Protein AF-0000000072409073 (afdb_homodimer)

Radius of gyration: 25.62 Å; Cα contacts (8 Å, |Δi|>4): 1329; chains: 2; bounding box: 69×76×60 Å

Nearest PDB structures (foldseek):
  3c6c-assembly1_A  TM=8.923E-01  e=7.284E-27  Cupriavidus pinatubonensis JMP134
  3fa5-assembly1_B  TM=9.209E-01  e=1.450E-24  Paracoccus denitrificans PD1222
  8rio-assembly1_A  TM=9.195E-01  e=1.032E-23  Paracoccus denitrificans PD1222
  3e49-assembly1_D  TM=8.882E-01  e=3.195E-23  Paraburkholderia xenovorans LB400
  5zmy-assembly4_H  TM=8.248E-01  e=6.412E-24  Bordetella sp. BK-52

Sequence (568 aa):
MAKTIITAALTGAVTPAGYHIPETPEQIVQAAYECWQLGAAVVHIHTRAADGKGAMNTQAFREIVEGIRAHKDCDVIINCTSSGASPEHPATDEERFLHHMTVPGIEMGSYDAGSFNWMPGGVFVNSPQFLQKLGDA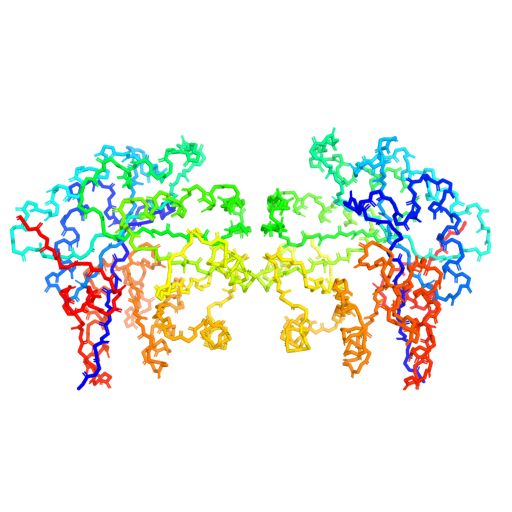YLEKGIKPEIEIFDAGMLGIADYFVKKGHLSTPCHYQFCLGVLGGMPATVENLIYLKDRIPAGSTWSAFGIGAAHLPILYAALALGGHIRVGMEDNVIFGKDENGKKIMATNQMLVQRAVEAVKLFGNQPATPAEAREILGIPPLVRMAKTIITAALTGAVTPAGYHIPETPEQIVQAAYECWQLGAAVVHIHTRAADGKGAMNTQAFREIVEGIRAHKDCDVIINCTSSGASPEHPATDEERFLHHMTVPGIEMGSYDAGSFNWMPGGVFVNSPQFLQKLGDAYLEKGIKPEIEIFDAGMLGIADYFVKKGHLSTPCHYQFCLGVLGGMPATVENLIYLKDRIPAGSTWSAFGIGAAHLPILYAALALGGHIRVGMEDNVIFGKDENGKKIMATNQMLVQRAVEAVKLFGNQPATPAEAREILGIPPLVR

Foldseek 3Di:
DAAFAEEAEQAAQADDPDLPGQAALVSLLVQLQLLQVLFHQAYEDFHADPVRHGELDLVSVQSNQVSNVVPVVGQHAYEYELDRADPVHDDDLCSSCVNVQPRPRHAAYEQAQAWWAQPPPGIPGDDLVSSLVNLQSCVVSNHAYAYEAQAQCSLVSVVVCCVVPSHDPPHEYEYEAPRVGGHHLDLVVVVVRVVPHDPLYAYEYAYAEPSGVVNLLSCVVVPHHYYDYVNRYQWPAADPVRHTDGDHSSSGSNVSQVSCVVSPHHHDHNQRVCVSSVTDRDDD/DAAFAEEAEQAAQADDPDLPGQAALVSLLVLLQLLQVLFHQAYEDFHADPVRHGELDLVSVQSNQVSNVVPVVGQHAYEYELDRADPVHDDDLCSSCVNVQPRPRHAAYEQAQAWWAQPPPGIPGDDLVSSLVNLQSCVVSNHAYAYEAQAQCSLVSVVVCVVVPSHDPPHEYEYEAPRVGGHHLDLVVVVVRVVPHDPLYAYEYAYAEPSGVVNLLSCVVVPHHYYDYVNRYQWPAADPVRHTDGDHSNSGSNVSQVSCVVSPHHHDHNQRVCVSSVTDRDDD

InterPro domains:
  IPR008567 Beta-keto acid cleavage enzyme [PF05853] (3-279)
  IPR008567 Beta-keto acid cleavage enzyme [PTHR37418] (3-279)
  IPR013785 Aldolase-type TIM barrel [G3DSA:3.20.20.70] (1-282)

Solvent-accessible surface area (backbone atoms only — not comparable to full-atom values): 28829 Å² total; per-residue (Å²): 121,57,69,32,45,32,30,34,27,47,30,47,38,72,62,65,88,84,64,75,61,47,58,47,47,69,45,41,24,52,52,47,53,53,30,35,74,58,44,28,15,28,34,34,43,54,41,40,42,96,86,60,42,10,17,59,47,46,68,50,51,39,51,25,50,53,50,41,57,65,40,80,86,53,66,56,39,36,26,35,50,45,66,34,50,26,92,91,34,69,62,54,76,66,48,31,45,40,40,70,74,69,35,81,79,58,45,28,28,47,35,61,39,41,28,29,24,43,59,79,78,29,65,46,83,34,37,46,68,49,49,47,52,49,29,45,51,27,61,74,67,65,30,45,56,36,36,31,33,43,36,67,8,21,57,52,39,48,49,51,35,39,75,71,66,34,42,75,78,68,44,36,36,32,40,45,22,39,50,53,28,25,29,62,53,43,68,67,51,49,52,57,52,65,74,69,55,65,86,81,43,48,45,30,29,32,16,38,50,90,28,30,58,65,36,38,53,46,25,52,76,69,71,36,20,37,51,41,20,43,40,48,31,58,63,65,50,60,48,98,84,64,48,76,36,75,36,46,47,56,58,41,44,44,51,50,45,50,51,36,43,73,74,57,34,39,64,19,47,30,69,53,39,24,60,75,66,71,43,78,78,89,80,129,121,57,69,31,44,31,30,36,27,48,30,46,37,73,63,66,88,83,63,76,61,47,59,46,47,67,46,42,25,51,51,47,53,52,31,35,75,57,44,28,14,29,36,33,44,53,42,41,42,94,86,61,42,10,17,60,47,46,66,50,51,41,50,24,49,53,49,41,58,64,39,79,87,54,66,56,39,38,26,36,48,48,63,32,50,26,93,91,33,67,63,54,75,66,48,32,46,40,38,72,74,69,36,81,78,58,44,28,29,46,35,61,38,42,27,28,23,44,58,79,79,30,63,46,81,35,36,46,67,50,50,46,53,50,29,44,50,26,61,74,66,65,30,44,57,37,36,30,33,42,36,67,8,22,56,53,38,48,49,49,35,38,74,71,67,34,41,74,79,70,45,36,36,32,40,46,22,39,49,54,29,25,28,62,51,45,67,68,51,50,54,58,53,66,73,68,56,65,88,81,42,48,46,28,28,33,15,38,49,90,27,29,59,66,35,37,53,46,24,52,76,71,71,37,21,35,50,42,19,42,40,48,32,59,63,66,50,59,48,98,84,64,49,76,35,73,35,47,47,56,58,42,44,44,52,50,45,50,52,36,44,73,74,57,34,38,65,18,48,29,69,54,39,23,59,76,67,71,43,78,77,89,82,132

pLDDT: mean 96.65, std 4.49, range [65.5, 98.94]

Organism: NCBI:txid2714355

Secondary structure (DSSP, 8-state):
--EE-EEEE---SSPPTTS----SHHHHHHHHHHHHHHT-SEEEE--B-TTS-B---HHHHHHHHHHHHHSTT---EEEE-S----SSS---HHHHTHHHHHSTT--EEEEE-S-EEETTTEEE---HHHHHHHHHHHHHHTPEEEEEESSTHHHHHHHHHHHTTSS-SS-EEEEEE--BTB----HHHHHHHHTTSPTT-EEEEEE-GGGHHHHHHHHHHTT-EEEESTTT--EEEE-TTSPEEEP-HHHHHHHHHHHHHHHT-EEPPHHHHHHHHTPPPP--/--EE-EEEE---SSPPTTS----SHHHHHHHHHHHHHHT-SEEEE--B-TTSSB---HHHHHHHHHHHHHSTT---EEEE-S----SSS---HHHHTHHHHHSTT--EEEEE-S-EEETTTEEE---HHHHHHHHHHHHHHTPEEEEEESSTHHHHHHHHHHHTTSS-SS-EEEEEE--BTB----HHHHHHHHTTSPTT-EEEEEE-GGGHHHHHHHHHHTT-EEEESTTT--EEEE-TTSPEEEP-HHHHHHHHHHHHHHHT-EEPPHHHHHHHHTPPPPP-

Structure (mmCIF, N/CA/C/O backbone):
data_AF-0000000072409073-model_v1
#
loop_
_entity.id
_entity.type
_entity.pdbx_description
1 polymer '3-keto-5-aminohexanoate cleavage enzyme'
#
loop_
_atom_site.group_PDB
_atom_site.id
_atom_site.type_symbol
_atom_site.label_atom_id
_atom_site.label_alt_id
_atom_site.label_comp_id
_atom_site.label_asym_id
_atom_site.label_entity_id
_atom_site.label_seq_id
_atom_site.pdbx_PDB_ins_code
_atom_site.Cartn_x
_atom_site.Cartn_y
_atom_site.Cartn_z
_atom_site.occupancy
_atom_site.B_iso_or_equiv
_atom_site.auth_seq_id
_atom_site.auth_comp_id
_atom_site.auth_asym_id
_atom_site.auth_atom_id
_atom_site.pdbx_PDB_model_num
ATOM 1 N N . MET A 1 1 ? 2.521 -37.156 7.023 1 83.69 1 MET A N 1
ATOM 2 C CA . MET A 1 1 ? 3.391 -36.031 6.695 1 83.69 1 MET A CA 1
ATOM 3 C C . MET A 1 1 ? 2.637 -34.969 5.895 1 83.69 1 MET A C 1
ATOM 5 O O . MET A 1 1 ? 1.839 -35.281 5.016 1 83.69 1 MET A O 1
ATOM 9 N N . ALA A 1 2 ? 2.84 -33.656 6.289 1 93.69 2 ALA A N 1
ATOM 10 C CA . ALA A 1 2 ? 2.102 -32.594 5.598 1 93.69 2 ALA A CA 1
ATOM 11 C C . ALA A 1 2 ? 2.725 -32.281 4.238 1 93.69 2 ALA A C 1
ATOM 13 O O . ALA A 1 2 ? 3.906 -32.562 4.012 1 93.69 2 ALA A O 1
ATOM 14 N N . LYS A 1 3 ? 1.92 -32 3.25 1 98.44 3 LYS A N 1
ATOM 15 C CA . LYS A 1 3 ? 2.365 -31.656 1.906 1 98.44 3 LYS A CA 1
ATOM 16 C C . LYS A 1 3 ? 2.65 -30.156 1.803 1 98.44 3 LYS A C 1
ATOM 18 O O . LYS A 1 3 ? 1.867 -29.328 2.283 1 98.44 3 LYS A O 1
ATOM 23 N N . THR A 1 4 ? 3.779 -29.797 1.26 1 98.88 4 THR A N 1
ATOM 24 C CA . THR A 1 4 ? 4.145 -28.406 1.012 1 98.88 4 THR A CA 1
ATOM 25 C C . THR A 1 4 ? 4.219 -28.125 -0.487 1 98.88 4 THR A C 1
ATOM 27 O O . THR A 1 4 ? 4.945 -28.812 -1.215 1 98.88 4 THR A O 1
ATOM 30 N N . ILE A 1 5 ? 3.439 -27.188 -0.939 1 98.94 5 ILE A N 1
ATOM 31 C CA . ILE A 1 5 ? 3.512 -26.766 -2.334 1 98.94 5 ILE A CA 1
ATOM 32 C C . ILE A 1 5 ? 4.758 -25.906 -2.551 1 98.94 5 ILE A C 1
ATOM 34 O O . ILE A 1 5 ? 5.004 -24.953 -1.803 1 98.94 5 ILE A O 1
ATOM 38 N N . ILE A 1 6 ? 5.555 -26.281 -3.555 1 98.94 6 ILE A N 1
ATOM 39 C CA . ILE A 1 6 ? 6.688 -25.469 -3.996 1 98.94 6 ILE A CA 1
ATOM 40 C C . ILE A 1 6 ? 6.371 -24.828 -5.348 1 98.94 6 ILE A C 1
ATOM 42 O O . ILE A 1 6 ? 6.102 -25.531 -6.324 1 98.94 6 ILE A O 1
ATOM 46 N N . THR A 1 7 ? 6.355 -23.5 -5.34 1 98.94 7 THR A N 1
ATOM 47 C CA . THR A 1 7 ? 6.203 -22.734 -6.574 1 98.94 7 THR A CA 1
ATOM 48 C C . THR A 1 7 ? 7.555 -22.234 -7.07 1 98.94 7 THR A C 1
ATOM 50 O O . THR A 1 7 ? 8.328 -21.656 -6.305 1 98.94 7 THR A O 1
ATOM 53 N N . ALA A 1 8 ? 7.816 -22.5 -8.344 1 98.81 8 ALA A N 1
ATOM 54 C CA . ALA A 1 8 ? 9.016 -21.953 -8.977 1 98.81 8 ALA A CA 1
ATOM 55 C C . ALA A 1 8 ? 8.688 -20.75 -9.836 1 98.81 8 ALA A C 1
ATOM 57 O O . ALA A 1 8 ? 8.086 -20.875 -10.906 1 98.81 8 ALA A O 1
ATOM 58 N N . ALA A 1 9 ? 9.055 -19.578 -9.398 1 98.25 9 ALA A N 1
ATOM 59 C CA . ALA A 1 9 ? 8.922 -18.359 -10.188 1 98.25 9 ALA A CA 1
ATOM 60 C C . ALA A 1 9 ? 10.141 -18.141 -11.078 1 98.25 9 ALA A C 1
ATOM 62 O O . ALA A 1 9 ? 11.203 -17.719 -10.609 1 98.25 9 ALA A O 1
ATOM 63 N N . LEU A 1 10 ? 9.977 -18.328 -12.328 1 96.75 10 LEU A N 1
ATOM 64 C CA . LEU A 1 10 ? 11.094 -18.672 -13.211 1 96.75 10 LEU A CA 1
ATOM 65 C C . LEU A 1 10 ? 11.828 -17.406 -13.672 1 96.75 10 LEU A C 1
ATOM 67 O O . LEU A 1 10 ? 13.055 -17.406 -13.75 1 96.75 10 LEU A O 1
ATOM 71 N N . THR A 1 11 ? 10.859 -16.531 -14.047 1 89.25 11 THR A N 1
ATOM 72 C CA . THR A 1 11 ? 11.383 -15.312 -14.656 1 89.25 11 THR A CA 1
ATOM 73 C C . THR A 1 11 ? 10.688 -14.086 -14.078 1 89.25 11 THR A C 1
ATOM 75 O O . THR A 1 11 ? 9.586 -14.188 -13.539 1 89.25 11 THR A O 1
ATOM 78 N N . GLY A 1 12 ? 11.32 -12.898 -13.828 1 82.88 12 GLY A N 1
ATOM 79 C CA . GLY A 1 12 ? 10.75 -11.609 -13.469 1 82.88 12 GLY A CA 1
ATOM 80 C C . GLY A 1 12 ? 10.711 -10.625 -14.625 1 82.88 12 GLY A C 1
ATOM 81 O O . GLY A 1 12 ? 11.297 -10.883 -15.68 1 82.88 12 GLY A O 1
ATOM 82 N N . ALA A 1 13 ? 9.828 -9.68 -14.367 1 76.5 13 ALA A N 1
ATOM 83 C CA . ALA A 1 13 ? 9.688 -8.648 -15.398 1 76.5 13 ALA A CA 1
ATOM 84 C C . ALA A 1 13 ? 10.844 -7.652 -15.336 1 76.5 13 ALA A C 1
ATOM 86 O O . ALA A 1 13 ? 11.133 -6.969 -16.328 1 76.5 13 ALA A O 1
ATOM 87 N N . VAL A 1 14 ? 11.523 -7.633 -14.219 1 76.44 14 VAL A N 1
ATOM 88 C CA . VAL A 1 14 ? 12.414 -6.48 -14.062 1 76.44 14 VAL A CA 1
ATOM 89 C C . VAL A 1 14 ? 13.82 -6.957 -13.711 1 76.44 14 VAL A C 1
ATOM 91 O O . VAL A 1 14 ? 14.719 -6.141 -13.492 1 76.44 14 VAL A O 1
ATOM 94 N N . THR A 1 15 ? 14.047 -8.219 -13.695 1 76.38 15 THR A N 1
ATOM 95 C CA . THR A 1 15 ? 15.383 -8.703 -13.359 1 76.38 15 THR A CA 1
ATOM 96 C C . THR A 1 15 ? 16.391 -8.273 -14.422 1 76.38 15 THR A C 1
ATOM 98 O O . THR A 1 15 ? 16.172 -8.461 -15.617 1 76.38 15 THR A O 1
ATOM 101 N N . PRO A 1 16 ? 17.422 -7.641 -13.922 1 69.75 16 PRO A N 1
ATOM 102 C CA . PRO A 1 16 ? 18.359 -7.086 -14.891 1 69.75 16 PRO A CA 1
ATOM 103 C C . PRO A 1 16 ? 19.062 -8.164 -15.719 1 69.75 16 PRO A C 1
ATOM 105 O O . PRO A 1 16 ? 19.078 -9.336 -15.32 1 69.75 16 PRO A O 1
ATOM 108 N N . ALA A 1 17 ? 19.625 -7.656 -16.781 1 65.5 17 ALA A N 1
ATOM 109 C CA . ALA A 1 17 ? 20.438 -8.508 -17.641 1 65.5 17 ALA A CA 1
ATOM 110 C C . ALA A 1 17 ? 21.688 -8.984 -16.906 1 65.5 17 ALA A C 1
ATOM 112 O O . ALA A 1 17 ? 22.234 -8.273 -16.062 1 65.5 17 ALA A O 1
ATOM 113 N N . GLY A 1 18 ? 22.047 -10.172 -17.125 1 71.94 18 GLY A N 1
ATOM 114 C CA . GLY A 1 18 ? 23.297 -10.664 -16.578 1 71.94 18 GLY A CA 1
ATOM 115 C C . GLY A 1 18 ? 23.109 -11.844 -15.633 1 71.94 18 GLY A C 1
ATOM 116 O O . GLY A 1 18 ? 24.062 -12.594 -15.383 1 71.94 18 GLY A O 1
ATOM 117 N N . TYR A 1 19 ? 22 -12 -15.039 1 82.38 19 TYR A N 1
ATOM 118 C CA . TYR A 1 19 ? 21.781 -13.078 -14.078 1 82.38 19 TYR A CA 1
ATOM 119 C C . TYR A 1 19 ? 21.344 -14.352 -14.789 1 82.38 19 TYR A C 1
ATOM 121 O O . TYR A 1 19 ? 21.266 -15.414 -14.172 1 82.38 19 TYR A O 1
ATOM 129 N N . HIS A 1 20 ? 21.328 -14.484 -16.031 1 83.06 20 HIS A N 1
ATOM 130 C CA . HIS A 1 20 ? 20.984 -15.609 -16.891 1 83.06 20 HIS A CA 1
ATOM 131 C C . HIS A 1 20 ? 19.594 -16.172 -16.547 1 83.06 20 HIS A C 1
ATOM 133 O O . HIS A 1 20 ? 19.438 -17.375 -16.375 1 83.06 20 HIS A O 1
ATOM 139 N N . ILE A 1 21 ? 18.75 -15.406 -16.281 1 91.5 21 ILE A N 1
ATOM 140 C CA . ILE A 1 21 ? 17.359 -15.812 -16.125 1 91.5 21 ILE A CA 1
ATOM 141 C C . ILE A 1 21 ? 16.797 -16.281 -17.469 1 91.5 21 ILE A C 1
ATOM 143 O O . ILE A 1 21 ? 17.203 -15.797 -18.516 1 91.5 21 ILE A O 1
ATOM 147 N N . PRO A 1 22 ? 15.969 -17.312 -17.422 1 94.06 22 PRO A N 1
ATOM 148 C CA . PRO A 1 22 ? 15.328 -17.625 -18.688 1 94.06 22 PRO A CA 1
ATOM 149 C C . PRO A 1 22 ? 14.492 -16.469 -19.25 1 94.06 22 PRO A C 1
ATOM 151 O O . PRO A 1 22 ? 13.664 -15.906 -18.531 1 94.06 22 PRO A O 1
ATOM 154 N N . GLU A 1 23 ? 14.703 -16.109 -20.516 1 92 23 GLU A N 1
ATOM 155 C CA . GLU A 1 23 ? 14.039 -14.93 -21.047 1 92 23 GLU A CA 1
ATOM 156 C C . GLU A 1 23 ? 13.148 -15.281 -22.234 1 92 23 GLU A C 1
ATOM 158 O O . GLU A 1 23 ? 12.141 -14.609 -22.469 1 92 23 GLU A O 1
ATOM 163 N N . THR A 1 24 ? 13.492 -16.328 -22.938 1 93.81 24 THR A N 1
ATOM 164 C CA . THR A 1 24 ? 12.727 -16.719 -24.125 1 93.81 24 THR A CA 1
ATOM 165 C C . THR A 1 24 ? 11.719 -17.812 -23.781 1 93.81 24 THR A C 1
ATOM 167 O O . THR A 1 24 ? 11.906 -18.547 -22.812 1 93.81 24 THR A O 1
ATOM 170 N N . PRO A 1 25 ? 10.727 -17.938 -24.641 1 97.19 25 PRO A N 1
ATOM 171 C CA . PRO A 1 25 ? 9.773 -19.016 -24.406 1 97.19 25 PRO A CA 1
ATOM 172 C C . PRO A 1 25 ? 10.445 -20.391 -24.297 1 97.19 25 PRO A C 1
ATOM 174 O O . PRO A 1 25 ? 10.117 -21.172 -23.391 1 97.19 25 PRO A O 1
ATOM 177 N N . GLU A 1 26 ? 11.398 -20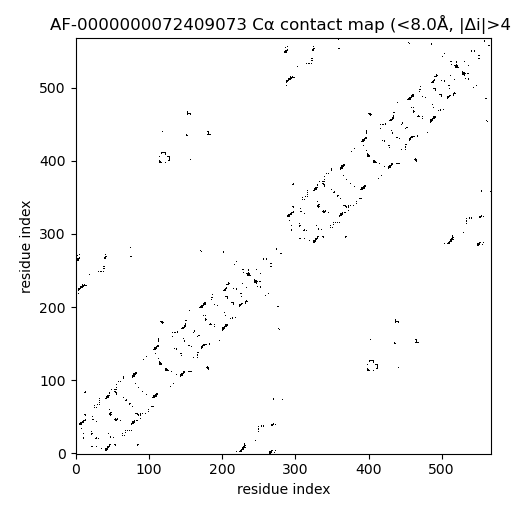.625 -25.125 1 97.62 26 GLU A N 1
ATOM 178 C CA . GLU A 1 26 ? 12.094 -21.922 -25.109 1 97.62 26 GLU A CA 1
ATOM 179 C C . GLU A 1 26 ? 12.828 -22.125 -23.797 1 97.62 26 GLU A C 1
ATOM 181 O O . GLU A 1 26 ? 12.758 -23.219 -23.203 1 97.62 26 GLU A O 1
ATOM 186 N N . GLN A 1 27 ? 13.531 -21.094 -23.375 1 96.56 27 GLN A N 1
ATOM 187 C CA . GLN A 1 27 ? 14.266 -21.172 -22.109 1 96.56 27 GLN A CA 1
ATOM 188 C C . GLN A 1 27 ? 13.312 -21.359 -20.938 1 96.56 27 GLN A C 1
ATOM 190 O O . GLN A 1 27 ? 13.617 -22.109 -20 1 96.56 27 GLN A O 1
ATOM 195 N N . ILE A 1 28 ? 12.195 -20.703 -20.953 1 97.75 28 ILE A N 1
ATOM 196 C CA . ILE A 1 28 ? 11.227 -20.766 -19.859 1 97.75 28 ILE A CA 1
ATOM 197 C C . ILE A 1 28 ? 10.578 -22.141 -19.812 1 97.75 28 ILE A C 1
ATOM 199 O O . ILE A 1 28 ? 10.398 -22.719 -18.75 1 97.75 28 ILE A O 1
ATOM 203 N N . VAL A 1 29 ? 10.266 -22.719 -20.969 1 98.69 29 VAL A N 1
ATOM 204 C CA . VAL A 1 29 ? 9.734 -24.062 -21.047 1 98.69 29 VAL A CA 1
ATOM 205 C C . VAL A 1 29 ? 10.719 -25.047 -20.422 1 98.69 29 VAL A C 1
ATOM 207 O O . VAL A 1 29 ? 10.336 -25.891 -19.609 1 98.69 29 VAL A O 1
ATOM 210 N N . GLN A 1 30 ? 11.938 -24.906 -20.797 1 98.56 30 GLN A N 1
ATOM 211 C CA . GLN A 1 30 ? 12.969 -25.797 -20.281 1 98.56 30 GLN A CA 1
ATOM 212 C C . GLN A 1 30 ? 13.102 -25.672 -18.766 1 98.56 30 GLN A C 1
ATOM 214 O O . GLN A 1 30 ? 13.18 -26.672 -18.047 1 98.56 30 GLN A O 1
ATOM 219 N N . ALA A 1 31 ? 13.172 -24.438 -18.312 1 98.31 31 ALA A N 1
ATOM 220 C CA . ALA A 1 31 ? 13.273 -24.188 -16.875 1 98.31 31 ALA A CA 1
ATOM 221 C C . ALA A 1 31 ? 12.07 -24.781 -16.125 1 98.31 31 ALA A C 1
ATOM 223 O O . ALA A 1 31 ? 12.227 -25.375 -15.062 1 98.31 31 ALA A O 1
ATOM 224 N N . ALA A 1 32 ? 10.883 -24.609 -16.688 1 98.81 32 ALA A N 1
ATOM 225 C CA . ALA A 1 32 ? 9.664 -25.125 -16.078 1 98.81 32 ALA A CA 1
ATOM 226 C C . ALA A 1 32 ? 9.727 -26.641 -15.945 1 98.81 32 ALA A C 1
ATOM 228 O O . ALA A 1 32 ? 9.445 -27.188 -14.875 1 98.81 32 ALA A O 1
ATOM 229 N N . TYR A 1 33 ? 10.094 -27.266 -17.016 1 98.81 33 TYR A N 1
ATOM 230 C CA . TYR A 1 33 ? 10.164 -28.719 -17.047 1 98.81 33 TYR A CA 1
ATOM 231 C C . TYR A 1 33 ? 11.18 -29.234 -16.031 1 98.81 33 TYR A C 1
ATOM 233 O O . TYR A 1 33 ? 10.898 -30.172 -15.281 1 98.81 33 TYR A O 1
ATOM 241 N N . GLU A 1 34 ? 12.312 -28.641 -16 1 98.81 34 GLU A N 1
ATOM 242 C CA . GLU A 1 34 ? 13.375 -29.078 -15.102 1 98.81 34 GLU A CA 1
ATOM 243 C C . GLU A 1 34 ? 12.984 -28.844 -13.648 1 98.81 34 GLU A C 1
ATOM 245 O O . GLU A 1 34 ? 13.258 -29.688 -12.781 1 98.81 34 GLU A O 1
ATOM 250 N N . CYS A 1 35 ? 12.359 -27.719 -13.352 1 98.88 35 CYS A N 1
ATOM 251 C CA . CYS A 1 35 ? 11.93 -27.422 -11.984 1 98.88 35 CYS A CA 1
ATOM 252 C C . CYS A 1 35 ? 10.852 -28.391 -11.539 1 98.88 35 CYS A C 1
ATOM 254 O O . CYS A 1 35 ? 10.828 -28.812 -10.375 1 98.88 35 CYS A O 1
ATOM 256 N N . TRP A 1 36 ? 9.992 -28.734 -12.469 1 98.88 36 TRP A N 1
ATOM 257 C CA . TRP A 1 36 ? 8.977 -29.75 -12.18 1 98.88 36 TRP A CA 1
ATOM 258 C C . TRP A 1 36 ? 9.625 -31.078 -11.844 1 98.88 36 TRP A C 1
ATOM 260 O O . TRP A 1 36 ? 9.266 -31.719 -10.852 1 98.88 36 TRP A O 1
ATOM 270 N N . GLN A 1 37 ? 10.578 -31.5 -12.578 1 98.88 37 GLN A N 1
ATOM 271 C CA . GLN A 1 37 ? 11.273 -32.75 -12.336 1 98.88 37 GLN A CA 1
ATOM 272 C C . GLN A 1 37 ? 11.93 -32.781 -10.961 1 98.88 37 GLN A C 1
ATOM 274 O O . GLN A 1 37 ? 12.031 -33.812 -10.32 1 98.88 37 GLN A O 1
ATOM 279 N N . LEU A 1 38 ? 12.297 -31.594 -10.5 1 98.81 38 LEU A N 1
ATOM 280 C CA . LEU A 1 38 ? 13 -31.469 -9.227 1 98.81 38 LEU A CA 1
ATOM 281 C C . LEU A 1 38 ? 12.008 -31.438 -8.07 1 98.81 38 LEU A C 1
ATOM 283 O O . LEU A 1 38 ? 12.398 -31.594 -6.91 1 98.81 38 LEU A O 1
ATOM 287 N N . GLY A 1 39 ? 10.711 -31.109 -8.383 1 98.81 39 GLY A N 1
ATOM 288 C CA . GLY A 1 39 ? 9.75 -31.219 -7.297 1 98.81 39 GLY A CA 1
ATOM 289 C C . GLY A 1 39 ? 8.836 -30.016 -7.188 1 98.81 39 GLY A C 1
ATOM 290 O O . GLY A 1 39 ? 7.98 -29.953 -6.305 1 98.81 39 GLY A O 1
ATOM 291 N N . ALA A 1 40 ? 8.984 -29.031 -8.094 1 98.94 40 ALA A N 1
ATOM 292 C CA . ALA A 1 40 ? 8.047 -27.906 -8.109 1 98.94 40 ALA A CA 1
ATOM 293 C C . ALA A 1 40 ? 6.664 -28.359 -8.578 1 98.94 40 ALA A C 1
ATOM 295 O O . ALA A 1 40 ? 6.535 -29.016 -9.609 1 98.94 40 ALA A O 1
ATOM 296 N N . ALA A 1 41 ? 5.68 -27.984 -7.805 1 98.94 41 ALA A N 1
ATOM 297 C CA . ALA A 1 41 ? 4.309 -28.328 -8.172 1 98.94 41 ALA A CA 1
ATOM 298 C C . ALA A 1 41 ? 3.691 -27.25 -9.062 1 98.94 41 ALA A C 1
ATOM 300 O O . ALA A 1 41 ? 2.744 -27.516 -9.805 1 98.94 41 ALA A O 1
ATOM 301 N N . VAL A 1 42 ? 4.125 -26.016 -8.906 1 98.94 42 VAL A N 1
ATOM 302 C CA . VAL A 1 42 ? 3.623 -24.844 -9.633 1 98.94 42 VAL A CA 1
ATOM 303 C C . VAL A 1 42 ? 4.789 -24.094 -10.258 1 98.94 42 VAL A C 1
ATOM 305 O O . VAL A 1 42 ? 5.848 -23.938 -9.641 1 98.94 42 VAL A O 1
ATOM 308 N N . VAL A 1 43 ? 4.637 -23.656 -11.492 1 98.88 43 VAL A N 1
ATOM 309 C CA . VAL A 1 43 ? 5.562 -22.688 -12.078 1 98.88 43 VAL A CA 1
ATOM 310 C C . VAL A 1 43 ? 4.844 -21.359 -12.312 1 98.88 43 VAL A C 1
ATOM 312 O O . VAL A 1 43 ? 3.674 -21.344 -12.711 1 98.88 43 VAL A O 1
ATOM 315 N N . HIS A 1 44 ? 5.457 -20.297 -11.953 1 98.81 44 HIS A N 1
ATOM 316 C CA . HIS A 1 44 ? 4.98 -18.938 -12.195 1 98.81 44 HIS A CA 1
ATOM 317 C C . HIS A 1 44 ? 5.73 -18.281 -13.352 1 98.81 44 HIS A C 1
ATOM 319 O O . HIS A 1 44 ? 6.965 -18.234 -13.352 1 98.81 44 HIS A O 1
ATOM 325 N N . ILE A 1 45 ? 4.957 -17.75 -14.305 1 97.75 45 ILE A N 1
ATOM 326 C CA . ILE A 1 45 ? 5.539 -17.406 -15.602 1 97.75 45 ILE A CA 1
ATOM 327 C C . ILE A 1 45 ? 5.293 -15.922 -15.898 1 97.75 45 ILE A C 1
ATOM 329 O O . ILE A 1 45 ? 4.168 -15.438 -15.781 1 97.75 45 ILE A O 1
ATOM 333 N N . HIS A 1 46 ? 6.344 -15.234 -16.219 1 97.44 46 HIS A N 1
ATOM 334 C CA . HIS A 1 46 ? 6.344 -13.953 -16.922 1 97.44 46 HIS A CA 1
ATOM 335 C C . HIS A 1 46 ? 6.875 -14.094 -18.344 1 97.44 46 HIS A C 1
ATOM 337 O O . HIS A 1 46 ? 7.484 -15.109 -18.688 1 97.44 46 HIS A O 1
ATOM 343 N N . THR A 1 47 ? 6.613 -13.102 -19.141 1 96.12 47 THR A N 1
ATOM 344 C CA . THR A 1 47 ? 7.242 -13.047 -20.453 1 96.12 47 THR A CA 1
ATOM 345 C C . THR A 1 47 ? 8.031 -11.75 -20.625 1 96.12 47 THR A C 1
ATOM 347 O O . THR A 1 47 ? 7.793 -10.773 -19.906 1 96.12 47 THR A O 1
ATOM 350 N N . ARG A 1 48 ? 8.93 -11.844 -21.484 1 93.31 48 ARG A N 1
ATOM 351 C CA . ARG A 1 48 ? 9.766 -10.695 -21.797 1 93.31 48 ARG A CA 1
ATOM 352 C C . ARG A 1 48 ? 9.773 -10.438 -23.312 1 93.31 48 ARG A C 1
ATOM 354 O O . ARG A 1 48 ? 9.562 -11.352 -24.109 1 93.31 48 ARG A O 1
ATOM 361 N N . ALA A 1 49 ? 10 -9.156 -23.641 1 93.06 49 ALA A N 1
ATOM 362 C CA . ALA A 1 49 ? 10.172 -8.789 -25.047 1 93.06 49 ALA A CA 1
ATOM 363 C C . ALA A 1 49 ? 11.57 -9.133 -25.547 1 93.06 49 ALA A C 1
ATOM 365 O O . ALA A 1 49 ? 12.398 -9.641 -24.781 1 93.06 49 ALA A O 1
ATOM 366 N N . ALA A 1 50 ? 11.766 -8.906 -26.812 1 90.62 50 ALA A N 1
ATOM 367 C CA . ALA A 1 50 ? 13.031 -9.266 -27.438 1 90.62 50 ALA A CA 1
ATOM 368 C C . ALA A 1 50 ? 14.195 -8.5 -26.812 1 90.62 50 ALA A C 1
ATOM 370 O O . ALA A 1 50 ? 15.328 -8.984 -26.797 1 90.62 50 ALA A O 1
ATOM 371 N N . ASP A 1 51 ? 13.914 -7.383 -26.281 1 90 51 ASP A N 1
ATOM 372 C CA . ASP A 1 51 ? 14.969 -6.566 -25.688 1 90 51 ASP A CA 1
ATOM 373 C C . ASP A 1 51 ? 15.227 -6.969 -24.234 1 90 51 ASP A C 1
ATOM 375 O O . ASP A 1 51 ? 16 -6.316 -23.531 1 90 51 ASP A O 1
ATOM 379 N N . GLY A 1 52 ? 14.523 -7.98 -23.766 1 88.31 52 GLY A N 1
ATOM 380 C CA . GLY A 1 52 ? 14.766 -8.523 -22.438 1 88.31 52 GLY A CA 1
ATOM 381 C C . GLY A 1 52 ? 13.898 -7.895 -21.359 1 88.31 52 GLY A C 1
ATOM 382 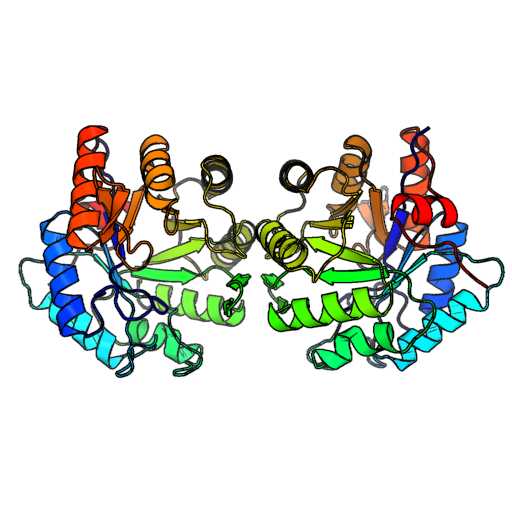O O . GLY A 1 52 ? 13.938 -8.312 -20.203 1 88.31 52 GLY A O 1
ATOM 383 N N . LYS A 1 53 ? 13.133 -6.902 -21.781 1 91.75 53 LYS A N 1
ATOM 384 C CA . LYS A 1 53 ? 12.305 -6.191 -20.812 1 91.75 53 LYS A CA 1
ATOM 385 C C . LYS A 1 53 ? 10.938 -6.848 -20.672 1 91.75 53 LYS A C 1
ATOM 387 O O . LYS A 1 53 ? 10.477 -7.523 -21.594 1 91.75 53 LYS A O 1
ATOM 392 N N . GLY A 1 54 ? 10.312 -6.664 -19.516 1 93.56 54 GLY A N 1
ATOM 393 C CA . GLY A 1 54 ? 9.016 -7.262 -19.25 1 93.56 54 GLY A CA 1
ATOM 394 C C . GLY A 1 54 ? 7.949 -6.84 -20.234 1 93.56 54 GLY A C 1
ATOM 395 O O . GLY A 1 54 ? 7.891 -5.68 -20.641 1 93.56 54 GLY A O 1
ATOM 396 N N . ALA A 1 55 ? 7.18 -7.812 -20.672 1 95.31 55 ALA A N 1
ATOM 397 C CA . ALA A 1 55 ? 6.082 -7.555 -21.594 1 95.31 55 ALA A CA 1
ATOM 398 C C . ALA A 1 55 ? 4.957 -8.57 -21.422 1 95.31 55 ALA A C 1
ATOM 400 O O . ALA A 1 55 ? 5.207 -9.734 -21.125 1 95.31 55 ALA A O 1
ATOM 401 N N . MET A 1 56 ? 3.758 -8.086 -21.578 1 97.06 56 MET A N 1
ATOM 402 C CA . MET A 1 56 ? 2.598 -8.969 -21.562 1 97.06 56 MET A CA 1
ATOM 403 C C . MET A 1 56 ? 2.326 -9.547 -22.953 1 97.06 56 MET A C 1
ATOM 405 O O . MET A 1 56 ? 1.3 -9.242 -23.562 1 97.06 56 MET A O 1
ATOM 409 N N . ASN A 1 57 ? 3.154 -10.445 -23.359 1 96.25 57 ASN A N 1
ATOM 410 C CA . ASN A 1 57 ? 3.115 -10.992 -24.719 1 96.25 57 ASN A CA 1
ATOM 411 C C . ASN A 1 57 ? 2.285 -12.273 -24.781 1 96.25 57 ASN A C 1
ATOM 413 O O . ASN A 1 57 ? 2.789 -13.359 -24.484 1 96.25 57 ASN A O 1
ATOM 417 N N . THR A 1 58 ? 1.069 -12.156 -25.266 1 98 58 THR A N 1
ATOM 418 C CA . THR A 1 58 ? 0.127 -13.273 -25.281 1 98 58 THR A CA 1
ATOM 419 C C . THR A 1 58 ? 0.68 -14.43 -26.109 1 98 58 THR A C 1
ATOM 421 O O . THR A 1 58 ? 0.519 -15.594 -25.719 1 98 58 THR A O 1
ATOM 424 N N . GLN A 1 59 ? 1.286 -14.141 -27.203 1 98 59 GLN A N 1
ATOM 425 C CA . GLN A 1 59 ? 1.852 -15.188 -28.031 1 98 59 GLN A CA 1
ATOM 426 C C . GLN A 1 59 ? 2.959 -15.945 -27.297 1 98 59 GLN A C 1
ATOM 428 O O . GLN A 1 59 ? 3.066 -17.172 -27.422 1 98 59 GLN A O 1
ATOM 433 N N . ALA A 1 60 ? 3.777 -15.219 -26.609 1 97.69 60 ALA A N 1
ATOM 434 C CA . ALA A 1 60 ? 4.824 -15.859 -25.812 1 97.69 60 ALA A CA 1
ATOM 435 C C . ALA A 1 60 ? 4.227 -16.766 -24.734 1 97.69 60 ALA A C 1
ATOM 437 O O . ALA A 1 60 ? 4.699 -17.875 -24.531 1 97.69 60 ALA A O 1
ATOM 438 N N . PHE A 1 61 ? 3.193 -16.281 -24.078 1 98.44 61 PHE A N 1
ATOM 439 C CA . PHE A 1 61 ? 2.504 -17.109 -23.094 1 98.44 61 PHE A CA 1
ATOM 440 C C . PHE A 1 61 ? 2 -18.406 -23.734 1 98.44 61 PHE A C 1
ATOM 442 O O . PHE A 1 61 ? 2.156 -19.484 -23.172 1 98.44 61 PHE A O 1
ATOM 449 N N . ARG A 1 62 ? 1.401 -18.266 -24.875 1 98.69 62 ARG A N 1
ATOM 450 C CA . ARG A 1 62 ? 0.881 -19.422 -25.594 1 98.69 62 ARG A CA 1
ATOM 451 C C . ARG A 1 62 ? 1.99 -20.422 -25.891 1 98.69 62 ARG A C 1
ATOM 453 O O . ARG A 1 62 ? 1.837 -21.625 -25.641 1 98.69 62 ARG A O 1
ATOM 460 N N . GLU A 1 63 ? 3.082 -19.906 -26.391 1 98.69 63 GLU A N 1
ATOM 461 C CA . GLU A 1 63 ? 4.219 -20.766 -26.719 1 98.69 63 GLU A CA 1
ATOM 462 C C . GLU A 1 63 ? 4.742 -21.484 -25.484 1 98.69 63 GLU A C 1
ATOM 464 O O . GLU A 1 63 ? 5.098 -22.656 -25.547 1 98.69 63 GLU A O 1
ATOM 469 N N . ILE A 1 64 ? 4.805 -20.812 -24.406 1 98.69 64 ILE A N 1
ATOM 470 C CA . ILE A 1 64 ? 5.324 -21.375 -23.156 1 98.69 64 ILE A CA 1
ATOM 471 C C . ILE A 1 64 ? 4.379 -22.453 -22.656 1 98.69 64 ILE A C 1
ATOM 473 O O . ILE A 1 64 ? 4.812 -23.562 -22.344 1 98.69 64 ILE A O 1
ATOM 477 N N . VAL A 1 65 ? 3.076 -22.156 -22.609 1 98.62 65 VAL A N 1
ATOM 478 C CA . VAL A 1 65 ? 2.092 -23.094 -22.094 1 98.62 65 VAL A CA 1
ATOM 479 C C . VAL A 1 65 ? 2.059 -24.344 -22.969 1 98.62 65 VAL A C 1
ATOM 481 O O . VAL A 1 65 ? 2.131 -25.469 -22.469 1 98.62 65 VAL A O 1
ATOM 484 N N . GLU A 1 66 ? 1.998 -24.141 -24.25 1 98.38 66 GLU A N 1
ATOM 485 C CA . GLU A 1 66 ? 1.987 -25.266 -25.188 1 98.38 66 GLU A CA 1
ATOM 486 C C . GLU A 1 66 ? 3.285 -26.062 -25.109 1 98.38 66 GLU A C 1
ATOM 488 O O . GLU A 1 66 ? 3.27 -27.297 -25.203 1 98.38 66 GLU A O 1
ATOM 493 N N . GLY A 1 67 ? 4.371 -25.297 -24.969 1 98.69 67 GLY A N 1
ATOM 494 C CA . GLY A 1 67 ? 5.656 -25.969 -24.844 1 98.69 67 GLY A CA 1
ATOM 495 C C . GLY A 1 67 ? 5.75 -26.844 -23.609 1 98.69 67 GLY A C 1
ATOM 496 O O . GLY A 1 67 ? 6.277 -27.953 -23.672 1 98.69 67 GLY A O 1
ATOM 497 N N . ILE A 1 68 ? 5.297 -26.391 -22.469 1 98.69 68 ILE A N 1
ATOM 498 C CA . ILE A 1 68 ? 5.301 -27.172 -21.234 1 98.69 68 ILE A CA 1
ATOM 499 C C . ILE A 1 68 ? 4.406 -28.391 -21.406 1 98.69 68 ILE A C 1
ATOM 501 O O . ILE A 1 68 ? 4.793 -29.516 -21.031 1 98.69 68 ILE A O 1
ATOM 505 N N . ARG A 1 69 ? 3.244 -28.234 -22.047 1 98.12 69 ARG A N 1
ATOM 506 C CA . ARG A 1 69 ? 2.262 -29.312 -22.188 1 98.12 69 ARG A CA 1
ATOM 507 C C . ARG A 1 69 ? 2.697 -30.312 -23.234 1 98.12 69 ARG A C 1
ATOM 509 O O . ARG A 1 69 ? 2.178 -31.438 -23.297 1 98.12 69 ARG A O 1
ATOM 516 N N . ALA A 1 70 ? 3.598 -29.906 -24.062 1 97.81 70 ALA A N 1
ATOM 517 C CA . ALA A 1 70 ? 4.145 -30.844 -25.031 1 97.81 70 ALA A CA 1
ATOM 518 C C . ALA A 1 70 ? 4.922 -31.969 -24.344 1 97.81 70 ALA A C 1
ATOM 520 O O . ALA A 1 70 ? 5.094 -33.062 -24.906 1 97.81 70 ALA A O 1
ATOM 521 N N . HIS A 1 71 ? 5.488 -31.641 -23.203 1 97.81 71 HIS A N 1
ATOM 522 C CA . HIS A 1 71 ? 6.027 -32.688 -22.359 1 97.81 71 HIS A CA 1
ATOM 523 C C . HIS A 1 71 ? 4.906 -33.531 -21.734 1 97.81 71 HIS A C 1
ATOM 525 O O . HIS A 1 71 ? 4.367 -33.156 -20.688 1 97.81 71 HIS A O 1
ATOM 531 N N . LYS A 1 72 ? 4.652 -34.688 -22.172 1 96.5 72 LYS A N 1
ATOM 532 C CA . LYS A 1 72 ? 3.471 -35.469 -21.812 1 96.5 72 LYS A CA 1
ATOM 533 C C . LYS A 1 72 ? 3.545 -35.969 -20.375 1 96.5 72 LYS A C 1
ATOM 535 O O . LYS A 1 72 ? 2.516 -36.219 -19.75 1 96.5 72 LYS A O 1
ATOM 540 N N . ASP A 1 73 ? 4.68 -36.062 -19.875 1 97.44 73 ASP A N 1
ATOM 541 C CA . ASP A 1 73 ? 4.844 -36.531 -18.516 1 97.44 73 ASP A CA 1
ATOM 542 C C . ASP A 1 73 ? 4.727 -35.406 -17.5 1 97.44 73 ASP A C 1
ATOM 544 O O . ASP A 1 73 ? 4.605 -35.656 -16.297 1 97.44 73 ASP A O 1
ATOM 548 N N . CYS A 1 74 ? 4.777 -34.188 -17.984 1 98.25 74 CYS A N 1
ATOM 549 C CA . CYS A 1 74 ? 4.801 -33.031 -17.109 1 98.25 74 CYS A CA 1
ATOM 550 C C . CYS A 1 74 ? 3.387 -32.562 -16.781 1 98.25 74 CYS A C 1
ATOM 552 O O . CYS A 1 74 ? 2.631 -32.188 -17.672 1 98.25 74 CYS A O 1
ATOM 554 N N . ASP A 1 75 ? 3.033 -32.594 -15.516 1 98.56 75 ASP A N 1
ATOM 555 C CA . ASP A 1 75 ? 1.699 -32.188 -15.094 1 98.56 75 ASP A CA 1
ATOM 556 C C . ASP A 1 75 ? 1.766 -30.953 -14.188 1 98.56 75 ASP A C 1
ATOM 558 O O . ASP A 1 75 ? 0.881 -30.734 -13.352 1 98.56 75 ASP A O 1
ATOM 562 N N . VAL A 1 76 ? 2.828 -30.188 -14.305 1 98.88 76 VAL A N 1
ATOM 563 C CA . VAL A 1 76 ? 3.045 -29 -13.469 1 98.88 76 VAL A CA 1
ATOM 564 C C . VAL A 1 76 ? 1.858 -28.047 -13.602 1 98.88 76 VAL A C 1
ATOM 566 O O . VAL A 1 76 ? 1.243 -27.953 -14.664 1 98.88 76 VAL A O 1
ATOM 569 N N . ILE A 1 77 ? 1.418 -27.422 -12.469 1 98.94 77 ILE A N 1
ATOM 570 C CA . ILE A 1 77 ? 0.421 -26.359 -12.516 1 98.94 77 ILE A CA 1
ATOM 571 C C . ILE A 1 77 ? 1.037 -25.094 -13.125 1 98.94 77 ILE A C 1
ATOM 573 O O . ILE A 1 77 ? 2.123 -24.672 -12.727 1 98.94 77 ILE A O 1
ATOM 577 N N . ILE A 1 78 ? 0.385 -24.516 -14.102 1 98.88 78 ILE A N 1
ATOM 578 C CA . ILE A 1 78 ? 0.896 -23.344 -14.781 1 98.88 78 ILE A CA 1
ATOM 579 C C . ILE A 1 78 ? 0.193 -22.094 -14.258 1 98.88 78 ILE A C 1
ATOM 581 O O . ILE A 1 78 ? -1.023 -21.938 -14.398 1 98.88 78 ILE A O 1
ATOM 585 N N . ASN A 1 79 ? 0.93 -21.25 -13.57 1 98.88 79 ASN A N 1
ATOM 586 C CA . ASN A 1 79 ? 0.52 -19.953 -13.047 1 98.88 79 ASN A CA 1
ATOM 587 C C . ASN A 1 79 ? 1.118 -18.812 -13.859 1 98.88 79 ASN A C 1
ATOM 589 O O . ASN A 1 79 ? 2.34 -18.656 -13.922 1 98.88 79 ASN A O 1
ATOM 593 N N . CYS A 1 80 ? 0.284 -17.969 -14.422 1 98.69 80 CYS A N 1
ATOM 594 C CA . CYS A 1 80 ? 0.793 -16.875 -15.242 1 98.69 80 CYS A CA 1
ATOM 595 C C . CYS A 1 80 ? 0.509 -15.523 -14.602 1 98.69 80 CYS A C 1
ATOM 597 O O . CYS A 1 80 ? -0.52 -15.344 -13.945 1 98.69 80 CYS A O 1
ATOM 599 N N . THR A 1 81 ? 1.352 -14.625 -14.883 1 98.44 81 THR A N 1
ATOM 600 C CA . THR A 1 81 ? 1.262 -13.289 -14.297 1 98.44 81 THR A CA 1
ATOM 601 C C . THR A 1 81 ? 0.15 -12.484 -14.961 1 98.44 81 THR A C 1
ATOM 603 O O . THR A 1 81 ? -0.213 -12.742 -16.109 1 98.44 81 THR A O 1
ATOM 606 N N . SER A 1 82 ? -0.427 -11.594 -14.211 1 98.31 82 SER A N 1
ATOM 607 C CA . SER A 1 82 ? -1.261 -10.539 -14.773 1 98.31 82 SER A CA 1
ATOM 608 C C . SER A 1 82 ? -0.53 -9.195 -14.766 1 98.31 82 SER A C 1
ATOM 610 O O . SER A 1 82 ? -1.127 -8.156 -15.055 1 98.31 82 SER A O 1
ATOM 612 N N . SER A 1 83 ? 0.691 -9.312 -14.344 1 94.75 83 SER A N 1
ATOM 613 C CA . SER A 1 83 ? 1.544 -8.133 -14.289 1 94.75 83 SER A CA 1
ATOM 614 C C . SER A 1 83 ? 2.902 -8.398 -14.922 1 94.75 83 SER A C 1
ATOM 616 O O . SER A 1 83 ? 3.268 -9.547 -15.164 1 94.75 83 SER A O 1
ATOM 618 N N . GLY A 1 84 ? 3.584 -7.426 -15.477 1 91.31 84 GLY A N 1
ATOM 619 C CA . GLY A 1 84 ? 4.898 -7.641 -16.062 1 91.31 84 GLY A CA 1
ATOM 620 C C . GLY A 1 84 ? 5.199 -6.703 -17.219 1 91.31 84 GLY A C 1
ATOM 621 O O . GLY A 1 84 ? 6.285 -6.754 -17.797 1 91.31 84 GLY A O 1
ATOM 622 N N . ALA A 1 85 ? 4.234 -5.863 -17.516 1 93.94 85 ALA A N 1
ATOM 623 C CA . ALA A 1 85 ? 4.496 -4.836 -18.516 1 93.94 85 ALA A CA 1
ATOM 624 C C . ALA A 1 85 ? 5.57 -3.861 -18.047 1 93.94 85 ALA A C 1
ATOM 626 O O . ALA A 1 85 ? 5.738 -3.654 -16.844 1 93.94 85 ALA A O 1
ATOM 627 N N . SER A 1 86 ? 6.336 -3.393 -18.953 1 92.88 86 SER A N 1
ATOM 628 C CA . SER A 1 86 ? 7.348 -2.383 -18.656 1 92.88 86 SER A CA 1
ATOM 629 C C . SER A 1 86 ? 7.02 -1.055 -19.328 1 92.88 86 SER A C 1
ATOM 631 O O . SER A 1 86 ? 6.137 -0.991 -20.188 1 92.88 86 SER A O 1
ATOM 633 N N . PRO A 1 87 ? 7.695 -0.02 -18.844 1 91.19 87 PRO A N 1
ATOM 634 C CA . PRO A 1 87 ? 7.492 1.259 -19.531 1 91.19 87 PRO A CA 1
ATOM 635 C C . PRO A 1 87 ? 7.762 1.171 -21.031 1 91.19 87 PRO A C 1
ATOM 637 O O . PRO A 1 87 ? 7.121 1.871 -21.828 1 91.19 87 PRO A O 1
ATOM 640 N N . GLU A 1 88 ? 8.68 0.34 -21.438 1 92.94 88 GLU A N 1
ATOM 641 C CA . GLU A 1 88 ? 9.039 0.156 -22.844 1 92.94 88 GLU A CA 1
ATOM 642 C C . GLU A 1 88 ? 7.988 -0.68 -23.562 1 92.94 88 GLU A C 1
ATOM 644 O O . GLU A 1 88 ? 7.836 -0.571 -24.781 1 92.94 88 GLU A O 1
ATOM 649 N N . HIS A 1 89 ? 7.324 -1.49 -22.875 1 95.69 89 HIS A N 1
ATOM 650 C CA . HIS A 1 89 ? 6.285 -2.359 -23.406 1 95.69 89 HIS A CA 1
ATOM 651 C C . HIS A 1 89 ? 5.02 -2.291 -22.562 1 95.69 89 HIS A C 1
ATOM 653 O O . HIS A 1 89 ? 4.609 -3.291 -21.969 1 95.69 89 HIS A O 1
ATOM 659 N N . PRO A 1 90 ? 4.418 -1.126 -22.609 1 95.94 90 PRO A N 1
ATOM 660 C CA . PRO A 1 90 ? 3.219 -0.967 -21.781 1 95.94 90 PRO A CA 1
ATOM 661 C C . PRO A 1 90 ? 2.07 -1.868 -22.234 1 95.94 90 PRO A C 1
ATOM 663 O O . PRO A 1 90 ? 2.031 -2.297 -23.391 1 95.94 90 PRO A O 1
ATOM 666 N N . ALA A 1 91 ? 1.211 -2.221 -21.375 1 97.25 91 ALA A N 1
ATOM 667 C CA . ALA A 1 91 ? 0.031 -3.037 -21.641 1 97.25 91 ALA A CA 1
ATOM 668 C C . ALA A 1 91 ? -1.226 -2.396 -21.062 1 97.25 91 ALA A C 1
ATOM 670 O O . ALA A 1 91 ? -1.197 -1.852 -19.953 1 97.25 91 ALA A O 1
ATOM 671 N N . THR A 1 92 ? -2.305 -2.4 -21.828 1 97.5 92 THR A N 1
ATOM 672 C CA . THR A 1 92 ? -3.605 -2.002 -21.297 1 97.5 92 THR A CA 1
ATOM 673 C C . THR A 1 92 ? -4.113 -3.023 -20.281 1 97.5 92 THR A C 1
ATOM 675 O O . THR A 1 92 ? -3.576 -4.129 -20.188 1 97.5 92 THR A O 1
ATOM 678 N N . ASP A 1 93 ? -5.145 -2.666 -19.531 1 96.94 93 ASP A N 1
ATOM 679 C CA . ASP A 1 93 ? -5.758 -3.584 -18.578 1 96.94 93 ASP A CA 1
ATOM 680 C C . ASP A 1 93 ? -6.176 -4.887 -19.25 1 96.94 93 ASP A C 1
ATOM 682 O O . ASP A 1 93 ? -5.926 -5.973 -18.734 1 96.94 93 ASP A O 1
ATOM 686 N N . GLU A 1 94 ? -6.746 -4.777 -20.406 1 96.88 94 GLU A N 1
ATOM 687 C CA . GLU A 1 94 ? -7.242 -5.953 -21.125 1 96.88 94 GLU A CA 1
ATOM 688 C C . GLU A 1 94 ? -6.09 -6.84 -21.578 1 96.88 94 GLU A C 1
ATOM 690 O O . GLU A 1 94 ? -6.203 -8.07 -21.578 1 96.88 94 GLU A O 1
ATOM 695 N N . GLU A 1 95 ? -5.035 -6.188 -21.953 1 97.81 95 GLU A N 1
ATOM 696 C CA . GLU A 1 95 ? -3.881 -6.93 -22.453 1 97.81 95 GLU A CA 1
ATOM 697 C C . GLU A 1 95 ? -3.199 -7.699 -21.312 1 97.81 95 GLU A C 1
ATOM 699 O O . GLU A 1 95 ? -2.586 -8.742 -21.547 1 97.81 95 GLU A O 1
ATOM 704 N N . ARG A 1 96 ? -3.34 -7.27 -20.141 1 98.19 96 ARG A N 1
ATOM 705 C CA . ARG A 1 96 ? -2.643 -7.832 -18.984 1 98.19 96 ARG A CA 1
ATOM 706 C C . ARG A 1 96 ? -3.17 -9.219 -18.641 1 98.19 96 ARG A C 1
ATOM 708 O O . ARG A 1 96 ? -2.48 -10.016 -18 1 98.19 96 ARG A O 1
ATOM 715 N N . PHE A 1 97 ? -4.426 -9.477 -19.062 1 98.25 97 PHE A N 1
ATOM 716 C CA . PHE A 1 97 ? -4.926 -10.812 -18.734 1 98.25 97 PHE A CA 1
ATOM 717 C C . PHE A 1 97 ? -5.504 -11.477 -19.984 1 98.25 97 PHE A C 1
ATOM 719 O O . PHE A 1 97 ? -6.262 -12.445 -19.875 1 98.25 97 PHE A O 1
ATOM 726 N N . LEU A 1 98 ? -5.16 -11 -21.172 1 98.56 98 LEU A N 1
ATOM 727 C CA . LEU A 1 98 ? -5.637 -11.57 -22.422 1 98.56 98 LEU A CA 1
ATOM 728 C C . LEU A 1 98 ? -5.23 -13.039 -22.547 1 98.56 98 LEU A C 1
ATOM 730 O O . LEU A 1 98 ? -6.008 -13.867 -23.016 1 98.56 98 LEU A O 1
ATOM 734 N N . HIS A 1 99 ? -3.984 -13.391 -22.172 1 98.69 99 HIS A N 1
ATOM 735 C CA . HIS A 1 99 ? -3.527 -14.773 -22.234 1 98.69 99 HIS A CA 1
ATOM 736 C C . HIS A 1 99 ? -4.371 -15.672 -21.328 1 98.69 99 HIS A C 1
ATOM 738 O O . HIS A 1 99 ? -4.641 -16.828 -21.672 1 98.69 99 HIS A O 1
ATOM 744 N N . HIS A 1 100 ? -4.809 -15.18 -20.172 1 98.69 100 HIS A N 1
ATOM 745 C CA . HIS A 1 100 ? -5.684 -15.961 -19.297 1 98.69 100 HIS A CA 1
ATOM 746 C C . HIS A 1 100 ? -7.008 -16.281 -19.984 1 98.69 100 HIS A C 1
ATOM 748 O O . HIS A 1 100 ? -7.602 -17.328 -19.75 1 98.69 100 HIS A O 1
ATOM 754 N N . MET A 1 101 ? -7.418 -15.391 -20.859 1 98.5 101 MET A N 1
ATOM 755 C CA . MET A 1 101 ? -8.711 -15.523 -21.516 1 98.5 101 MET A CA 1
ATOM 756 C C . MET A 1 101 ? -8.594 -16.391 -22.766 1 98.5 101 MET A C 1
ATOM 758 O O . MET A 1 101 ? -9.57 -17.031 -23.172 1 98.5 101 MET A O 1
ATOM 762 N N . THR A 1 102 ? -7.391 -16.484 -23.312 1 98.5 102 THR A N 1
ATOM 763 C CA . THR A 1 102 ? -7.355 -17 -24.688 1 98.5 102 THR A CA 1
ATOM 764 C C . THR A 1 102 ? -6.434 -18.203 -24.781 1 98.5 102 THR A C 1
ATOM 766 O O . THR A 1 102 ? -6.48 -18.953 -25.766 1 98.5 102 THR A O 1
ATOM 769 N N . VAL A 1 103 ? -5.5 -18.375 -23.859 1 98.25 103 VAL A N 1
ATOM 770 C CA . VAL A 1 103 ? -4.559 -19.484 -23.891 1 98.25 103 VAL A CA 1
ATOM 771 C C . VAL A 1 103 ? -5.047 -20.609 -22.984 1 98.25 103 VAL A C 1
ATOM 773 O O . VAL A 1 103 ? -5.043 -20.469 -21.75 1 98.25 103 VAL A O 1
ATOM 776 N N . PRO A 1 104 ? -5.43 -21.734 -23.562 1 96.44 104 PRO A N 1
ATOM 777 C CA . PRO A 1 104 ? -5.859 -22.844 -22.703 1 96.44 104 PRO A CA 1
ATOM 778 C C . PRO A 1 104 ? -4.711 -23.438 -21.906 1 96.44 104 PRO A C 1
ATOM 780 O O . PRO A 1 104 ? -3.562 -23.422 -22.344 1 96.44 104 PRO A O 1
ATOM 783 N N . GLY A 1 105 ? -5.035 -23.953 -20.781 1 96.69 105 GLY A N 1
ATOM 784 C CA . GLY A 1 105 ? -4.047 -24.688 -20.016 1 96.69 105 GLY A CA 1
ATOM 785 C C . GLY A 1 105 ? -3.51 -23.922 -18.828 1 96.69 105 GLY A C 1
ATOM 786 O O . GLY A 1 105 ? -2.828 -24.484 -17.969 1 96.69 105 GLY A O 1
ATOM 787 N N . ILE A 1 106 ? -3.789 -22.641 -18.781 1 98.44 106 ILE A N 1
ATOM 788 C CA . ILE A 1 106 ? -3.428 -21.859 -17.609 1 98.44 106 ILE A CA 1
ATOM 789 C C . ILE A 1 106 ? -4.391 -22.156 -16.469 1 98.44 106 ILE A C 1
ATOM 791 O O . ILE A 1 106 ? -5.609 -22.047 -16.625 1 98.44 106 ILE A O 1
ATOM 795 N N . GLU A 1 107 ? -3.855 -22.484 -15.32 1 98.69 107 GLU A N 1
ATOM 796 C CA . GLU A 1 107 ? -4.699 -22.969 -14.227 1 98.69 107 GLU A CA 1
ATOM 797 C C . GLU A 1 107 ? -4.758 -21.953 -13.094 1 98.69 107 GLU A C 1
ATOM 799 O O . GLU A 1 107 ? -5.711 -21.938 -12.312 1 98.69 107 GLU A O 1
ATOM 804 N N . MET A 1 108 ? -3.686 -21.172 -12.938 1 98.81 108 MET A N 1
ATOM 805 C CA . MET A 1 108 ? -3.596 -20.125 -11.922 1 98.81 108 MET A CA 1
ATOM 806 C C . MET A 1 108 ? -3.182 -18.797 -12.555 1 98.81 108 MET A C 1
ATOM 808 O O . MET A 1 108 ? -2.553 -18.781 -13.609 1 98.81 108 MET A O 1
ATOM 812 N N . GLY A 1 109 ? -3.529 -17.766 -11.938 1 98.81 109 GLY A N 1
ATOM 813 C CA . GLY A 1 109 ? -3.113 -16.438 -12.336 1 98.81 109 GLY A CA 1
ATOM 814 C C . GLY A 1 109 ? -2.857 -15.508 -11.164 1 98.81 109 GLY A C 1
ATOM 815 O O . GLY A 1 109 ? -3.596 -15.531 -10.172 1 98.81 109 GLY A O 1
ATOM 816 N N . SER A 1 110 ? -1.854 -14.703 -11.312 1 98.56 110 SER A N 1
ATOM 817 C CA . SER A 1 110 ? -1.574 -13.758 -10.234 1 98.56 110 SER A CA 1
ATOM 818 C C . SER A 1 110 ? -2.648 -12.68 -10.156 1 98.56 110 SER A C 1
ATOM 820 O O . SER A 1 110 ? -3.182 -12.25 -11.18 1 98.56 110 SER A O 1
ATOM 822 N N . TYR A 1 111 ? -3 -12.336 -9.062 1 98.81 111 TYR A N 1
ATOM 823 C CA . TYR A 1 111 ? -3.902 -11.25 -8.695 1 98.81 111 TYR A CA 1
ATOM 824 C 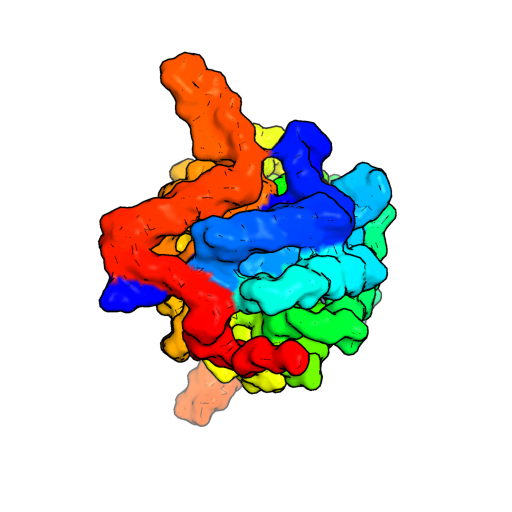C . TYR A 1 111 ? -3.244 -10.305 -7.695 1 98.81 111 TYR A C 1
ATOM 826 O O . TYR A 1 111 ? -3.391 -10.477 -6.484 1 98.81 111 TYR A O 1
ATOM 834 N N . ASP A 1 112 ? -2.471 -9.359 -8.203 1 98.62 112 ASP A N 1
ATOM 835 C CA . ASP A 1 112 ? -1.827 -8.375 -7.34 1 98.62 112 ASP A CA 1
ATOM 836 C C . ASP A 1 112 ? -2.859 -7.453 -6.691 1 98.62 112 ASP A C 1
ATOM 838 O O . ASP A 1 112 ? -3.402 -6.566 -7.352 1 98.62 112 ASP A O 1
ATOM 842 N N . ALA A 1 113 ? -3.096 -7.559 -5.438 1 98.56 113 ALA A N 1
ATOM 843 C CA . ALA A 1 113 ? -4.332 -7.133 -4.785 1 98.56 113 ALA A CA 1
ATOM 844 C C . ALA A 1 113 ? -4.289 -5.645 -4.449 1 98.56 113 ALA A C 1
ATOM 846 O O . ALA A 1 113 ? -4.895 -5.203 -3.469 1 98.56 113 ALA A O 1
ATOM 847 N N . GLY A 1 114 ? -3.521 -4.844 -5.129 1 98.5 114 GLY A N 1
ATOM 848 C CA . GLY A 1 114 ? -3.506 -3.404 -4.91 1 98.5 114 GLY A CA 1
ATOM 849 C C . GLY A 1 114 ? -2.334 -2.711 -5.578 1 98.5 114 GLY A C 1
ATOM 850 O O . GLY A 1 114 ? -1.557 -3.346 -6.297 1 98.5 114 GLY A O 1
ATOM 851 N N . SER A 1 115 ? -2.273 -1.397 -5.402 1 98.62 115 SER A N 1
ATOM 852 C CA . SER A 1 115 ? -1.199 -0.574 -5.949 1 98.62 115 SER A CA 1
ATOM 853 C C . SER A 1 115 ? -0.252 -0.103 -4.848 1 98.62 115 SER A C 1
ATOM 855 O O . SER A 1 115 ? -0.639 -0.026 -3.68 1 98.62 115 SER A O 1
ATOM 857 N N . PHE A 1 116 ? 0.965 0.182 -5.125 1 98.44 116 PHE A N 1
ATOM 858 C CA . PHE A 1 116 ? 1.939 0.744 -4.199 1 98.44 116 PHE A CA 1
ATOM 859 C C . PHE A 1 116 ? 3.168 1.251 -4.945 1 98.44 116 PHE A C 1
ATOM 861 O O . PHE A 1 116 ? 3.281 1.068 -6.156 1 98.44 116 PHE A O 1
ATOM 868 N N . ASN A 1 117 ? 3.99 1.967 -4.277 1 98.5 117 ASN A N 1
ATOM 869 C CA . ASN A 1 117 ? 5.242 2.4 -4.887 1 98.5 117 ASN A CA 1
ATOM 870 C C . ASN A 1 117 ? 6.277 1.279 -4.898 1 98.5 117 ASN A C 1
ATOM 872 O O . ASN A 1 117 ? 6.695 0.805 -3.844 1 98.5 117 ASN A O 1
ATOM 876 N N . TRP A 1 118 ? 6.586 0.806 -6.051 1 96.81 118 TRP A N 1
ATOM 877 C CA . TRP A 1 118 ? 7.75 -0.055 -6.211 1 96.81 118 TRP A CA 1
ATOM 878 C C . TRP A 1 118 ? 9.031 0.771 -6.297 1 96.81 118 TRP A C 1
ATOM 880 O O . TRP A 1 118 ? 9.445 1.179 -7.387 1 96.81 118 TRP A O 1
ATOM 890 N N . MET A 1 119 ? 9.625 0.996 -5.16 1 97 119 MET A N 1
ATOM 891 C CA . MET A 1 119 ? 10.68 1.992 -4.988 1 97 119 MET A CA 1
ATOM 892 C C . MET A 1 119 ? 11.992 1.51 -5.602 1 97 119 MET A C 1
ATOM 894 O O . MET A 1 119 ? 12.32 0.324 -5.527 1 97 119 MET A O 1
ATOM 898 N N . PRO A 1 120 ? 12.75 2.377 -6.125 1 95.38 120 PRO A N 1
ATOM 899 C CA . PRO A 1 120 ? 12.438 3.771 -6.438 1 95.38 120 PRO A CA 1
ATOM 900 C C . PRO A 1 120 ? 11.82 3.941 -7.824 1 95.38 120 PRO A C 1
ATOM 902 O O . PRO A 1 120 ? 11.766 5.059 -8.352 1 95.38 120 PRO A O 1
ATOM 905 N N . GLY A 1 121 ? 11.453 2.869 -8.422 1 92.38 121 GLY A N 1
ATOM 906 C CA . GLY A 1 121 ? 11.141 2.791 -9.844 1 92.38 121 GLY A CA 1
ATOM 907 C C . GLY A 1 121 ? 9.867 3.523 -10.211 1 92.38 121 GLY A C 1
ATOM 908 O O . GLY A 1 121 ? 9.812 4.203 -11.242 1 92.38 121 GLY A O 1
ATOM 909 N N . GLY A 1 122 ? 8.789 3.322 -9.43 1 95.81 122 GLY A N 1
ATOM 910 C CA . GLY A 1 122 ? 7.504 3.932 -9.758 1 95.81 122 GLY A CA 1
ATOM 911 C C . GLY A 1 122 ? 6.34 3.301 -9.016 1 95.81 122 GLY A C 1
ATOM 912 O O . GLY A 1 122 ? 6.523 2.699 -7.957 1 95.81 122 GLY A O 1
ATOM 913 N N . VAL A 1 123 ? 5.191 3.621 -9.625 1 97.75 123 VAL A N 1
ATOM 914 C CA . VAL A 1 123 ? 3.973 3.098 -9.023 1 97.75 123 VAL A CA 1
ATOM 915 C C . VAL A 1 123 ? 3.566 1.8 -9.719 1 97.75 123 VAL A C 1
ATOM 917 O O . VAL A 1 123 ? 3.436 1.761 -10.945 1 97.75 123 VAL A O 1
ATOM 920 N N . PHE A 1 124 ? 3.527 0.68 -8.969 1 97.19 124 PHE A N 1
ATOM 921 C CA . PHE A 1 124 ? 2.93 -0.571 -9.422 1 97.19 124 PHE A CA 1
ATOM 922 C C . PHE A 1 124 ? 1.409 -0.496 -9.367 1 97.19 124 PHE A C 1
ATOM 924 O O . PHE A 1 124 ? 0.816 -0.607 -8.289 1 97.19 124 PHE A O 1
ATOM 931 N N . VAL A 1 125 ? 0.752 -0.325 -10.508 1 97.88 125 VAL A N 1
ATOM 932 C CA . VAL A 1 125 ? -0.66 0.039 -10.547 1 97.88 125 VAL A CA 1
ATOM 933 C C . VAL A 1 125 ? -1.51 -1.209 -10.781 1 97.88 125 VAL A C 1
ATOM 935 O O . VAL A 1 125 ? -1.346 -1.9 -11.789 1 97.88 125 VAL A O 1
ATOM 938 N N . ASN A 1 126 ? -2.352 -1.55 -9.93 1 98.5 126 ASN A N 1
ATOM 939 C CA . ASN A 1 126 ? -3.447 -2.512 -9.984 1 98.5 126 ASN A CA 1
ATOM 940 C C . ASN A 1 126 ? -4.75 -1.911 -9.461 1 98.5 126 ASN A C 1
ATOM 942 O O . ASN A 1 126 ? -5.168 -2.203 -8.344 1 98.5 126 ASN A O 1
ATOM 946 N N . SER A 1 127 ? -5.387 -1.057 -10.289 1 98.44 127 SER A N 1
ATOM 947 C CA . SER A 1 127 ? -6.531 -0.252 -9.867 1 98.44 127 SER A CA 1
ATOM 948 C C . SER A 1 127 ? -7.707 -1.132 -9.461 1 98.44 127 SER A C 1
ATOM 950 O O . SER A 1 127 ? -7.785 -2.297 -9.859 1 98.44 127 SER A O 1
ATOM 952 N N . PRO A 1 128 ? -8.617 -0.579 -8.688 1 98.62 128 PRO A N 1
ATOM 953 C CA . PRO A 1 128 ? -9.836 -1.328 -8.352 1 98.62 128 PRO A CA 1
ATOM 954 C C . PRO A 1 128 ? -10.594 -1.812 -9.586 1 98.62 128 PRO A C 1
ATOM 956 O O . PRO A 1 128 ? -11.094 -2.938 -9.602 1 98.62 128 PRO A O 1
ATOM 959 N N . GLN A 1 129 ? -10.688 -0.986 -10.547 1 98.38 129 GLN A N 1
ATOM 960 C CA . GLN A 1 129 ? -11.391 -1.321 -11.781 1 98.38 129 GLN A CA 1
ATOM 961 C C . GLN A 1 129 ? -10.719 -2.486 -12.5 1 98.38 129 GLN A C 1
ATOM 963 O O . GLN A 1 129 ? -11.398 -3.406 -12.969 1 98.38 129 GLN A O 1
ATOM 968 N N . PHE A 1 130 ? -9.414 -2.424 -12.602 1 98.75 130 PHE A N 1
ATOM 969 C CA . PHE A 1 130 ? -8.68 -3.527 -13.211 1 98.75 130 PHE A CA 1
ATOM 970 C C . PHE A 1 130 ? -8.891 -4.816 -12.422 1 98.75 130 PHE A C 1
ATOM 972 O O . PHE A 1 130 ? -9.133 -5.871 -13.008 1 98.75 130 PHE A O 1
ATOM 979 N N . LEU A 1 131 ? -8.773 -4.723 -11.094 1 98.81 131 LEU A N 1
ATOM 980 C CA . LEU A 1 131 ? -8.875 -5.898 -10.234 1 98.81 131 LEU A CA 1
ATOM 981 C C . LEU A 1 131 ? -10.242 -6.559 -10.375 1 98.81 131 LEU A C 1
ATOM 983 O O . LEU A 1 131 ? -10.344 -7.789 -10.359 1 98.81 131 LEU A O 1
ATOM 987 N N . GLN A 1 132 ? -11.258 -5.723 -10.477 1 98.75 132 GLN A N 1
ATOM 988 C CA . GLN A 1 132 ? -12.586 -6.285 -10.695 1 98.75 132 GLN A CA 1
ATOM 989 C C . GLN A 1 132 ? -12.648 -7.07 -12 1 98.75 132 GLN A C 1
ATOM 991 O O . GLN A 1 132 ? -13.117 -8.211 -12.023 1 98.75 132 GLN A O 1
ATOM 996 N N . LYS A 1 133 ? -12.148 -6.473 -13.078 1 98.56 133 LYS A N 1
ATOM 997 C CA . LYS A 1 133 ? -12.156 -7.117 -14.391 1 98.56 133 LYS A CA 1
ATOM 998 C C . LYS A 1 133 ? -11.352 -8.414 -14.367 1 98.56 133 LYS A C 1
ATOM 1000 O O . LYS A 1 133 ? -11.773 -9.422 -14.93 1 98.56 133 LYS A O 1
ATOM 1005 N N . LEU A 1 134 ? -10.258 -8.352 -13.742 1 98.81 134 LEU A N 1
ATOM 1006 C CA . LEU A 1 134 ? -9.375 -9.516 -13.664 1 98.81 134 LEU A CA 1
ATOM 1007 C C . LEU A 1 134 ? -10.039 -10.648 -12.898 1 98.81 134 LEU A C 1
ATOM 1009 O O . LEU A 1 134 ? -10.023 -11.797 -13.344 1 98.81 134 LEU A O 1
ATOM 1013 N N . GLY A 1 135 ? -10.562 -10.305 -11.711 1 98.81 135 GLY A N 1
ATOM 1014 C CA . GLY A 1 135 ? -11.289 -11.312 -10.953 1 98.81 135 GLY A CA 1
ATOM 1015 C C . GLY A 1 135 ? -12.414 -11.969 -11.734 1 98.81 135 GLY A C 1
ATOM 1016 O O . GLY A 1 135 ? -12.562 -13.188 -11.703 1 98.81 135 GLY A O 1
ATOM 1017 N N . ASP A 1 136 ? -13.188 -11.125 -12.453 1 98.75 136 ASP A N 1
ATOM 1018 C CA . ASP A 1 136 ? -14.281 -11.625 -13.281 1 98.75 136 ASP A CA 1
ATOM 1019 C C . ASP A 1 136 ? -13.758 -12.562 -14.367 1 98.75 136 ASP A C 1
ATOM 1021 O O . ASP A 1 136 ? -14.367 -13.602 -14.641 1 98.75 136 ASP A O 1
ATOM 1025 N N . ALA A 1 137 ? -12.672 -12.203 -14.984 1 98.62 137 ALA A N 1
ATOM 1026 C CA . ALA A 1 137 ? -12.062 -13.039 -16.016 1 98.62 137 ALA A CA 1
ATOM 1027 C C . ALA A 1 137 ? -11.641 -14.391 -15.453 1 98.62 137 ALA A C 1
ATOM 1029 O O . ALA A 1 137 ? -11.852 -15.43 -16.078 1 98.62 137 ALA A O 1
ATOM 1030 N N . TYR A 1 138 ? -11.008 -14.391 -14.266 1 98.75 138 TYR A N 1
ATOM 1031 C CA . TYR A 1 138 ? -10.57 -15.633 -13.633 1 98.75 138 TYR A CA 1
ATOM 1032 C C . TYR A 1 138 ? -11.758 -16.531 -13.297 1 98.75 138 TYR A C 1
ATOM 1034 O O . TYR A 1 138 ? -11.695 -17.75 -13.484 1 98.75 138 TYR A O 1
ATOM 1042 N N . LEU A 1 139 ? -12.812 -15.914 -12.805 1 98.5 139 LEU A N 1
ATOM 1043 C CA . LEU A 1 139 ? -14.023 -16.672 -12.523 1 98.5 139 LEU A CA 1
ATOM 1044 C C . LEU A 1 139 ? -14.578 -17.297 -13.789 1 98.5 139 LEU A C 1
ATOM 1046 O O . LEU A 1 139 ? -14.93 -18.484 -13.805 1 98.5 139 LEU A O 1
ATOM 1050 N N . GLU A 1 140 ? -14.68 -16.5 -14.812 1 98.25 140 GLU A N 1
ATOM 1051 C CA . GLU A 1 140 ? -15.227 -16.969 -16.094 1 98.25 140 GLU A CA 1
ATOM 1052 C C . GLU A 1 140 ? -14.445 -18.156 -16.625 1 98.25 140 GLU A C 1
ATOM 1054 O O . GLU A 1 140 ? -15.031 -19.109 -17.141 1 98.25 140 GLU A O 1
ATOM 1059 N N . LYS A 1 141 ? -13.109 -18.141 -16.5 1 98.12 141 LYS A N 1
ATOM 1060 C CA . LYS A 1 141 ? -12.25 -19.125 -17.156 1 98.12 141 LYS A CA 1
ATOM 1061 C C . LYS A 1 141 ? -11.875 -20.25 -16.188 1 98.12 141 LYS A C 1
ATOM 1063 O O . LYS A 1 141 ? -11.211 -21.203 -16.578 1 98.12 141 LYS A O 1
ATOM 1068 N N . GLY A 1 142 ? -12.281 -20.125 -14.914 1 97.62 142 GLY A N 1
ATOM 1069 C CA . GLY A 1 142 ? -11.945 -21.125 -13.922 1 97.62 142 GLY A CA 1
ATOM 1070 C C . GLY A 1 142 ? -10.484 -21.094 -13.508 1 97.62 142 GLY A C 1
ATOM 1071 O O . GLY A 1 142 ? -9.891 -22.141 -13.258 1 97.62 142 GLY A O 1
ATOM 1072 N N . ILE A 1 143 ? -9.906 -19.984 -13.578 1 98.56 143 ILE A N 1
ATOM 1073 C CA . ILE A 1 143 ? -8.516 -19.797 -13.18 1 98.56 143 ILE A CA 1
ATOM 1074 C C . ILE A 1 143 ? -8.445 -19.484 -11.688 1 98.56 143 ILE A C 1
ATOM 1076 O O . ILE A 1 143 ? -9.18 -18.625 -11.195 1 98.56 143 ILE A O 1
ATOM 1080 N N . LYS A 1 144 ? -7.637 -20.203 -10.906 1 98.81 144 LYS A N 1
ATOM 1081 C CA . LYS A 1 144 ? -7.438 -19.953 -9.477 1 98.81 144 LYS A CA 1
ATOM 1082 C C . LYS A 1 144 ? -6.559 -18.734 -9.242 1 98.81 144 LYS A C 1
ATOM 1084 O O . LYS A 1 144 ? -5.391 -18.719 -9.641 1 98.81 144 LYS A O 1
ATOM 1089 N N . PRO A 1 145 ? -7.09 -17.734 -8.609 1 98.88 145 PRO A N 1
ATOM 1090 C CA . PRO A 1 145 ? -6.258 -16.562 -8.328 1 98.88 145 PRO A CA 1
ATOM 1091 C C . PRO A 1 145 ? -5.184 -16.844 -7.277 1 98.88 145 PRO A C 1
ATOM 1093 O O . PRO A 1 145 ? -5.457 -17.5 -6.27 1 98.88 145 PRO A O 1
ATOM 1096 N N . GLU A 1 146 ? -3.982 -16.469 -7.578 1 98.94 146 GLU A N 1
ATOM 1097 C CA . GLU A 1 146 ? -2.955 -16.266 -6.562 1 98.94 146 GLU A CA 1
ATOM 1098 C C . GLU A 1 146 ? -2.961 -14.828 -6.059 1 98.94 146 GLU A C 1
ATOM 1100 O O . GLU A 1 146 ? -2.406 -13.938 -6.703 1 98.94 146 GLU A O 1
ATOM 1105 N N . ILE A 1 147 ? -3.58 -14.578 -4.953 1 98.94 147 ILE A N 1
ATOM 1106 C CA . ILE A 1 147 ? -3.748 -13.227 -4.422 1 98.94 147 ILE A CA 1
ATOM 1107 C C . ILE A 1 147 ? -2.443 -12.766 -3.779 1 98.94 147 ILE A C 1
ATOM 1109 O O . ILE A 1 147 ? -2.102 -13.188 -2.674 1 98.94 147 ILE A O 1
ATOM 1113 N N . GLU A 1 148 ? -1.786 -11.938 -4.473 1 98.88 148 GLU A N 1
ATOM 1114 C CA . GLU A 1 148 ? -0.475 -11.477 -4.023 1 98.88 148 GLU A CA 1
ATOM 1115 C C . GLU A 1 148 ? -0.596 -10.234 -3.146 1 98.88 148 GLU A C 1
ATOM 1117 O O . GLU A 1 148 ? -1.19 -9.234 -3.557 1 98.88 148 GLU A O 1
ATOM 1122 N N . ILE A 1 149 ? -0.064 -10.312 -1.986 1 98.88 149 ILE A N 1
ATOM 1123 C CA . ILE A 1 149 ? -0.133 -9.258 -0.978 1 98.88 149 ILE A CA 1
ATOM 1124 C C . ILE A 1 149 ? 1.255 -8.656 -0.762 1 98.88 149 ILE A C 1
ATOM 1126 O O . ILE A 1 149 ? 2.154 -9.328 -0.249 1 98.88 149 ILE A O 1
ATOM 1130 N N . PHE A 1 150 ? 1.406 -7.418 -1.117 1 98.69 150 PHE A N 1
ATOM 1131 C CA . PHE A 1 150 ? 2.678 -6.73 -0.926 1 98.69 150 PHE A CA 1
ATOM 1132 C C . PHE A 1 150 ? 2.635 -5.852 0.317 1 98.69 150 PHE A C 1
ATOM 1134 O O . PHE A 1 150 ? 3.68 -5.465 0.849 1 98.69 150 PHE A O 1
ATOM 1141 N N . ASP A 1 151 ? 1.424 -5.461 0.709 1 98.69 151 ASP A N 1
ATOM 1142 C CA . ASP A 1 151 ? 1.206 -4.59 1.859 1 98.69 151 ASP A CA 1
ATOM 1143 C C . ASP A 1 151 ? -0.108 -4.926 2.561 1 98.69 151 ASP A C 1
ATOM 1145 O O . ASP A 1 151 ? -0.99 -5.555 1.972 1 98.69 151 ASP A O 1
ATOM 1149 N N . ALA A 1 152 ? -0.245 -4.504 3.768 1 98.25 152 ALA A N 1
ATOM 1150 C CA . ALA A 1 152 ? -1.303 -4.969 4.664 1 98.25 152 ALA A CA 1
ATOM 1151 C C . ALA A 1 152 ? -2.68 -4.586 4.125 1 98.25 152 ALA A C 1
ATOM 1153 O O . ALA A 1 152 ? -3.621 -5.379 4.199 1 98.25 152 ALA A O 1
ATOM 1154 N N . GLY A 1 153 ? -2.809 -3.418 3.617 1 98.44 153 GLY A N 1
ATOM 1155 C CA . GLY A 1 153 ? -4.102 -2.924 3.172 1 98.44 153 GLY A CA 1
ATOM 1156 C C . GLY A 1 153 ? -4.703 -3.752 2.051 1 98.44 153 GLY A C 1
ATOM 1157 O O . GLY A 1 153 ? -5.914 -3.711 1.821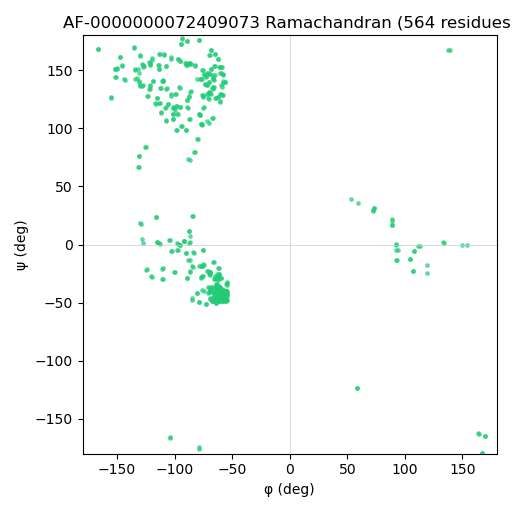 1 98.44 153 GLY A O 1
ATOM 1158 N N . MET A 1 154 ? -3.883 -4.504 1.359 1 98.81 154 MET A N 1
ATOM 1159 C CA . MET A 1 154 ? -4.32 -5.309 0.222 1 98.81 154 MET A CA 1
ATOM 1160 C C . MET A 1 154 ? -5.207 -6.461 0.68 1 98.81 154 MET A C 1
ATOM 1162 O O . MET A 1 154 ? -6.008 -6.98 -0.099 1 98.81 154 MET A O 1
ATOM 1166 N N . LEU A 1 155 ? -5.059 -6.859 1.933 1 98.81 155 LEU A N 1
ATOM 1167 C CA . LEU A 1 155 ? -5.961 -7.867 2.477 1 98.81 155 LEU A CA 1
ATOM 1168 C C . LEU A 1 155 ? -7.402 -7.371 2.461 1 98.81 155 LEU A C 1
ATOM 1170 O O . LEU A 1 155 ? -8.32 -8.125 2.131 1 98.81 155 LEU A O 1
ATOM 1174 N N . GLY A 1 156 ? -7.57 -6.094 2.84 1 98.62 156 GLY A N 1
ATOM 1175 C CA . GLY A 1 156 ? -8.906 -5.508 2.797 1 98.62 156 GLY A CA 1
ATOM 1176 C C . GLY A 1 156 ? -9.477 -5.438 1.395 1 98.62 156 GLY A C 1
ATOM 1177 O O . GLY A 1 156 ? -10.688 -5.59 1.206 1 98.62 156 GLY A O 1
ATOM 1178 N N . ILE A 1 157 ? -8.648 -5.219 0.44 1 98.81 157 ILE A N 1
ATOM 1179 C CA . ILE A 1 157 ? -9.07 -5.168 -0.954 1 98.81 157 ILE A CA 1
ATOM 1180 C C . ILE A 1 157 ? -9.555 -6.547 -1.394 1 98.81 157 ILE A C 1
ATOM 1182 O O . ILE A 1 157 ? -10.625 -6.676 -2.002 1 98.81 157 ILE A O 1
ATOM 1186 N N . ALA A 1 158 ? -8.742 -7.566 -1.095 1 98.81 158 ALA A N 1
ATOM 1187 C CA . ALA A 1 158 ? -9.141 -8.93 -1.428 1 98.81 158 ALA A CA 1
ATOM 1188 C C . ALA A 1 158 ? -10.484 -9.281 -0.804 1 98.81 158 ALA A C 1
ATOM 1190 O O . ALA A 1 158 ? -11.367 -9.828 -1.475 1 98.81 158 ALA A O 1
ATOM 1191 N N . ASP A 1 159 ? -10.648 -8.93 0.451 1 98.56 159 ASP A N 1
ATOM 1192 C CA . ASP A 1 159 ? -11.898 -9.195 1.153 1 98.56 159 ASP A CA 1
ATOM 1193 C C . ASP A 1 159 ? -13.07 -8.5 0.469 1 98.56 159 ASP A C 1
ATOM 1195 O O . ASP A 1 159 ? -14.156 -9.078 0.343 1 98.56 159 ASP A O 1
ATOM 1199 N N . TYR A 1 160 ? -12.883 -7.27 0.085 1 98.62 160 TYR A N 1
ATOM 1200 C CA . TYR A 1 160 ? -13.906 -6.5 -0.614 1 98.62 160 TYR A CA 1
ATOM 1201 C C . TYR A 1 160 ? -14.391 -7.238 -1.854 1 98.62 160 TYR A C 1
ATOM 1203 O O . TYR A 1 160 ? -15.594 -7.391 -2.062 1 98.62 160 TYR A O 1
ATOM 1211 N N . PHE A 1 161 ? -13.484 -7.746 -2.668 1 98.81 161 PHE A N 1
ATOM 1212 C CA . PHE A 1 161 ? -13.852 -8.359 -3.939 1 98.81 161 PHE A CA 1
ATOM 1213 C C . PHE A 1 161 ? -14.422 -9.758 -3.725 1 98.81 161 PHE A C 1
ATOM 1215 O O . PHE A 1 161 ? -15.234 -10.234 -4.523 1 98.81 161 PHE A O 1
ATOM 1222 N N . VAL A 1 162 ? -13.984 -10.453 -2.602 1 98.75 162 VAL A N 1
ATOM 1223 C CA . VAL A 1 162 ? -14.641 -11.695 -2.223 1 98.75 162 VAL A CA 1
ATOM 1224 C C . VAL A 1 162 ? -16.109 -11.414 -1.89 1 98.75 162 VAL A C 1
ATOM 1226 O O . VAL A 1 162 ? -17 -12.078 -2.418 1 98.75 162 VAL A O 1
ATOM 1229 N N . LYS A 1 163 ? -16.344 -10.398 -1.066 1 98.56 163 LYS A N 1
ATOM 1230 C CA . LYS A 1 163 ? -17.703 -10.055 -0.621 1 98.56 163 LYS A CA 1
ATOM 1231 C C . LYS A 1 163 ? -18.578 -9.625 -1.795 1 98.56 163 LYS A C 1
ATOM 1233 O O . LYS A 1 163 ? -19.766 -9.922 -1.821 1 98.56 163 LYS A O 1
ATOM 1238 N N . LYS A 1 164 ? -17.984 -8.969 -2.746 1 98.56 164 LYS A N 1
ATOM 1239 C CA . LYS A 1 164 ? -18.734 -8.469 -3.896 1 98.56 164 LYS A CA 1
ATOM 1240 C C . LYS A 1 164 ? -18.891 -9.547 -4.957 1 98.56 164 LYS A C 1
ATOM 1242 O O . LYS A 1 164 ? -19.547 -9.328 -5.98 1 98.56 164 LYS A O 1
ATOM 1247 N N . GLY A 1 165 ? -18.25 -10.719 -4.793 1 98.44 165 GLY A N 1
ATOM 1248 C CA . GLY A 1 165 ? -18.453 -11.859 -5.668 1 98.44 165 GLY A CA 1
ATOM 1249 C C . GLY A 1 165 ? -17.516 -11.867 -6.867 1 98.44 165 GLY A C 1
ATOM 1250 O O . GLY A 1 165 ? -17.812 -12.508 -7.879 1 98.44 165 GLY A O 1
ATOM 1251 N N . HIS A 1 166 ? -16.391 -11.125 -6.77 1 98.69 166 HIS A N 1
ATOM 1252 C CA . HIS A 1 166 ? -15.461 -11.047 -7.887 1 98.69 166 HIS A CA 1
ATOM 1253 C C . HIS A 1 166 ? -14.242 -11.938 -7.652 1 98.69 166 HIS A C 1
ATOM 1255 O O . HIS A 1 166 ? -13.383 -12.055 -8.523 1 98.69 166 HIS A O 1
ATOM 1261 N N . LEU A 1 167 ? -14.125 -12.547 -6.465 1 98.5 167 LEU A N 1
ATOM 1262 C CA . LEU A 1 167 ? -13.141 -13.57 -6.117 1 98.5 167 LEU A CA 1
ATOM 1263 C C . LEU A 1 167 ? -13.805 -14.766 -5.453 1 98.5 167 LEU A C 1
ATOM 1265 O O . LEU A 1 167 ? -14.703 -14.602 -4.621 1 98.5 167 LEU A O 1
ATOM 1269 N N . SER A 1 168 ? -13.328 -15.875 -5.809 1 96.38 168 SER A N 1
ATOM 1270 C CA . SER A 1 168 ? -13.898 -17.078 -5.215 1 96.38 168 SER A CA 1
ATOM 1271 C C . SER A 1 168 ? -13.148 -17.469 -3.939 1 96.38 168 SER A C 1
ATOM 1273 O O . SER A 1 168 ? -12.008 -17.062 -3.734 1 96.38 168 SER A O 1
ATOM 1275 N N . THR A 1 169 ? -13.836 -18.219 -3.049 1 96.94 169 THR A N 1
ATOM 1276 C CA . THR A 1 169 ? -13.266 -18.812 -1.847 1 96.94 169 THR A CA 1
ATOM 1277 C C . THR A 1 169 ? -13.266 -20.344 -1.938 1 96.94 169 THR A C 1
ATOM 1279 O O . THR A 1 169 ? -14.078 -20.922 -2.664 1 96.94 169 THR A O 1
ATOM 1282 N N . PRO A 1 170 ? -12.352 -21.062 -1.221 1 98.12 170 PRO A N 1
ATOM 1283 C CA . PRO A 1 170 ? -11.312 -20.469 -0.372 1 98.12 170 PRO A CA 1
ATOM 1284 C C . PRO A 1 170 ? -10.203 -19.797 -1.177 1 98.12 170 PRO A C 1
ATOM 1286 O O . PRO A 1 170 ? -9.852 -20.266 -2.264 1 98.12 170 PRO A O 1
ATOM 1289 N N . CYS A 1 171 ? -9.648 -18.75 -0.612 1 98.75 171 CYS A N 1
ATOM 1290 C CA . CYS A 1 171 ? -8.602 -17.969 -1.27 1 98.75 171 CYS A CA 1
ATOM 1291 C C . CYS A 1 171 ? -7.238 -18.625 -1.088 1 98.75 171 CYS A C 1
ATOM 1293 O O . CYS A 1 171 ? -7.047 -19.422 -0.175 1 98.75 171 CYS A O 1
ATOM 1295 N N . HIS A 1 172 ? -6.363 -18.359 -1.987 1 98.94 172 HIS A N 1
ATOM 1296 C CA . HIS A 1 172 ? -4.934 -18.641 -1.864 1 98.94 172 HIS A CA 1
ATOM 1297 C C . HIS A 1 172 ? -4.117 -17.344 -1.89 1 98.94 172 HIS A C 1
ATOM 1299 O O . HIS A 1 172 ? -4.176 -16.594 -2.859 1 98.94 172 HIS A O 1
ATOM 1305 N N . TYR A 1 173 ? -3.359 -17.125 -0.837 1 98.94 173 TYR A N 1
ATOM 1306 C CA . TYR A 1 173 ? -2.59 -15.891 -0.709 1 98.94 173 TYR A CA 1
ATOM 1307 C C . TYR A 1 173 ? -1.104 -16.156 -0.921 1 98.94 173 TYR A C 1
ATOM 1309 O O . TYR A 1 173 ? -0.573 -17.172 -0.463 1 98.94 173 TYR A O 1
ATOM 1317 N N . GLN A 1 174 ? -0.473 -15.336 -1.693 1 98.94 174 GLN A N 1
ATOM 1318 C CA . GLN A 1 174 ? 0.981 -15.25 -1.784 1 98.94 174 GLN A CA 1
ATOM 1319 C C . GLN A 1 174 ? 1.504 -13.984 -1.117 1 98.94 174 GLN A C 1
ATOM 1321 O O . GLN A 1 174 ? 1.356 -12.883 -1.656 1 98.94 174 GLN A O 1
ATOM 1326 N N . PHE A 1 175 ? 2.119 -14.125 0.065 1 98.94 175 PHE A N 1
ATOM 1327 C CA . PHE A 1 175 ? 2.709 -12.977 0.734 1 98.94 175 PHE A CA 1
ATOM 1328 C C . PHE A 1 175 ? 4.059 -12.625 0.119 1 98.94 175 PHE A C 1
ATOM 1330 O O . PHE A 1 175 ? 4.992 -13.43 0.159 1 98.94 175 PHE A O 1
ATOM 1337 N N . CYS A 1 176 ? 4.109 -11.477 -0.531 1 98.69 176 CYS A N 1
ATOM 1338 C CA . CYS A 1 176 ? 5.285 -10.969 -1.226 1 98.69 176 CYS A CA 1
ATOM 1339 C C . CYS A 1 176 ? 6.031 -9.953 -0.362 1 98.69 176 CYS A C 1
ATOM 1341 O O . CYS A 1 176 ? 5.684 -8.773 -0.338 1 98.69 176 CYS A O 1
ATOM 1343 N N . LEU A 1 177 ? 7.082 -10.352 0.312 1 98.75 177 LEU A N 1
ATOM 1344 C CA . LEU A 1 177 ? 7.715 -9.508 1.317 1 98.75 177 LEU A CA 1
ATOM 1345 C C . LEU A 1 177 ? 9.086 -9.031 0.845 1 98.75 177 LEU A C 1
ATOM 1347 O O . LEU A 1 177 ? 9.828 -9.797 0.213 1 98.75 177 LEU A O 1
ATOM 1351 N N . GLY A 1 178 ? 9.398 -7.758 1.144 1 98 178 GLY A N 1
ATOM 1352 C CA . GLY A 1 178 ? 10.766 -7.281 0.983 1 98 178 GLY A CA 1
ATOM 1353 C C . GLY A 1 178 ? 10.93 -6.336 -0.193 1 98 178 GLY A C 1
ATOM 1354 O O . GLY A 1 178 ? 12.023 -5.816 -0.427 1 98 178 GLY A O 1
ATOM 1355 N N . VAL A 1 179 ? 9.867 -6.156 -0.977 1 96.25 179 VAL A N 1
ATOM 1356 C CA . VAL A 1 179 ? 9.914 -5.105 -1.99 1 96.25 179 VAL A CA 1
ATOM 1357 C C . VAL A 1 179 ? 9.875 -3.736 -1.317 1 96.25 179 VAL A C 1
ATOM 1359 O O . VAL A 1 179 ? 8.984 -3.457 -0.514 1 96.25 179 VAL A O 1
ATOM 1362 N N . LEU A 1 180 ? 10.852 -2.885 -1.621 1 96.62 180 LEU A N 1
ATOM 1363 C CA . LEU A 1 180 ? 10.828 -1.556 -1.02 1 96.62 180 LEU A CA 1
ATOM 1364 C C . LEU A 1 180 ? 9.578 -0.788 -1.447 1 96.62 180 LEU A C 1
ATOM 1366 O O . LEU A 1 180 ? 9.32 -0.642 -2.643 1 96.62 180 LEU A O 1
ATOM 1370 N N . GLY A 1 181 ? 8.844 -0.282 -0.554 1 97.75 181 GLY A N 1
ATOM 1371 C CA . GLY A 1 181 ? 7.539 0.321 -0.766 1 97.75 181 GLY A CA 1
ATOM 1372 C C . GLY A 1 181 ? 6.398 -0.541 -0.266 1 97.75 181 GLY A C 1
ATOM 1373 O O . GLY A 1 181 ? 5.273 -0.06 -0.111 1 97.75 181 GLY A O 1
ATOM 1374 N N . GLY A 1 182 ? 6.68 -1.822 -0.16 1 98.06 182 GLY A N 1
ATOM 1375 C CA . GLY A 1 182 ? 5.793 -2.756 0.516 1 98.06 182 GLY A CA 1
ATOM 1376 C C . GLY A 1 182 ? 6.285 -3.152 1.896 1 98.06 182 GLY A C 1
ATOM 1377 O O . GLY A 1 182 ? 7.191 -2.52 2.443 1 98.06 182 GLY A O 1
ATOM 1378 N N . MET A 1 183 ? 5.723 -4.188 2.48 1 98.38 183 MET A N 1
ATOM 1379 C CA . MET A 1 183 ? 6.109 -4.641 3.812 1 98.38 183 MET A CA 1
ATOM 1380 C C . MET A 1 183 ? 7.488 -5.293 3.785 1 98.38 183 MET A C 1
ATOM 1382 O O . MET A 1 183 ? 7.785 -6.094 2.895 1 98.38 183 MET A O 1
ATOM 1386 N N . PRO A 1 184 ? 8.367 -4.996 4.785 1 98.06 184 PRO A N 1
ATOM 1387 C CA . PRO A 1 184 ? 9.672 -5.66 4.875 1 98.06 184 PRO A CA 1
ATOM 1388 C C . PRO A 1 184 ? 9.555 -7.172 5.055 1 98.06 184 PRO A C 1
ATOM 1390 O O . PRO A 1 184 ? 8.547 -7.656 5.574 1 98.06 184 PRO A O 1
ATOM 1393 N N . ALA A 1 185 ? 10.547 -7.812 4.598 1 98.5 185 ALA A N 1
ATOM 1394 C CA . ALA A 1 185 ? 10.586 -9.266 4.727 1 98.5 185 ALA A CA 1
ATOM 1395 C C . ALA A 1 185 ? 11.086 -9.68 6.105 1 98.5 185 ALA A C 1
ATOM 1397 O O . ALA A 1 185 ? 12.242 -10.078 6.258 1 98.5 185 ALA A O 1
ATOM 1398 N N . THR A 1 186 ? 10.234 -9.648 7.117 1 98.06 186 THR A N 1
ATOM 1399 C CA . THR A 1 186 ? 10.531 -10.125 8.461 1 98.06 186 THR A CA 1
ATOM 1400 C C . THR A 1 186 ? 9.555 -11.219 8.883 1 98.06 186 THR A C 1
ATOM 1402 O O . THR A 1 186 ? 8.438 -11.281 8.367 1 98.06 186 THR A O 1
ATOM 1405 N N . VAL A 1 187 ? 9.992 -12.016 9.758 1 98.25 187 VAL A N 1
ATOM 1406 C CA . VAL A 1 187 ? 9.125 -13.07 10.281 1 98.25 187 VAL A CA 1
ATOM 1407 C C . VAL A 1 187 ? 7.914 -12.453 10.977 1 98.25 187 VAL A C 1
ATOM 1409 O O . VAL A 1 187 ? 6.805 -12.977 10.875 1 98.25 187 VAL A O 1
ATOM 1412 N N . GLU A 1 188 ? 8.141 -11.328 11.656 1 97.5 188 GLU A N 1
ATOM 1413 C CA . GLU A 1 188 ? 7.055 -10.617 12.32 1 97.5 188 GLU A CA 1
ATOM 1414 C C . GLU A 1 188 ? 5.984 -10.188 11.32 1 97.5 188 GLU A C 1
ATOM 1416 O O . GLU A 1 188 ? 4.789 -10.344 11.578 1 97.5 188 GLU A O 1
ATOM 1421 N N . ASN A 1 189 ? 6.363 -9.664 10.219 1 98.5 189 ASN A N 1
ATOM 1422 C CA . ASN A 1 189 ? 5.422 -9.219 9.203 1 98.5 189 ASN A CA 1
ATOM 1423 C C . ASN A 1 189 ? 4.695 -10.398 8.555 1 98.5 189 ASN A C 1
ATOM 1425 O O . ASN A 1 189 ? 3.518 -10.297 8.211 1 98.5 189 ASN A O 1
ATOM 1429 N N . LEU A 1 190 ? 5.422 -11.477 8.336 1 98.75 190 LEU A N 1
ATOM 1430 C CA . LEU A 1 190 ? 4.781 -12.688 7.84 1 98.75 190 LEU A CA 1
ATOM 1431 C C . LEU A 1 190 ? 3.678 -13.148 8.781 1 98.75 190 LEU A C 1
ATOM 1433 O O . LEU A 1 190 ? 2.562 -13.438 8.352 1 98.75 190 LEU A O 1
ATOM 1437 N N . ILE A 1 191 ? 3.984 -13.211 10.07 1 98.38 191 ILE A N 1
ATOM 1438 C CA . ILE A 1 191 ? 3.01 -13.625 11.07 1 98.38 191 ILE A CA 1
ATOM 1439 C C . ILE A 1 191 ? 1.827 -12.656 11.07 1 98.38 191 ILE A C 1
ATOM 1441 O O . ILE A 1 191 ? 0.67 -13.078 11.125 1 98.38 191 ILE A O 1
ATOM 1445 N N . TYR A 1 192 ? 2.123 -11.383 10.961 1 97.94 192 TYR A N 1
ATOM 1446 C CA . TYR A 1 192 ? 1.092 -10.359 10.922 1 97.94 192 TYR A CA 1
ATOM 1447 C C . TYR A 1 192 ? 0.097 -10.617 9.797 1 97.94 192 TYR A C 1
ATOM 1449 O O . TYR A 1 192 ? -1.116 -10.594 10.016 1 97.94 192 TYR A O 1
ATOM 1457 N N . LEU A 1 193 ? 0.569 -10.883 8.656 1 98.56 193 LEU A N 1
ATOM 1458 C CA . LEU A 1 193 ? -0.27 -11.047 7.473 1 98.56 193 LEU A CA 1
ATOM 1459 C C . LEU A 1 193 ? -1.04 -12.359 7.535 1 98.56 193 LEU A C 1
ATOM 1461 O O . LEU A 1 193 ? -2.258 -12.383 7.336 1 98.56 193 LEU A O 1
ATOM 1465 N N . LYS A 1 194 ? -0.346 -13.461 7.777 1 98.19 194 LYS A N 1
ATOM 1466 C CA . LYS A 1 194 ? -0.989 -14.773 7.695 1 98.19 194 LYS A CA 1
ATOM 1467 C C . LYS A 1 194 ? -2.1 -14.906 8.734 1 98.19 194 LYS A C 1
ATOM 1469 O O . LYS A 1 194 ? -3.092 -15.594 8.5 1 98.19 194 LYS A O 1
ATOM 1474 N N . ASP A 1 195 ? -1.992 -14.188 9.891 1 97.88 195 ASP A N 1
ATOM 1475 C CA . ASP A 1 195 ? -2.988 -14.281 10.953 1 97.88 195 ASP A CA 1
ATOM 1476 C C . ASP A 1 195 ? -4.262 -13.523 10.578 1 97.88 195 ASP A C 1
ATOM 1478 O O . ASP A 1 195 ? -5.277 -13.625 11.266 1 97.88 195 ASP A O 1
ATOM 1482 N N . ARG A 1 196 ? -4.273 -12.844 9.469 1 97.75 196 ARG A N 1
ATOM 1483 C CA . ARG A 1 196 ? -5.387 -11.961 9.148 1 97.75 196 ARG A CA 1
ATOM 1484 C C . ARG A 1 196 ? -6.137 -12.445 7.91 1 97.75 196 ARG A C 1
ATOM 1486 O O . ARG A 1 196 ? -7.07 -11.789 7.449 1 97.75 196 ARG A O 1
ATOM 1493 N N . ILE A 1 197 ? -5.742 -13.57 7.332 1 98.12 197 ILE A N 1
ATOM 1494 C CA . ILE A 1 197 ? -6.465 -14.094 6.18 1 98.12 197 ILE A CA 1
ATOM 1495 C C . ILE A 1 197 ? -7.637 -14.953 6.652 1 98.12 197 ILE A C 1
ATOM 1497 O O . ILE A 1 197 ? -7.617 -15.477 7.766 1 98.12 197 ILE A O 1
ATOM 1501 N N . PRO A 1 198 ? -8.664 -15.102 5.848 1 97.56 198 PRO A N 1
ATOM 1502 C CA . PRO A 1 198 ? -9.844 -15.891 6.227 1 97.56 198 PRO A CA 1
ATOM 1503 C C . PRO A 1 198 ? -9.508 -17.344 6.527 1 97.56 198 PRO A C 1
ATOM 1505 O O . PRO A 1 198 ? -8.625 -17.922 5.887 1 97.56 198 PRO A O 1
ATOM 1508 N N . ALA A 1 199 ? -10.273 -17.859 7.441 1 96.12 199 ALA A N 1
ATOM 1509 C CA . ALA A 1 199 ? -10.125 -19.266 7.746 1 96.12 199 ALA A CA 1
ATOM 1510 C C . ALA A 1 199 ? -10.352 -20.125 6.504 1 96.12 199 ALA A C 1
ATOM 1512 O O . ALA A 1 199 ? -11.242 -19.844 5.699 1 96.12 199 ALA A O 1
ATOM 1513 N N . GLY A 1 200 ? -9.539 -21.141 6.395 1 96.56 200 GLY A N 1
ATOM 1514 C CA . GLY A 1 200 ? -9.695 -22.047 5.273 1 96.56 200 GLY A CA 1
ATOM 1515 C C . GLY A 1 200 ? -8.844 -21.672 4.074 1 96.56 200 GLY A C 1
ATOM 1516 O O . GLY A 1 200 ? -8.672 -22.469 3.152 1 96.56 200 GLY A O 1
ATOM 1517 N N . SER A 1 201 ? -8.289 -20.453 4.074 1 98.38 201 SER A N 1
ATOM 1518 C CA . SER A 1 201 ? -7.402 -20.016 2.996 1 98.38 201 SER A CA 1
ATOM 1519 C C . SER A 1 201 ? -6.074 -20.781 3.041 1 98.38 201 SER A C 1
ATOM 1521 O O . SER A 1 201 ? -5.633 -21.203 4.109 1 98.38 201 SER A O 1
ATOM 1523 N N . THR A 1 202 ? -5.535 -21 1.936 1 98.69 202 THR A N 1
ATOM 1524 C CA . THR A 1 202 ? -4.141 -21.422 1.847 1 98.69 202 THR A CA 1
ATOM 1525 C C . THR A 1 202 ? -3.227 -20.234 1.604 1 98.69 202 THR A C 1
ATOM 1527 O O . THR A 1 202 ? -3.689 -19.156 1.197 1 98.69 202 THR A O 1
ATOM 1530 N N . TRP A 1 203 ? -1.972 -20.422 1.963 1 98.88 203 TRP A N 1
ATOM 1531 C CA . TRP A 1 203 ? -1.071 -19.281 1.764 1 98.88 203 TRP A CA 1
ATOM 1532 C C . TRP A 1 203 ? 0.359 -19.766 1.53 1 98.88 203 TRP A C 1
ATOM 1534 O O . TRP A 1 203 ? 0.717 -20.875 1.909 1 98.88 203 TRP A O 1
ATOM 1544 N N . SER A 1 204 ? 1.045 -19 0.812 1 98.88 204 SER A N 1
ATOM 1545 C CA . SER A 1 204 ? 2.469 -19.109 0.515 1 98.88 204 SER A CA 1
ATOM 1546 C C . SER A 1 204 ? 3.195 -17.797 0.755 1 98.88 204 SER A C 1
ATOM 1548 O O . SER A 1 204 ? 2.559 -16.75 0.921 1 98.88 204 SER A O 1
ATOM 1550 N N . ALA A 1 205 ? 4.504 -17.859 0.876 1 98.88 205 ALA A N 1
ATOM 1551 C CA . ALA A 1 205 ? 5.262 -16.625 1.094 1 98.88 205 ALA A CA 1
ATOM 1552 C C . ALA A 1 205 ? 6.66 -16.734 0.493 1 98.88 205 ALA A C 1
ATOM 1554 O O . ALA A 1 205 ? 7.203 -17.844 0.353 1 98.88 205 ALA A O 1
ATOM 1555 N N . PHE A 1 206 ? 7.164 -15.641 0.126 1 98.56 206 PHE A N 1
ATOM 1556 C CA . PHE A 1 206 ? 8.578 -15.531 -0.228 1 98.56 206 PHE A CA 1
ATOM 1557 C C . PHE A 1 206 ? 9.133 -14.172 0.185 1 98.56 206 PHE A C 1
ATOM 1559 O O . PHE A 1 206 ? 8.375 -13.227 0.419 1 98.56 206 PHE A O 1
ATOM 1566 N N . GLY A 1 207 ? 10.422 -14.109 0.431 1 98.19 207 GLY A N 1
ATOM 1567 C CA . GLY A 1 207 ? 11.164 -12.875 0.631 1 98.19 207 GLY A CA 1
ATOM 1568 C C . GLY A 1 207 ? 12.109 -12.555 -0.513 1 98.19 207 GLY A C 1
ATOM 1569 O O . GLY A 1 207 ? 12.789 -13.445 -1.032 1 98.19 207 GLY A O 1
ATOM 1570 N N . ILE A 1 208 ? 12.188 -11.344 -0.85 1 95.81 208 ILE A N 1
ATOM 1571 C CA . ILE A 1 208 ? 13.023 -10.93 -1.973 1 95.81 208 ILE A CA 1
ATOM 1572 C C . ILE A 1 208 ? 14.492 -10.938 -1.555 1 95.81 208 ILE A C 1
ATOM 1574 O O . ILE A 1 208 ? 14.828 -10.562 -0.428 1 95.81 208 ILE A O 1
ATOM 1578 N N . GLY A 1 209 ? 15.359 -11.336 -2.436 1 93.19 209 GLY A N 1
ATOM 1579 C CA . GLY A 1 209 ? 16.797 -11.234 -2.258 1 93.19 209 GLY A CA 1
ATOM 1580 C C . GLY A 1 209 ? 17.297 -11.961 -1.026 1 93.19 209 GLY A C 1
ATOM 1581 O O . GLY A 1 209 ? 17 -13.141 -0.833 1 93.19 209 GLY A O 1
ATOM 1582 N N . ALA A 1 210 ? 17.969 -11.266 -0.147 1 92.12 210 ALA A N 1
ATOM 1583 C CA . ALA A 1 210 ? 18.656 -11.844 1.009 1 92.12 210 ALA A CA 1
ATOM 1584 C C . ALA A 1 210 ? 17.641 -12.422 2.002 1 92.12 210 ALA A C 1
ATOM 1586 O O . ALA A 1 210 ? 18 -13.258 2.84 1 92.12 210 ALA A O 1
ATOM 1587 N N . ALA A 1 211 ? 16.391 -12.031 1.809 1 95.88 211 ALA A N 1
ATOM 1588 C CA . ALA A 1 211 ? 15.391 -12.453 2.781 1 95.88 211 ALA A CA 1
ATOM 1589 C C . ALA A 1 211 ? 14.727 -13.758 2.354 1 95.88 211 ALA A C 1
ATOM 1591 O O . ALA A 1 211 ? 13.852 -14.273 3.053 1 95.88 211 ALA A O 1
ATOM 1592 N N . HIS A 1 212 ? 15.156 -14.352 1.25 1 96.31 212 HIS A N 1
ATOM 1593 C CA . HIS A 1 212 ? 14.469 -15.516 0.709 1 96.31 212 HIS A CA 1
ATOM 1594 C C . HIS A 1 212 ? 14.547 -16.703 1.67 1 96.31 212 HIS A C 1
ATOM 1596 O O . HIS A 1 212 ? 13.555 -17.406 1.882 1 96.31 212 HIS A O 1
ATOM 1602 N N . LEU A 1 213 ? 15.648 -16.891 2.334 1 96.88 213 LEU A N 1
ATOM 1603 C CA . LEU A 1 213 ? 15.797 -18.062 3.182 1 96.88 213 LEU A CA 1
ATOM 1604 C C . LEU A 1 213 ? 15.062 -17.875 4.508 1 96.88 213 LEU A C 1
ATOM 1606 O O . LEU A 1 213 ? 14.289 -18.734 4.922 1 96.88 213 LEU A O 1
ATOM 1610 N N . PRO A 1 214 ? 15.273 -16.703 5.223 1 97.69 214 PRO A N 1
ATOM 1611 C CA . PRO A 1 214 ? 14.523 -16.531 6.469 1 97.69 214 PRO A CA 1
ATOM 1612 C C . PRO A 1 214 ? 13.016 -16.656 6.273 1 97.69 214 PRO A C 1
ATOM 1614 O O . PRO A 1 214 ? 12.344 -17.312 7.082 1 97.69 214 PRO A O 1
ATOM 1617 N N . ILE A 1 215 ? 12.461 -16.141 5.219 1 98.75 215 ILE A N 1
ATOM 1618 C CA . ILE A 1 215 ? 11.016 -16.188 5.008 1 98.75 215 ILE A CA 1
ATOM 1619 C C . ILE A 1 215 ? 10.594 -17.594 4.598 1 98.75 215 ILE A C 1
ATOM 1621 O O . ILE A 1 215 ? 9.539 -18.094 5.008 1 98.75 215 ILE A O 1
ATOM 1625 N N . LEU A 1 216 ? 11.43 -18.25 3.73 1 98.62 216 LEU A N 1
ATOM 1626 C CA . LEU A 1 216 ? 11.156 -19.641 3.348 1 98.62 216 LEU A CA 1
ATOM 1627 C C . LEU A 1 216 ? 11.031 -20.531 4.582 1 98.62 216 LEU A C 1
ATOM 1629 O O . LEU A 1 216 ? 10.047 -21.25 4.734 1 98.62 216 LEU A O 1
ATOM 1633 N N . TYR A 1 217 ? 11.984 -20.422 5.504 1 98.5 217 TYR A N 1
ATOM 1634 C CA . TYR A 1 217 ? 11.992 -21.281 6.695 1 98.5 217 TYR A CA 1
ATOM 1635 C C . TYR A 1 217 ? 10.859 -20.891 7.637 1 98.5 217 TYR A C 1
ATOM 1637 O O . TYR A 1 217 ? 10.227 -21.766 8.242 1 98.5 217 TYR A O 1
ATOM 1645 N N . ALA A 1 218 ? 10.609 -19.625 7.711 1 98.81 218 ALA A N 1
ATOM 1646 C CA . ALA A 1 218 ? 9.5 -19.172 8.547 1 98.81 218 ALA A CA 1
ATOM 1647 C C . ALA A 1 218 ? 8.172 -19.688 8.008 1 98.81 218 ALA A C 1
ATOM 1649 O O . ALA A 1 218 ? 7.301 -20.109 8.773 1 98.81 218 ALA A O 1
ATOM 1650 N N . ALA A 1 219 ? 8.023 -19.625 6.707 1 98.69 219 ALA A N 1
ATOM 1651 C CA . ALA A 1 219 ? 6.793 -20.125 6.086 1 98.69 219 ALA A CA 1
ATOM 1652 C C . ALA A 1 219 ? 6.586 -21.594 6.383 1 98.69 219 ALA A C 1
ATOM 1654 O O . ALA A 1 219 ? 5.484 -22.016 6.762 1 98.69 219 ALA A O 1
ATOM 1655 N N . LEU A 1 220 ? 7.613 -22.391 6.27 1 98.38 220 LEU A N 1
ATOM 1656 C CA . LEU A 1 220 ? 7.531 -23.812 6.59 1 98.38 220 LEU A CA 1
ATOM 1657 C C . LEU A 1 220 ? 7.141 -24.016 8.047 1 98.38 220 LEU A C 1
ATOM 1659 O O . LEU A 1 220 ? 6.23 -24.797 8.352 1 98.38 220 LEU A O 1
ATOM 1663 N N . ALA A 1 221 ? 7.816 -23.266 8.945 1 98.19 221 ALA A N 1
ATOM 1664 C CA . ALA A 1 221 ? 7.594 -23.391 10.383 1 98.19 221 ALA A CA 1
ATOM 1665 C C . ALA A 1 221 ? 6.156 -23.031 10.75 1 98.19 221 ALA A C 1
ATOM 1667 O O . ALA A 1 221 ? 5.59 -23.578 11.688 1 98.19 221 ALA A O 1
ATOM 1668 N N . LEU A 1 222 ? 5.586 -22.188 9.953 1 98.12 222 LEU A N 1
ATOM 1669 C CA . LEU A 1 222 ? 4.258 -21.672 10.266 1 98.12 222 LEU A CA 1
ATOM 1670 C C . LEU A 1 222 ? 3.184 -22.453 9.516 1 98.12 222 LEU A C 1
ATOM 1672 O O . LEU A 1 222 ? 1.997 -22.125 9.602 1 98.12 222 LEU A O 1
ATOM 1676 N N . GLY A 1 223 ? 3.566 -23.422 8.758 1 97.31 223 GLY A N 1
ATOM 1677 C CA . GLY A 1 223 ? 2.627 -24.328 8.102 1 97.31 223 GLY A CA 1
ATOM 1678 C C . GLY A 1 223 ? 2.174 -23.828 6.742 1 97.31 223 GLY A C 1
ATOM 1679 O O . GLY A 1 223 ? 1.132 -24.25 6.238 1 97.31 223 GLY A O 1
ATOM 1680 N N . GLY A 1 224 ? 2.889 -22.891 6.176 1 98.5 224 GLY A N 1
ATOM 1681 C CA . GLY A 1 224 ? 2.547 -22.344 4.867 1 98.5 224 GLY A CA 1
ATOM 1682 C C . GLY A 1 224 ? 3.268 -23.047 3.729 1 98.5 224 GLY A C 1
ATOM 1683 O O . GLY A 1 224 ? 3.953 -24.047 3.943 1 98.5 224 GLY A O 1
ATOM 1684 N N . HIS A 1 225 ? 2.984 -22.672 2.486 1 98.88 225 HIS A N 1
ATOM 1685 C CA . HIS A 1 225 ? 3.693 -23.109 1.286 1 98.88 225 HIS A CA 1
ATOM 1686 C C . HIS A 1 225 ? 4.781 -22.109 0.905 1 98.88 225 HIS A C 1
ATOM 1688 O O . HIS A 1 225 ? 4.969 -21.094 1.586 1 98.88 225 HIS A O 1
ATOM 1694 N N . ILE A 1 226 ? 5.617 -22.516 -0.138 1 98.88 226 ILE A N 1
ATOM 1695 C CA . ILE A 1 226 ? 6.781 -21.672 -0.373 1 98.88 226 ILE A CA 1
ATOM 1696 C C . ILE A 1 226 ? 6.938 -21.406 -1.87 1 98.88 226 ILE A C 1
ATOM 1698 O O . ILE A 1 226 ? 6.496 -22.219 -2.693 1 98.88 226 ILE A O 1
ATOM 1702 N N . ARG A 1 227 ? 7.488 -20.297 -2.188 1 98.88 227 ARG A N 1
ATOM 1703 C CA . ARG A 1 227 ? 7.867 -19.891 -3.535 1 98.88 227 ARG A CA 1
ATOM 1704 C C . ARG A 1 227 ? 9.359 -19.562 -3.609 1 98.88 227 ARG A C 1
ATOM 1706 O O . ARG A 1 227 ? 9.898 -18.891 -2.727 1 98.88 227 ARG A O 1
ATOM 1713 N N . VAL A 1 228 ? 9.969 -20.062 -4.602 1 98.5 228 VAL A N 1
ATOM 1714 C CA . VAL A 1 228 ? 11.367 -19.797 -4.902 1 98.5 228 VAL A CA 1
ATOM 1715 C C . VAL A 1 228 ? 11.539 -19.516 -6.395 1 98.5 228 VAL A C 1
ATOM 1717 O O . VAL A 1 228 ? 10.594 -19.688 -7.172 1 98.5 228 VAL A O 1
ATOM 1720 N N . GLY A 1 229 ? 12.672 -19.047 -6.789 1 97.25 229 GLY A N 1
ATOM 1721 C CA . GLY A 1 229 ? 12.945 -18.844 -8.203 1 97.25 229 GLY A CA 1
ATOM 1722 C C . GLY A 1 229 ? 13.688 -17.547 -8.469 1 97.25 229 GLY A C 1
ATOM 1723 O O . GLY A 1 229 ? 13.703 -16.641 -7.633 1 97.25 229 GLY A O 1
ATOM 1724 N N . MET A 1 230 ? 14.164 -17.453 -9.648 1 96.06 230 MET A N 1
ATOM 1725 C CA . MET A 1 230 ? 15.055 -16.359 -10.023 1 96.06 230 MET A CA 1
ATOM 1726 C C . MET A 1 230 ? 14.281 -15.055 -10.195 1 96.06 230 MET A C 1
ATOM 1728 O O . MET A 1 230 ? 14.875 -13.977 -10.227 1 96.06 230 MET A O 1
ATOM 1732 N N . GLU A 1 231 ? 12.953 -15.164 -10.344 1 95.38 231 GLU A N 1
ATOM 1733 C CA . GLU A 1 231 ? 12.18 -13.922 -10.312 1 95.38 231 GLU A CA 1
ATOM 1734 C C . GLU A 1 231 ? 12.461 -13.125 -9.047 1 95.38 231 GLU A C 1
ATOM 1736 O O . GLU A 1 231 ? 12.523 -11.898 -9.078 1 95.38 231 GLU A O 1
ATOM 1741 N N . ASP A 1 232 ? 12.688 -13.836 -7.961 1 95 232 ASP A N 1
ATOM 1742 C CA . ASP A 1 232 ? 12.68 -13.172 -6.66 1 95 232 ASP A CA 1
ATOM 1743 C C . ASP A 1 232 ? 14.086 -13.117 -6.066 1 95 232 ASP A C 1
ATOM 1745 O O . ASP A 1 232 ? 14.352 -12.352 -5.137 1 95 232 ASP A O 1
ATOM 1749 N N . ASN A 1 233 ? 14.953 -13.961 -6.527 1 93.44 233 ASN A N 1
ATOM 1750 C CA . ASN A 1 233 ? 16.297 -14.102 -5.973 1 93.44 233 ASN A CA 1
ATOM 1751 C C . ASN A 1 233 ? 17.281 -14.656 -7 1 93.44 233 ASN A C 1
ATOM 1753 O O . ASN A 1 233 ? 17.094 -15.766 -7.504 1 93.44 233 ASN A O 1
ATOM 1757 N N . VAL A 1 234 ? 18.422 -13.914 -7.195 1 94.12 234 VAL A N 1
ATOM 1758 C CA . VAL A 1 234 ? 19.359 -14.328 -8.242 1 94.12 234 VAL A CA 1
ATOM 1759 C C . VAL A 1 234 ? 20.656 -14.805 -7.605 1 94.12 234 VAL A C 1
ATOM 1761 O O . VAL A 1 234 ? 21.594 -15.172 -8.312 1 94.12 234 VAL A O 1
ATOM 1764 N N . ILE A 1 235 ? 20.703 -14.773 -6.305 1 93.75 235 ILE A N 1
ATOM 1765 C CA . ILE A 1 235 ? 21.906 -15.195 -5.578 1 93.75 235 ILE A CA 1
ATOM 1766 C C . ILE A 1 235 ? 21.578 -16.438 -4.758 1 93.75 235 ILE A C 1
ATOM 1768 O O . ILE A 1 235 ? 20.641 -16.453 -3.971 1 93.75 235 ILE A O 1
ATOM 1772 N N . PHE A 1 236 ? 22.328 -17.438 -4.945 1 95.44 236 PHE A N 1
ATOM 1773 C CA . PHE A 1 236 ? 22.125 -18.672 -4.207 1 95.44 236 PHE A CA 1
ATOM 1774 C C . PHE A 1 236 ? 22.734 -18.578 -2.812 1 95.44 236 PHE A C 1
ATOM 1776 O O . PHE A 1 236 ? 22.156 -19.062 -1.84 1 95.44 236 PHE A O 1
ATOM 1783 N N . GLY A 1 237 ? 23.875 -18.016 -2.711 1 94.12 237 GLY A N 1
ATOM 1784 C CA . GLY A 1 237 ? 24.641 -17.859 -1.488 1 94.12 237 GLY A CA 1
ATOM 1785 C C . GLY A 1 237 ? 26.062 -17.375 -1.732 1 94.12 237 GLY A C 1
ATOM 1786 O O . GLY A 1 237 ? 26.312 -16.641 -2.697 1 94.12 237 GLY A O 1
ATOM 1787 N N . LYS A 1 238 ? 26.969 -17.484 -0.705 1 92 238 LYS A N 1
ATOM 1788 C CA . LYS A 1 238 ? 28.375 -17.141 -0.797 1 92 238 LYS A CA 1
ATOM 1789 C C . LYS A 1 238 ? 29.25 -18.359 -0.535 1 92 238 LYS A C 1
ATOM 1791 O O . LYS A 1 238 ? 28.891 -19.234 0.257 1 92 238 LYS A O 1
ATOM 1796 N N . ASP A 1 239 ? 30.25 -18.406 -1.279 1 94.25 239 ASP A N 1
ATOM 1797 C CA . ASP A 1 239 ? 31.172 -19.516 -1.033 1 94.25 239 ASP A CA 1
ATOM 1798 C C . ASP A 1 239 ? 32.062 -19.219 0.173 1 94.25 239 ASP A C 1
ATOM 1800 O O . ASP A 1 239 ? 31.859 -18.234 0.88 1 94.25 239 ASP A O 1
ATOM 1804 N N . GLU A 1 240 ? 33.062 -20.094 0.461 1 94.88 240 GLU A N 1
ATOM 1805 C CA . GLU A 1 240 ? 33.906 -20.031 1.652 1 94.88 240 GLU A CA 1
ATOM 1806 C C . GLU A 1 240 ? 34.719 -18.766 1.67 1 94.88 240 GLU A C 1
ATOM 1808 O O . GLU A 1 240 ? 35.156 -18.297 2.734 1 94.88 240 GLU A O 1
ATOM 1813 N N . ASN A 1 241 ? 34.969 -18.219 0.535 1 95.56 241 ASN A N 1
ATOM 1814 C CA . ASN A 1 241 ? 35.781 -17.016 0.422 1 95.56 241 ASN A CA 1
ATOM 1815 C C . ASN A 1 241 ? 34.938 -15.758 0.37 1 95.56 241 ASN A C 1
ATOM 1817 O O . ASN A 1 241 ? 35.438 -14.648 0.17 1 95.56 241 ASN A O 1
ATOM 1821 N N . GLY A 1 242 ? 33.656 -15.984 0.429 1 93.38 242 GLY A N 1
ATOM 1822 C CA . GLY A 1 242 ? 32.75 -14.844 0.466 1 93.38 242 GLY A CA 1
ATOM 1823 C C . GLY A 1 242 ? 32.281 -14.414 -0.91 1 93.38 242 GLY A C 1
ATOM 1824 O O . GLY A 1 242 ? 31.594 -13.406 -1.045 1 93.38 242 GLY A O 1
ATOM 1825 N N . LYS A 1 243 ? 32.844 -15.227 -1.873 1 93.94 243 LYS A N 1
ATOM 1826 C CA . LYS A 1 243 ? 32.438 -14.914 -3.238 1 93.94 243 LYS A CA 1
ATOM 1827 C C . LYS A 1 243 ? 31 -15.359 -3.498 1 93.94 243 LYS A C 1
ATOM 1829 O O . LYS A 1 243 ? 30.641 -16.484 -3.172 1 93.94 243 LYS A O 1
ATOM 1834 N N . LYS A 1 244 ? 30.141 -14.547 -4.211 1 93.31 244 LYS A N 1
ATOM 1835 C CA . LYS A 1 244 ? 28.734 -14.828 -4.504 1 93.31 244 LYS A CA 1
ATOM 1836 C C . LYS A 1 244 ? 28.609 -16.016 -5.465 1 93.31 244 LYS A C 1
ATOM 1838 O O . LYS A 1 244 ? 29.312 -16.094 -6.465 1 93.31 244 LYS A O 1
ATOM 1843 N N . ILE A 1 245 ? 27.703 -16.859 -5.109 1 94.75 245 ILE A N 1
ATOM 1844 C CA . ILE A 1 245 ? 27.266 -17.938 -6.004 1 94.75 245 ILE A CA 1
ATOM 1845 C C . ILE A 1 245 ? 25.938 -17.562 -6.656 1 94.75 245 ILE A C 1
ATOM 1847 O O . ILE A 1 245 ? 24.938 -17.359 -5.965 1 94.75 245 ILE A O 1
ATOM 1851 N N . MET A 1 246 ? 25.938 -17.438 -7.977 1 94.69 246 MET A N 1
ATOM 1852 C CA . MET A 1 246 ? 24.719 -17.078 -8.695 1 94.69 246 MET A CA 1
ATOM 1853 C C . MET A 1 246 ? 23.734 -18.25 -8.711 1 94.69 246 MET A C 1
ATOM 1855 O O . MET A 1 246 ? 24.125 -19.406 -8.844 1 94.69 246 MET A O 1
ATOM 1859 N N . ALA A 1 247 ? 22.5 -17.906 -8.641 1 95.31 247 ALA A N 1
ATOM 1860 C CA . ALA A 1 247 ? 21.469 -18.922 -8.562 1 95.31 247 ALA A CA 1
ATOM 1861 C C . ALA A 1 247 ? 21.031 -19.375 -9.953 1 95.31 247 ALA A C 1
ATOM 1863 O O . ALA A 1 247 ? 21.281 -18.688 -10.938 1 95.31 247 ALA A O 1
ATOM 1864 N N . THR A 1 248 ? 20.516 -20.547 -10.031 1 96 248 THR A N 1
ATOM 1865 C CA . THR A 1 248 ? 19.609 -21 -11.078 1 96 248 THR A CA 1
ATOM 1866 C C . THR A 1 248 ? 18.266 -21.422 -10.492 1 96 248 THR A C 1
ATOM 1868 O O . THR A 1 248 ? 18.156 -21.672 -9.289 1 96 248 THR A O 1
ATOM 1871 N N . ASN A 1 249 ? 17.25 -21.438 -11.336 1 97.94 249 ASN A N 1
ATOM 1872 C CA . ASN A 1 249 ? 15.969 -21.922 -10.844 1 97.94 249 ASN A CA 1
ATOM 1873 C C . ASN A 1 249 ? 16.094 -23.312 -10.25 1 97.94 249 ASN A C 1
ATOM 1875 O O . ASN A 1 249 ? 15.516 -23.609 -9.195 1 97.94 249 ASN A O 1
ATOM 1879 N N . GLN A 1 250 ? 16.875 -24.156 -10.891 1 98 250 GLN A N 1
ATOM 1880 C CA . GLN A 1 250 ? 17.062 -25.547 -10.461 1 98 250 GLN A CA 1
ATOM 1881 C C . GLN A 1 250 ? 17.703 -25.609 -9.078 1 98 250 GLN A C 1
ATOM 1883 O O . GLN A 1 250 ? 17.266 -26.375 -8.219 1 98 250 GLN A O 1
ATOM 1888 N N . MET A 1 251 ? 18.719 -24.797 -8.867 1 97.94 251 MET A N 1
ATOM 1889 C CA . MET A 1 251 ? 19.391 -24.734 -7.574 1 97.94 251 MET A CA 1
ATOM 1890 C C . MET A 1 251 ? 18.422 -24.344 -6.469 1 97.94 251 MET A C 1
ATOM 1892 O O . MET A 1 251 ? 18.422 -24.953 -5.395 1 97.94 251 MET A O 1
ATOM 1896 N N . LEU A 1 252 ? 17.609 -23.391 -6.754 1 98.31 252 LEU A N 1
ATOM 1897 C CA . LEU A 1 252 ? 16.688 -22.859 -5.754 1 98.31 252 LEU A CA 1
ATOM 1898 C C . LEU A 1 252 ? 15.586 -23.859 -5.441 1 98.31 252 LEU A C 1
ATOM 1900 O O . LEU A 1 252 ? 15.227 -24.047 -4.277 1 98.31 252 LEU A O 1
ATOM 1904 N N . VAL A 1 253 ? 15.07 -24.5 -6.418 1 98.81 253 VAL A N 1
ATOM 1905 C CA . VAL A 1 253 ? 14.023 -25.516 -6.223 1 98.81 253 VAL A CA 1
ATOM 1906 C C . VAL A 1 253 ? 14.594 -26.703 -5.465 1 98.81 253 VAL A C 1
ATOM 1908 O O . VAL A 1 253 ? 13.969 -27.219 -4.535 1 98.81 253 VAL A O 1
ATOM 1911 N N . GLN A 1 254 ? 15.742 -27.141 -5.871 1 98.75 254 GLN A N 1
ATOM 1912 C CA . GLN A 1 254 ? 16.359 -28.281 -5.191 1 98.75 254 GLN A CA 1
ATOM 1913 C C . GLN A 1 254 ? 16.562 -27.984 -3.707 1 98.75 254 GLN A C 1
ATOM 1915 O O . GLN A 1 254 ? 16.281 -28.844 -2.861 1 98.75 254 GLN A O 1
ATOM 1920 N N . ARG A 1 255 ? 17.031 -26.844 -3.391 1 98.5 255 ARG A N 1
ATOM 1921 C CA . ARG A 1 255 ? 17.219 -26.469 -1.991 1 98.5 255 ARG A CA 1
ATOM 1922 C C . ARG A 1 255 ? 15.875 -26.453 -1.255 1 98.5 255 ARG A C 1
ATOM 1924 O O . ARG A 1 255 ? 15.797 -26.875 -0.1 1 98.5 255 ARG A O 1
ATOM 1931 N N . ALA A 1 256 ? 14.891 -25.906 -1.906 1 98.81 256 ALA A N 1
ATOM 1932 C CA . ALA A 1 256 ? 13.555 -25.859 -1.301 1 98.81 256 ALA A CA 1
ATOM 1933 C C . ALA A 1 256 ? 13.047 -27.266 -1.01 1 98.81 256 ALA A C 1
ATOM 1935 O O . ALA A 1 256 ? 12.5 -27.531 0.067 1 98.81 256 ALA A O 1
ATOM 1936 N N . VAL A 1 257 ? 13.211 -28.188 -1.946 1 98.88 257 VAL A N 1
ATOM 1937 C CA . VAL A 1 257 ? 12.781 -29.562 -1.786 1 98.88 257 VAL A CA 1
ATOM 1938 C C . VAL A 1 257 ? 13.5 -30.203 -0.598 1 98.88 257 VAL A C 1
ATOM 1940 O O . VAL A 1 257 ? 12.875 -30.844 0.243 1 98.88 257 VAL A O 1
ATOM 1943 N N . GLU A 1 258 ? 14.773 -29.984 -0.531 1 98.69 258 GLU A N 1
ATOM 1944 C CA . GLU A 1 258 ? 15.562 -30.531 0.575 1 98.69 258 GLU A CA 1
ATOM 1945 C C . GLU A 1 258 ? 15.102 -29.938 1.911 1 98.69 258 GLU A C 1
ATOM 1947 O O . GLU A 1 258 ? 15 -30.672 2.904 1 98.69 258 GLU A O 1
ATOM 1952 N N . ALA A 1 259 ? 14.859 -28.656 1.946 1 98.56 259 ALA A N 1
ATOM 1953 C CA . ALA A 1 259 ? 14.398 -28 3.166 1 98.56 259 ALA A CA 1
ATOM 1954 C C . ALA A 1 259 ? 13.062 -28.578 3.625 1 98.56 259 ALA A C 1
ATOM 1956 O O . ALA A 1 259 ? 12.859 -28.812 4.816 1 98.56 259 ALA A O 1
ATOM 1957 N N . VAL A 1 260 ? 12.164 -28.797 2.678 1 98.75 260 VAL A N 1
ATOM 1958 C CA . VAL A 1 260 ? 10.844 -29.359 2.979 1 98.75 260 VAL A CA 1
ATOM 1959 C C . VAL A 1 260 ? 10.992 -30.75 3.586 1 98.75 260 VAL A C 1
ATOM 1961 O O . VAL A 1 260 ? 10.398 -31.047 4.625 1 98.75 260 VAL A O 1
ATOM 1964 N N . LYS A 1 261 ? 11.789 -31.531 2.967 1 98.44 261 LYS A N 1
ATOM 1965 C CA . LYS A 1 261 ? 12 -32.906 3.438 1 98.44 261 LYS A CA 1
ATOM 1966 C C . LYS A 1 261 ? 12.68 -32.906 4.805 1 98.44 261 LYS A C 1
ATOM 1968 O O . LYS A 1 261 ? 12.281 -33.656 5.691 1 98.44 261 LYS A O 1
ATOM 1973 N N . LEU A 1 262 ? 13.68 -32.094 4.961 1 98 262 LEU A N 1
ATOM 1974 C CA . LEU A 1 262 ? 14.406 -32 6.223 1 98 262 LEU A CA 1
ATOM 1975 C C . LEU A 1 262 ? 13.484 -31.562 7.355 1 98 262 LEU A C 1
ATOM 1977 O O . LEU A 1 262 ? 13.641 -32 8.5 1 98 262 LEU A O 1
ATOM 1981 N N . PHE A 1 263 ? 12.609 -30.719 7.074 1 96.75 263 PHE A N 1
ATOM 1982 C CA . PHE A 1 263 ? 11.633 -30.234 8.047 1 96.75 263 PHE A CA 1
ATOM 1983 C C . PHE A 1 263 ? 10.711 -31.375 8.484 1 96.75 263 PHE A C 1
ATOM 1985 O O . PHE A 1 263 ? 10.195 -31.359 9.602 1 96.75 263 PHE A O 1
ATOM 1992 N N . GLY A 1 264 ? 10.523 -32.344 7.578 1 97.19 264 GLY A N 1
ATOM 1993 C CA . GLY A 1 264 ? 9.656 -33.469 7.871 1 97.19 264 GLY A CA 1
ATOM 1994 C C . GLY A 1 264 ? 8.398 -33.5 7.02 1 97.19 264 GLY A C 1
ATOM 1995 O O . GLY A 1 264 ? 7.566 -34.406 7.152 1 97.19 264 GLY A O 1
ATOM 1996 N N . ASN A 1 265 ? 8.227 -32.5 6.137 1 98.38 265 ASN A N 1
ATOM 1997 C CA . ASN A 1 265 ? 7.145 -32.469 5.16 1 98.38 265 ASN A CA 1
ATOM 1998 C C . ASN A 1 265 ? 7.547 -33.156 3.863 1 98.38 265 ASN A C 1
ATOM 2000 O O . ASN A 1 265 ? 8.656 -33.688 3.752 1 98.38 265 ASN A O 1
ATOM 2004 N N . GLN A 1 266 ? 6.633 -33.281 2.951 1 98.56 266 GLN A N 1
ATOM 2005 C CA . GLN A 1 266 ? 6.891 -33.75 1.596 1 98.56 266 GLN A CA 1
ATOM 2006 C C . GLN A 1 266 ? 6.477 -32.719 0.559 1 98.56 266 GLN A C 1
ATOM 2008 O O . GLN A 1 266 ? 5.43 -32.094 0.693 1 98.56 266 GLN A O 1
ATOM 2013 N N . PRO A 1 267 ? 7.305 -32.531 -0.428 1 98.75 267 PRO A N 1
ATOM 2014 C CA . PRO A 1 267 ? 6.832 -31.703 -1.524 1 98.75 267 PRO A CA 1
ATOM 2015 C C . PRO A 1 267 ? 5.559 -32.219 -2.178 1 98.75 267 PRO A C 1
ATOM 2017 O O . PRO A 1 267 ? 5.469 -33.406 -2.484 1 98.75 267 PRO A O 1
ATOM 2020 N N . ALA A 1 268 ? 4.566 -31.406 -2.326 1 98.88 268 ALA A N 1
ATOM 2021 C CA . ALA A 1 268 ? 3.33 -31.781 -3.004 1 98.88 268 ALA A CA 1
ATOM 2022 C C . ALA A 1 268 ? 3.574 -32.062 -4.488 1 98.88 268 ALA A C 1
ATOM 2024 O O . ALA A 1 268 ? 4.293 -31.297 -5.145 1 98.88 268 ALA A O 1
ATOM 2025 N N . THR A 1 269 ? 2.996 -33.125 -4.941 1 98.62 269 THR A N 1
ATOM 2026 C CA . THR A 1 269 ? 2.902 -33.281 -6.391 1 98.62 269 THR A CA 1
ATOM 2027 C C . THR A 1 269 ? 1.917 -32.281 -6.973 1 98.62 269 THR A C 1
ATOM 2029 O O . THR A 1 269 ? 1.095 -31.719 -6.25 1 98.62 269 THR A O 1
ATOM 2032 N N . PRO A 1 270 ? 2.002 -32.094 -8.289 1 98.81 270 PRO A N 1
ATOM 2033 C CA . PRO A 1 270 ? 1.013 -31.188 -8.891 1 98.81 270 PRO A CA 1
ATOM 2034 C C . PRO A 1 270 ? -0.424 -31.641 -8.648 1 98.81 270 PRO A C 1
ATOM 2036 O O . PRO A 1 270 ? -1.306 -30.812 -8.406 1 98.81 270 PRO A O 1
ATOM 2039 N N . ALA A 1 271 ? -0.69 -32.906 -8.695 1 98.5 271 ALA A N 1
ATOM 2040 C CA . ALA A 1 271 ? -2.033 -33.406 -8.438 1 98.5 271 ALA A CA 1
ATOM 2041 C C . ALA A 1 271 ? -2.48 -33.062 -7.012 1 98.5 271 ALA A C 1
ATOM 2043 O O . ALA A 1 271 ? -3.613 -32.625 -6.801 1 98.5 271 ALA A O 1
ATOM 2044 N N . GLU A 1 272 ? -1.609 -33.312 -6.07 1 98.75 272 GLU A N 1
ATOM 2045 C CA . GLU A 1 272 ? -1.906 -32.969 -4.68 1 98.75 272 GLU A CA 1
ATOM 2046 C C . GLU A 1 272 ? -2.088 -31.453 -4.504 1 98.75 272 GLU A C 1
ATOM 2048 O O . GLU A 1 272 ? -2.965 -31.016 -3.76 1 98.75 272 GLU A O 1
ATOM 2053 N N . ALA A 1 273 ? -1.207 -30.688 -5.141 1 98.88 273 ALA A N 1
ATOM 2054 C CA . ALA A 1 273 ? -1.329 -29.234 -5.09 1 98.88 273 ALA A CA 1
ATOM 2055 C C . ALA A 1 273 ? -2.68 -28.781 -5.637 1 98.88 273 ALA A C 1
ATOM 2057 O O . ALA A 1 273 ? -3.307 -27.875 -5.082 1 98.88 273 ALA A O 1
ATOM 2058 N N . ARG A 1 274 ? -3.141 -29.406 -6.734 1 98.75 274 ARG A N 1
ATOM 2059 C CA . ARG A 1 274 ? -4.457 -29.094 -7.285 1 98.75 274 ARG A CA 1
ATOM 2060 C C . ARG A 1 274 ? -5.551 -29.344 -6.254 1 98.75 274 ARG A C 1
ATOM 2062 O O . ARG A 1 274 ? -6.465 -28.531 -6.102 1 98.75 274 ARG A O 1
ATOM 2069 N N . GLU A 1 275 ? -5.469 -30.391 -5.562 1 98.5 275 GLU A N 1
ATOM 2070 C CA . GLU A 1 275 ? -6.441 -30.703 -4.52 1 98.5 275 GLU A CA 1
ATOM 2071 C C . GLU A 1 275 ? -6.414 -29.656 -3.41 1 98.5 275 GLU A C 1
ATOM 2073 O O . GLU A 1 275 ? -7.461 -29.156 -2.992 1 98.5 275 GLU A O 1
ATOM 2078 N N . ILE A 1 276 ? -5.246 -29.344 -2.98 1 98.56 276 ILE A N 1
ATOM 2079 C CA . ILE A 1 276 ? -5.066 -28.406 -1.886 1 98.56 276 ILE A CA 1
ATOM 2080 C C . ILE A 1 276 ? -5.613 -27.031 -2.293 1 98.56 276 ILE A C 1
ATOM 2082 O O . ILE A 1 276 ? -6.262 -26.359 -1.493 1 98.56 276 ILE A O 1
ATOM 2086 N N . LEU A 1 277 ? -5.402 -26.625 -3.527 1 98.62 277 LEU A N 1
ATOM 2087 C CA . LEU A 1 277 ? -5.723 -25.281 -4.012 1 98.62 277 LEU A CA 1
ATOM 2088 C C . LEU A 1 277 ? -7.141 -25.234 -4.566 1 98.62 277 LEU A C 1
ATOM 2090 O O . LEU A 1 277 ? -7.641 -24.156 -4.906 1 98.62 277 LEU A O 1
ATOM 2094 N N . GLY A 1 278 ? -7.793 -26.328 -4.672 1 97.94 278 GLY A N 1
ATOM 2095 C CA . GLY A 1 278 ? -9.133 -26.375 -5.234 1 97.94 278 GLY A CA 1
ATOM 2096 C C . GLY A 1 278 ? -9.164 -26.188 -6.738 1 97.94 278 GLY A C 1
ATOM 2097 O O . GLY A 1 278 ? -10.062 -25.547 -7.273 1 97.94 278 GLY A O 1
ATOM 2098 N N . ILE A 1 279 ? -8.109 -26.641 -7.41 1 98.25 279 ILE A N 1
ATOM 2099 C CA . ILE A 1 279 ? -8 -26.625 -8.867 1 98.25 279 ILE A CA 1
ATOM 2100 C C . ILE A 1 279 ? -8.422 -27.984 -9.414 1 98.25 279 ILE A C 1
ATOM 2102 O O . ILE A 1 279 ? -8.07 -29.031 -8.859 1 98.25 279 ILE A O 1
ATOM 2106 N N . PRO A 1 280 ? -9.25 -28.031 -10.516 1 97.19 280 PRO A N 1
ATOM 2107 C CA . PRO A 1 280 ? -9.633 -29.328 -11.102 1 97.19 280 PRO A CA 1
ATOM 2108 C C . PRO A 1 280 ? -8.422 -30.141 -11.57 1 97.19 280 PRO A C 1
ATOM 2110 O O . PRO A 1 280 ? -7.391 -29.562 -11.922 1 97.19 280 PRO A O 1
ATOM 2113 N N . PRO A 1 281 ? -8.586 -31.438 -11.578 1 96.94 281 PRO A N 1
ATOM 2114 C CA . PRO A 1 281 ? -7.496 -32.281 -12.102 1 96.94 281 PRO A CA 1
ATOM 2115 C C . PRO A 1 281 ? -7.137 -31.922 -13.547 1 96.94 281 PRO A C 1
ATOM 2117 O O . PRO A 1 281 ? -8.008 -31.516 -14.32 1 96.94 281 PRO A O 1
ATOM 2120 N N . LEU A 1 282 ? -5.848 -32.062 -13.805 1 95.06 282 LEU A N 1
ATOM 2121 C CA . LEU A 1 282 ? -5.379 -31.797 -15.156 1 95.06 282 LEU A CA 1
ATOM 2122 C C . LEU A 1 282 ? -6.043 -32.719 -16.156 1 95.06 282 LEU A C 1
ATOM 2124 O O . LEU A 1 282 ? -6.098 -33.938 -15.945 1 95.06 282 LEU A O 1
ATOM 2128 N N . VAL A 1 283 ? -6.734 -32.125 -17.188 1 86.69 283 VAL A N 1
ATOM 2129 C CA . VAL A 1 283 ? -7.32 -32.906 -18.266 1 86.69 283 VAL A CA 1
ATOM 2130 C C . VAL A 1 283 ? -6.406 -32.875 -19.5 1 86.69 283 VAL A C 1
ATOM 2132 O O . VAL A 1 283 ? -6.086 -31.781 -20 1 86.69 283 VAL A O 1
ATOM 2135 N N . ARG A 1 284 ? -5.859 -34 -19.906 1 81.69 284 ARG A N 1
ATOM 2136 C CA . ARG A 1 284 ? -5.031 -34.062 -21.109 1 81.69 284 ARG A CA 1
ATOM 2137 C C . ARG A 1 284 ? -5.875 -34.344 -22.344 1 81.69 284 ARG A C 1
ATOM 2139 O O . ARG A 1 284 ? -6.879 -35.062 -22.25 1 81.69 284 ARG A O 1
ATOM 2146 N N . MET B 1 1 ? 2.418 18.078 33.219 1 82.81 1 MET B N 1
ATOM 2147 C CA . MET B 1 1 ? 1.394 17.562 32.312 1 82.81 1 MET B CA 1
ATOM 2148 C C . MET B 1 1 ? 1.882 17.562 30.875 1 82.81 1 MET B C 1
ATOM 2150 O O . MET B 1 1 ? 2.547 18.516 30.438 1 82.81 1 MET B O 1
ATOM 2154 N N . ALA B 1 2 ? 1.594 16.422 30.125 1 93.69 2 ALA B N 1
ATOM 2155 C CA . ALA B 1 2 ? 2.092 16.359 28.766 1 93.69 2 ALA B CA 1
ATOM 2156 C C . ALA B 1 2 ? 1.204 17.141 27.812 1 93.69 2 ALA B C 1
ATOM 2158 O O . ALA B 1 2 ? 0.033 17.391 28.109 1 93.69 2 ALA B O 1
ATOM 2159 N N . LYS B 1 3 ? 1.787 17.797 26.844 1 98.38 3 LYS B N 1
ATOM 2160 C CA . LYS B 1 3 ? 1.068 18.562 25.828 1 98.38 3 LYS B CA 1
ATOM 2161 C C . LYS B 1 3 ? 0.636 17.656 24.672 1 98.38 3 LYS B C 1
ATOM 2163 O O . LYS B 1 3 ? 1.416 16.828 24.203 1 98.38 3 LYS B O 1
ATOM 2168 N N . THR B 1 4 ? -0.598 17.75 24.281 1 98.88 4 THR B N 1
ATOM 2169 C CA . THR B 1 4 ? -1.125 17.016 23.125 1 98.88 4 THR B CA 1
ATOM 2170 C C . THR B 1 4 ? -1.503 17.984 22 1 98.88 4 THR B C 1
ATOM 2172 O O . THR B 1 4 ? -2.289 18.906 22.203 1 98.88 4 THR B O 1
ATOM 2175 N N . ILE B 1 5 ? -0.907 17.797 20.844 1 98.94 5 ILE B N 1
ATOM 2176 C CA . ILE B 1 5 ? -1.272 18.594 19.688 1 98.94 5 ILE B CA 1
ATOM 2177 C C . ILE B 1 5 ? -2.605 18.094 19.125 1 98.94 5 ILE B C 1
ATOM 2179 O O . ILE B 1 5 ? -2.791 16.906 18.906 1 98.94 5 ILE B O 1
ATOM 2183 N N . ILE B 1 6 ? -3.541 19.031 18.938 1 98.94 6 ILE B N 1
ATOM 2184 C CA . ILE B 1 6 ? -4.805 18.75 18.266 1 98.94 6 ILE B CA 1
ATOM 2185 C C . ILE B 1 6 ? -4.801 19.406 16.891 1 98.94 6 ILE B C 1
ATOM 2187 O O . ILE B 1 6 ? -4.664 20.625 16.766 1 98.94 6 ILE B O 1
ATOM 2191 N N . THR B 1 7 ? -4.891 18.562 15.875 1 98.94 7 THR B N 1
ATOM 2192 C CA . THR B 1 7 ? -5.039 19.031 14.5 1 98.94 7 THR B CA 1
ATOM 2193 C C . THR B 1 7 ? -6.5 18.969 14.062 1 98.94 7 THR B C 1
ATOM 2195 O O . THR B 1 7 ? -7.168 17.938 14.242 1 98.94 7 THR B O 1
ATOM 2198 N N . ALA B 1 8 ? -6.973 20.094 13.516 1 98.81 8 ALA B N 1
ATOM 2199 C CA . ALA B 1 8 ? -8.312 20.125 12.938 1 98.81 8 ALA B CA 1
ATOM 2200 C C . ALA B 1 8 ? -8.258 20.031 11.422 1 98.81 8 ALA B C 1
ATOM 2202 O O . ALA B 1 8 ? -7.852 20.984 10.75 1 98.81 8 ALA B O 1
ATOM 2203 N N . ALA B 1 9 ? -8.641 18.906 10.867 1 98.31 9 ALA B N 1
ATOM 2204 C CA . ALA B 1 9 ? -8.766 18.734 9.422 1 98.31 9 ALA B CA 1
ATOM 2205 C C . ALA B 1 9 ? -10.141 19.188 8.938 1 98.31 9 ALA B C 1
ATOM 2207 O O . ALA B 1 9 ? -11.133 18.469 9.117 1 98.31 9 ALA B O 1
ATOM 2208 N N . LEU B 1 10 ? -10.195 20.281 8.266 1 96.94 10 LEU B N 1
ATOM 2209 C CA . LEU B 1 10 ? -11.422 21.078 8.188 1 96.94 10 LEU B CA 1
ATOM 2210 C C . LEU B 1 10 ? -12.328 20.562 7.082 1 96.94 10 LEU B C 1
ATOM 2212 O O . LEU B 1 10 ? -13.547 20.5 7.258 1 96.94 10 LEU B O 1
ATOM 2216 N N . THR B 1 11 ? -11.531 20.406 6.008 1 89.06 11 THR B N 1
ATOM 2217 C CA . THR B 1 11 ? -12.25 20.031 4.797 1 89.06 11 THR B CA 1
ATOM 2218 C C . THR B 1 11 ? -11.555 18.859 4.09 1 89.06 11 THR B C 1
ATOM 2220 O O . THR B 1 11 ? -10.375 18.609 4.316 1 89.06 11 THR B O 1
ATOM 2223 N N . GLY B 1 12 ? -12.219 17.859 3.447 1 83.44 12 GLY B N 1
ATOM 2224 C CA . GLY B 1 12 ? -11.719 16.812 2.576 1 83.44 12 GLY B CA 1
ATOM 2225 C C . GLY B 1 12 ? -11.977 17.078 1.105 1 83.44 12 GLY B C 1
ATOM 2226 O O . GLY B 1 12 ? -12.68 18.031 0.757 1 83.44 12 GLY B O 1
ATOM 2227 N N . ALA B 1 13 ? -11.18 16.328 0.398 1 77.31 13 ALA B N 1
ATOM 2228 C CA . ALA B 1 13 ? -11.32 16.469 -1.049 1 77.31 13 ALA B CA 1
ATOM 2229 C C . ALA B 1 13 ? -12.531 15.695 -1.559 1 77.31 13 ALA B C 1
ATOM 2231 O O . ALA B 1 13 ? -13.055 15.984 -2.635 1 77.31 13 ALA B O 1
ATOM 2232 N N . VAL B 1 14 ? -13 14.766 -0.754 1 76.94 14 VAL B N 1
ATOM 2233 C CA . VAL B 1 14 ? -13.922 13.828 -1.386 1 76.94 14 VAL B CA 1
ATOM 2234 C C . VAL B 1 14 ? -15.211 13.758 -0.573 1 76.94 14 VAL B C 1
ATOM 2236 O O . VAL B 1 14 ? -16.156 13.047 -0.95 1 76.94 14 VAL B O 1
ATOM 2239 N N . THR B 1 15 ? -15.312 14.5 0.479 1 77.25 15 THR B N 1
ATOM 2240 C CA . THR B 1 15 ? -16.531 14.438 1.278 1 77.25 15 THR B CA 1
ATOM 2241 C C . THR B 1 15 ? -17.734 14.93 0.473 1 77.25 15 THR B C 1
ATOM 2243 O O . THR B 1 15 ? -17.688 16.016 -0.125 1 77.25 15 THR B O 1
ATOM 2246 N N . PRO B 1 16 ? -18.734 14.07 0.435 1 70.88 16 PRO B N 1
ATOM 2247 C CA . PRO B 1 16 ? -19.875 14.453 -0.406 1 70.88 16 PRO B CA 1
ATOM 2248 C C . PRO B 1 16 ? -20.594 15.703 0.098 1 70.88 16 PRO B C 1
ATOM 2250 O O . PRO B 1 16 ? -20.406 16.094 1.252 1 70.88 16 PRO B O 1
ATOM 2253 N N . ALA B 1 17 ? -21.391 16.219 -0.838 1 66.56 17 ALA B N 1
ATOM 2254 C CA . ALA B 1 17 ? -22.234 17.359 -0.511 1 66.56 17 ALA B CA 1
ATOM 2255 C C . ALA B 1 17 ? -23.312 16.969 0.503 1 66.56 17 ALA B C 1
ATOM 2257 O O . ALA B 1 17 ? -23.766 15.82 0.534 1 66.56 17 ALA B O 1
ATOM 2258 N N . GLY B 1 18 ? -23.594 17.844 1.37 1 72.81 18 GLY B N 1
ATOM 2259 C CA . GLY B 1 18 ? -24.703 17.625 2.285 1 72.81 18 GLY B CA 1
ATOM 2260 C C . GLY B 1 18 ? -24.281 17.594 3.742 1 72.81 18 GLY B C 1
ATOM 2261 O O . GLY B 1 18 ? -25.109 17.75 4.641 1 72.81 18 GLY B O 1
ATOM 2262 N N . TYR B 1 19 ? -23.078 17.422 3.947 1 84.19 19 TYR B N 1
ATOM 2263 C CA . TYR B 1 19 ? -22.609 17.328 5.324 1 84.19 19 TYR B CA 1
ATOM 2264 C C . TYR B 1 19 ? -22.188 18.688 5.848 1 84.19 19 TYR B C 1
ATOM 2266 O O . TYR B 1 19 ? -21.844 18.828 7.027 1 84.19 19 TYR B O 1
ATOM 2274 N N . HIS B 1 20 ? -22.344 19.719 5.102 1 84 20 HIS B N 1
ATOM 2275 C CA . HIS B 1 20 ? -22.078 21.109 5.457 1 84 20 HIS B CA 1
ATOM 2276 C C . HIS B 1 20 ? -20.625 21.312 5.844 1 84 20 HIS B C 1
ATOM 2278 O O . HIS B 1 20 ? -20.328 21.938 6.867 1 84 20 HIS B O 1
ATOM 2284 N N . ILE B 1 21 ? -19.797 20.656 5.23 1 91.88 21 ILE B N 1
ATOM 2285 C CA . ILE B 1 21 ? -18.375 20.922 5.391 1 91.88 21 ILE B CA 1
ATOM 2286 C C . ILE B 1 21 ? -18.031 22.297 4.82 1 91.88 21 ILE B C 1
ATOM 2288 O O . ILE B 1 21 ? -18.672 22.75 3.871 1 91.88 21 ILE B O 1
ATOM 2292 N N . PRO B 1 22 ? -17.109 23 5.473 1 94.25 22 PRO B N 1
ATOM 2293 C CA . PRO B 1 22 ? -16.688 24.234 4.812 1 94.25 22 PRO B CA 1
ATOM 2294 C C . PRO B 1 22 ? -16.078 23.984 3.436 1 94.25 22 PRO B C 1
ATOM 2296 O O . PRO B 1 22 ? -15.18 23.141 3.295 1 94.25 22 PRO B O 1
ATOM 2299 N N . GLU B 1 23 ? -16.547 24.703 2.41 1 92.19 23 GLU B N 1
ATOM 2300 C CA . GLU B 1 23 ? -16.094 24.406 1.052 1 92.19 23 GLU B CA 1
ATOM 2301 C C . GLU B 1 23 ? -15.414 25.625 0.421 1 92.19 23 GLU B C 1
ATOM 2303 O O . GLU B 1 23 ? -14.539 25.469 -0.431 1 92.19 23 GLU B O 1
ATOM 2308 N N . THR B 1 24 ? -15.789 26.812 0.845 1 94.06 24 THR B N 1
ATOM 2309 C CA . THR B 1 24 ? -15.227 28.031 0.269 1 94.06 24 THR B CA 1
ATOM 2310 C C . THR B 1 24 ? -14.086 28.562 1.134 1 94.06 24 THR B C 1
ATOM 2312 O O . THR B 1 24 ? -14.023 28.266 2.332 1 94.06 24 THR B O 1
ATOM 2315 N N . PRO B 1 25 ? -13.258 29.375 0.523 1 97.25 25 PRO B N 1
ATOM 2316 C CA . PRO B 1 25 ? -12.188 29.969 1.323 1 97.25 25 PRO B CA 1
ATOM 2317 C C . PRO B 1 25 ? -12.711 30.703 2.561 1 97.25 25 PRO B C 1
ATOM 2319 O O . PRO B 1 25 ? -12.148 30.547 3.652 1 97.25 25 PRO B O 1
ATOM 2322 N N . GLU B 1 26 ? -13.781 31.406 2.414 1 97.69 26 GLU B N 1
ATOM 2323 C CA . GLU B 1 26 ? -14.344 32.156 3.535 1 97.69 26 GLU B CA 1
ATOM 2324 C C . GLU B 1 26 ? -14.797 31.219 4.648 1 97.69 26 GLU B C 1
ATOM 2326 O O . GLU B 1 26 ? -14.523 31.453 5.824 1 97.69 26 GLU B O 1
ATOM 2331 N N . GLN B 1 27 ? -15.5 30.172 4.246 1 96.69 27 GLN B N 1
ATOM 2332 C CA . GLN B 1 27 ? -15.977 29.188 5.215 1 96.69 27 GLN B CA 1
ATOM 2333 C C . GLN B 1 27 ? -14.812 28.5 5.906 1 96.69 27 GLN B C 1
ATOM 2335 O O . GLN B 1 27 ? -14.867 28.219 7.109 1 96.69 27 GLN B O 1
ATOM 2340 N N . ILE B 1 28 ? -13.773 28.188 5.191 1 97.88 28 ILE B N 1
ATOM 2341 C CA . ILE B 1 28 ? -12.617 27.484 5.723 1 97.88 28 ILE B CA 1
ATOM 2342 C C . ILE B 1 28 ? -11.859 28.391 6.691 1 97.88 28 ILE B C 1
ATOM 2344 O O . ILE B 1 28 ? -11.43 27.938 7.762 1 97.88 28 ILE B O 1
ATOM 2348 N N . VAL B 1 29 ? -11.719 29.656 6.355 1 98.75 29 VAL B N 1
ATOM 2349 C CA . VAL B 1 29 ? -11.086 30.625 7.25 1 98.75 29 VAL B CA 1
ATOM 2350 C C . VAL B 1 29 ? -11.852 30.688 8.57 1 98.75 29 VAL B C 1
ATOM 2352 O O . VAL B 1 29 ? -11.25 30.641 9.641 1 98.75 29 VAL B O 1
ATOM 2355 N N . GLN B 1 30 ? -13.133 30.781 8.453 1 98.56 30 GLN B N 1
ATOM 2356 C CA . GLN B 1 30 ? -13.969 30.859 9.648 1 98.56 30 GLN B CA 1
ATOM 2357 C C . GLN B 1 30 ? -13.82 29.594 10.508 1 98.56 30 GLN B C 1
ATOM 2359 O O . GLN B 1 30 ? -13.68 29.688 11.727 1 98.56 30 GLN B O 1
ATOM 2364 N N . ALA B 1 31 ? -13.906 28.453 9.859 1 98.38 31 ALA B N 1
ATOM 2365 C CA . ALA B 1 31 ? -13.758 27.188 10.578 1 98.38 31 ALA B CA 1
ATOM 2366 C C . ALA B 1 31 ? -12.398 27.109 11.258 1 98.38 31 ALA B C 1
ATOM 2368 O O . ALA B 1 31 ? -12.297 26.656 12.406 1 98.38 31 ALA B O 1
ATOM 2369 N N . ALA B 1 32 ? -11.359 27.531 10.555 1 98.81 32 ALA B N 1
ATOM 2370 C CA . ALA B 1 32 ? -10.008 27.5 11.109 1 98.81 32 ALA B CA 1
ATOM 2371 C C . ALA B 1 32 ? -9.906 28.359 12.359 1 98.81 32 ALA B C 1
ATOM 2373 O O . ALA B 1 32 ? -9.383 27.922 13.391 1 98.81 32 ALA B O 1
ATOM 2374 N N . TYR B 1 33 ? -10.406 29.547 12.25 1 98.88 33 TYR B N 1
ATOM 2375 C CA . TYR B 1 33 ? -10.359 30.5 13.359 1 98.88 33 TYR B CA 1
ATOM 2376 C C . TYR B 1 33 ? -11.117 29.969 14.57 1 98.88 33 TYR B C 1
ATOM 2378 O O . TYR B 1 33 ? -10.617 30.016 15.695 1 98.88 33 TYR B O 1
ATOM 2386 N N . GLU B 1 34 ? -12.266 29.469 14.336 1 98.81 34 GLU B N 1
ATOM 2387 C CA . GLU B 1 34 ? -13.102 28.953 15.422 1 98.81 34 GLU B CA 1
ATOM 2388 C C . GLU B 1 34 ? -12.469 27.734 16.078 1 98.81 34 GLU B C 1
ATOM 2390 O O . GLU B 1 34 ? -12.5 27.578 17.297 1 98.81 34 GLU B O 1
ATOM 2395 N N . CYS B 1 35 ? -11.906 26.828 15.273 1 98.88 35 CYS B N 1
ATOM 2396 C CA . CYS B 1 35 ? -11.258 25.641 15.812 1 98.88 35 CYS B CA 1
ATOM 2397 C C . CYS B 1 35 ? -10.031 26.016 16.625 1 98.88 35 CYS B C 1
ATOM 2399 O O . CYS B 1 35 ? -9.758 25.391 17.656 1 98.88 35 CYS B O 1
ATOM 2401 N N . TRP B 1 36 ? -9.328 27.016 16.156 1 98.88 36 TRP B N 1
ATOM 2402 C CA . TRP B 1 36 ? -8.195 27.531 16.922 1 98.88 36 TRP B CA 1
ATOM 2403 C C . TRP B 1 36 ? -8.648 28.062 18.266 1 98.88 36 TRP B C 1
ATOM 2405 O O . TRP B 1 36 ? -8.055 27.75 19.297 1 98.88 36 TRP B O 1
ATOM 2415 N N . GLN B 1 37 ? -9.68 28.812 18.312 1 98.81 37 GLN B N 1
ATOM 2416 C CA . GLN B 1 37 ? -10.203 29.375 19.562 1 98.81 37 GLN B CA 1
ATOM 2417 C C . GLN B 1 37 ? -10.586 28.266 20.531 1 98.81 37 GLN B C 1
ATOM 2419 O O . GLN B 1 37 ? -10.477 28.438 21.75 1 98.81 37 GLN B O 1
ATOM 2424 N N . LEU B 1 38 ? -10.969 27.125 19.984 1 98.81 38 LEU B N 1
ATOM 2425 C CA . LEU B 1 38 ? -11.43 26.016 20.812 1 98.81 38 LEU B CA 1
ATOM 2426 C C . LEU B 1 38 ? -10.25 25.188 21.312 1 98.81 38 LEU B C 1
ATOM 2428 O O . LEU B 1 38 ? -10.398 24.375 22.219 1 98.81 38 LEU B O 1
ATOM 2432 N N . GLY B 1 39 ? -9.055 25.344 20.625 1 98.81 39 GLY B N 1
ATOM 2433 C CA . GLY B 1 39 ? -7.906 24.672 21.203 1 98.81 39 GLY B CA 1
ATOM 2434 C C . GLY B 1 39 ? -7.098 23.891 20.172 1 98.81 39 GLY B C 1
ATOM 2435 O O . GLY B 1 39 ? -6.102 23.25 20.516 1 98.81 39 GLY B O 1
ATOM 2436 N N . ALA B 1 40 ? -7.504 23.953 18.891 1 98.94 40 ALA B N 1
ATOM 2437 C CA . ALA B 1 40 ? -6.691 23.344 17.844 1 98.94 40 ALA B CA 1
ATOM 2438 C C . ALA B 1 40 ? -5.383 24.094 17.656 1 98.94 40 ALA B C 1
ATOM 2440 O O . ALA B 1 40 ? -5.391 25.328 17.5 1 98.94 40 ALA B O 1
ATOM 2441 N N . ALA B 1 41 ? -4.301 23.359 17.656 1 98.94 41 ALA B N 1
ATOM 2442 C CA . ALA B 1 41 ? -2.998 23.984 17.453 1 98.94 41 ALA B CA 1
ATOM 2443 C C . ALA B 1 41 ? -2.652 24.031 15.961 1 98.94 41 ALA B C 1
ATOM 2445 O O . ALA B 1 41 ? -1.839 24.859 15.531 1 98.94 41 ALA B O 1
ATOM 2446 N N . VAL B 1 42 ? -3.162 23.078 15.188 1 98.94 42 VAL B N 1
ATOM 2447 C CA . VAL B 1 42 ? -2.908 22.938 13.758 1 98.94 42 VAL B CA 1
ATOM 2448 C C . VAL B 1 42 ? -4.23 22.828 13 1 98.94 42 VAL B C 1
ATOM 2450 O O . VAL B 1 42 ? -5.164 22.172 13.469 1 98.94 42 VAL B O 1
ATOM 2453 N N . VAL B 1 43 ? -4.348 23.516 11.883 1 98.88 43 VAL B N 1
ATOM 2454 C CA . VAL B 1 43 ? -5.445 23.266 10.953 1 98.88 43 VAL B CA 1
ATOM 2455 C C . VAL B 1 43 ? -4.898 22.656 9.656 1 98.88 43 VAL B C 1
ATOM 2457 O O . VAL B 1 43 ? -3.83 23.047 9.188 1 98.88 43 VAL B O 1
ATOM 2460 N N . HIS B 1 44 ? -5.535 21.641 9.18 1 98.81 44 HIS B N 1
ATOM 2461 C CA . HIS B 1 44 ? -5.23 21.016 7.898 1 98.81 44 HIS B CA 1
ATOM 2462 C C . HIS B 1 44 ? -6.234 21.422 6.828 1 98.81 44 HIS B C 1
ATOM 2464 O O . HIS B 1 44 ? -7.445 21.266 7.02 1 98.81 44 HIS B O 1
ATOM 2470 N N . ILE B 1 45 ? -5.703 21.875 5.676 1 97.81 45 ILE B N 1
ATOM 2471 C CA . ILE B 1 45 ? -6.543 22.594 4.727 1 97.81 45 ILE B CA 1
ATOM 2472 C C . ILE B 1 45 ? -6.488 21.906 3.365 1 97.81 45 ILE B C 1
ATOM 2474 O O . ILE B 1 45 ? -5.406 21.609 2.857 1 97.81 45 ILE B O 1
ATOM 2478 N N . HIS B 1 46 ? -7.637 21.609 2.832 1 97.56 46 HIS B N 1
ATOM 2479 C CA . HIS B 1 46 ? -7.879 21.328 1.424 1 97.56 46 HIS B CA 1
ATOM 2480 C C . HIS B 1 46 ? -8.648 22.453 0.755 1 97.56 46 HIS B C 1
ATOM 2482 O O . HIS B 1 46 ? -9.219 23.312 1.437 1 97.56 46 HIS B O 1
ATOM 2488 N N . THR B 1 47 ? -8.617 22.469 -0.552 1 96.25 47 THR B N 1
ATOM 2489 C CA . THR B 1 47 ? -9.492 23.375 -1.294 1 96.25 47 THR B CA 1
ATOM 2490 C C . THR B 1 47 ? -10.406 22.594 -2.234 1 96.25 47 THR B C 1
ATOM 2492 O O . THR B 1 47 ? -10.117 21.438 -2.578 1 96.25 47 THR B O 1
ATOM 2495 N N . ARG B 1 48 ? -11.438 23.219 -2.52 1 93.62 48 ARG B N 1
ATOM 2496 C CA . ARG B 1 48 ? -12.422 22.656 -3.445 1 93.62 48 ARG B CA 1
ATOM 2497 C C . ARG B 1 48 ? -12.727 23.641 -4.574 1 93.62 48 ARG B C 1
ATOM 2499 O O . ARG B 1 48 ? -12.586 24.859 -4.406 1 93.62 48 ARG B O 1
ATOM 2506 N N . ALA B 1 49 ? -13.133 23.062 -5.715 1 93.19 49 ALA B N 1
ATOM 2507 C CA . ALA B 1 49 ? -13.594 23.875 -6.832 1 93.19 49 ALA B CA 1
ATOM 2508 C C . ALA B 1 49 ? -15.031 24.344 -6.613 1 93.19 49 ALA B C 1
ATOM 2510 O O . ALA B 1 49 ? -15.648 24 -5.605 1 93.19 49 ALA B O 1
ATOM 2511 N N . ALA B 1 50 ? -15.469 25.156 -7.547 1 90.88 50 ALA B N 1
ATOM 2512 C CA . ALA B 1 50 ? -16.797 25.766 -7.434 1 90.88 50 ALA B CA 1
ATOM 2513 C C . ALA B 1 50 ? -17.891 24.688 -7.41 1 90.88 50 ALA B C 1
ATOM 2515 O O . ALA B 1 50 ? -18.953 24.891 -6.816 1 90.88 50 ALA B O 1
ATOM 2516 N N . ASP B 1 51 ? -17.609 23.594 -7.965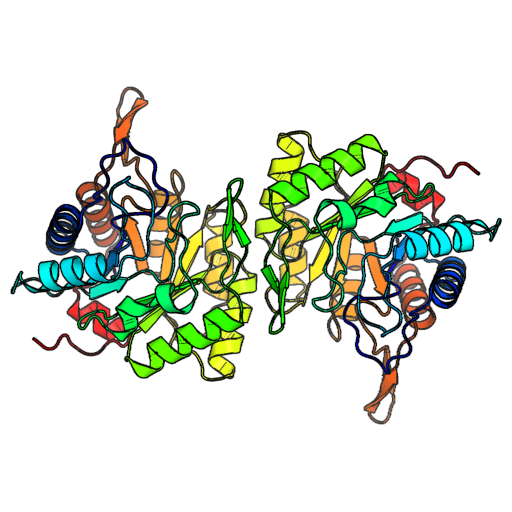 1 90.12 51 ASP B N 1
ATOM 2517 C CA . ASP B 1 51 ? -18.594 22.531 -8.023 1 90.12 51 ASP B CA 1
ATOM 2518 C C . ASP B 1 51 ? -18.547 21.656 -6.773 1 90.12 51 ASP B C 1
ATOM 2520 O O . ASP B 1 51 ? -19.234 20.625 -6.695 1 90.12 51 ASP B O 1
ATOM 2524 N N . GLY B 1 52 ? -17.672 21.984 -5.848 1 88.62 52 GLY B N 1
ATOM 2525 C CA . GLY B 1 52 ? -17.625 21.297 -4.566 1 88.62 52 GLY B CA 1
ATOM 2526 C C . GLY B 1 52 ? -16.625 20.156 -4.547 1 88.62 52 GLY B C 1
ATOM 2527 O O . GLY B 1 52 ? -16.422 19.531 -3.508 1 88.62 52 GLY B O 1
ATOM 2528 N N . LYS B 1 53 ? -16.047 19.922 -5.699 1 91.94 53 LYS B N 1
ATOM 2529 C CA . LYS B 1 53 ? -15.109 18.797 -5.793 1 91.94 53 LYS B CA 1
ATOM 2530 C C . LYS B 1 53 ? -13.688 19.234 -5.465 1 91.94 53 LYS B C 1
ATOM 2532 O O . LYS B 1 53 ? -13.344 20.406 -5.598 1 91.94 53 LYS B O 1
ATOM 2537 N N . GLY B 1 54 ? -12.875 18.281 -5.012 1 93.75 54 GLY B N 1
ATOM 2538 C CA . GLY B 1 54 ? -11.5 18.578 -4.629 1 93.75 54 GLY B CA 1
ATOM 2539 C C . GLY B 1 54 ? -10.68 19.156 -5.762 1 93.75 54 GLY B C 1
ATOM 2540 O O . GLY B 1 54 ? -10.805 18.734 -6.91 1 93.75 54 GLY B O 1
ATOM 2541 N N . ALA B 1 55 ? -9.914 20.172 -5.418 1 95.44 55 ALA B N 1
ATOM 2542 C CA . ALA B 1 55 ? -9.039 20.828 -6.398 1 95.44 55 ALA B CA 1
ATOM 2543 C C . ALA B 1 55 ? -7.816 21.438 -5.723 1 95.44 55 ALA B C 1
ATOM 2545 O O . ALA B 1 55 ? -7.895 21.906 -4.586 1 95.44 55 ALA B O 1
ATOM 2546 N N . MET B 1 56 ? -6.727 21.375 -6.43 1 97.12 56 MET B N 1
ATOM 2547 C CA . MET B 1 56 ? -5.512 22.031 -5.961 1 97.12 56 MET B CA 1
ATOM 2548 C C . MET B 1 56 ? -5.457 23.469 -6.426 1 97.12 56 MET B C 1
ATOM 2550 O O . MET B 1 56 ? -4.602 23.844 -7.23 1 97.12 56 MET B O 1
ATOM 2554 N N . ASN B 1 57 ? -6.262 24.297 -5.832 1 96.25 57 ASN B N 1
ATOM 2555 C CA . ASN B 1 57 ? -6.43 25.672 -6.25 1 96.25 57 ASN B CA 1
ATOM 2556 C C . ASN B 1 57 ? -5.516 26.609 -5.465 1 96.25 57 ASN B C 1
ATOM 2558 O O . ASN B 1 57 ? -5.867 27.047 -4.367 1 96.25 57 ASN B O 1
ATOM 2562 N N . THR B 1 58 ? -4.422 27.016 -6.078 1 98 58 THR B N 1
ATOM 2563 C CA . THR B 1 58 ? -3.406 27.828 -5.41 1 98 58 THR B CA 1
ATOM 2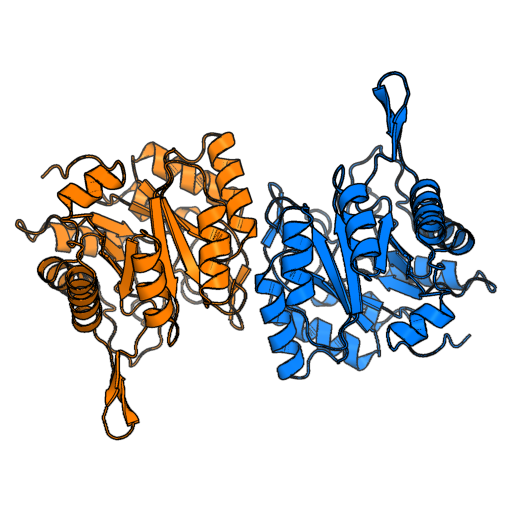564 C C . THR B 1 58 ? -3.996 29.141 -4.922 1 98 58 THR B C 1
ATOM 2566 O O . THR B 1 58 ? -3.668 29.609 -3.828 1 98 58 THR B O 1
ATOM 2569 N N . GLN B 1 59 ? -4.824 29.75 -5.711 1 98 59 GLN B N 1
ATOM 2570 C CA . GLN B 1 59 ? -5.441 31 -5.32 1 98 59 GLN B CA 1
ATOM 2571 C C . GLN B 1 59 ? -6.324 30.828 -4.086 1 98 59 GLN B C 1
ATOM 2573 O O . GLN B 1 59 ? -6.34 31.688 -3.201 1 98 59 GLN B O 1
ATOM 2578 N N . ALA B 1 60 ? -7.062 29.766 -4.051 1 97.75 60 ALA B N 1
ATOM 2579 C CA . ALA B 1 60 ? -7.887 29.484 -2.879 1 97.75 60 ALA B CA 1
ATOM 2580 C C . ALA B 1 60 ? -7.023 29.281 -1.636 1 97.75 60 ALA B C 1
ATOM 2582 O O . ALA B 1 60 ? -7.348 29.797 -0.56 1 97.75 60 ALA B O 1
ATOM 2583 N N . PHE B 1 61 ? -5.922 28.562 -1.789 1 98.44 61 PHE B N 1
ATOM 2584 C CA . PHE B 1 61 ? -4.992 28.406 -0.676 1 98.44 61 PHE B CA 1
ATOM 2585 C C . PHE B 1 61 ? -4.508 29.766 -0.181 1 98.44 61 PHE B C 1
ATOM 2587 O O . PHE B 1 61 ? -4.457 30 1.026 1 98.44 61 PHE B O 1
ATOM 2594 N N . ARG B 1 62 ? -4.148 30.594 -1.1 1 98.69 62 ARG B N 1
ATOM 2595 C CA . ARG B 1 62 ? -3.674 31.938 -0.749 1 98.69 62 ARG B CA 1
ATOM 2596 C C . ARG B 1 62 ? -4.727 32.688 0.043 1 98.69 62 ARG B C 1
ATOM 2598 O O . ARG B 1 62 ? -4.426 33.281 1.086 1 98.69 62 ARG B O 1
ATOM 2605 N N . GLU B 1 63 ? -5.934 32.656 -0.463 1 98.69 63 GLU B N 1
ATOM 2606 C CA . GLU B 1 63 ? -7.031 33.344 0.199 1 98.69 63 GLU B CA 1
ATOM 2607 C C . GLU B 1 63 ? -7.25 32.812 1.613 1 98.69 63 GLU B C 1
ATOM 2609 O O . GLU B 1 63 ? -7.504 33.594 2.539 1 98.69 63 GLU B O 1
ATOM 2614 N N . ILE B 1 64 ? -7.172 31.547 1.771 1 98.69 64 ILE B N 1
ATOM 2615 C CA . ILE B 1 64 ? -7.402 30.922 3.066 1 98.69 64 ILE B CA 1
ATOM 2616 C C . ILE B 1 64 ? -6.289 31.312 4.035 1 98.69 64 ILE B C 1
ATOM 2618 O O . ILE B 1 64 ? -6.559 31.734 5.16 1 98.69 64 ILE B O 1
ATOM 2622 N N . VAL B 1 65 ? -5.027 31.188 3.59 1 98.62 65 VAL B N 1
ATOM 2623 C CA . VAL B 1 65 ? -3.887 31.484 4.449 1 98.62 65 VAL B CA 1
ATOM 2624 C C . VAL B 1 65 ? -3.91 32.969 4.855 1 98.62 65 VAL B C 1
ATOM 2626 O O . VAL B 1 65 ? -3.791 33.281 6.043 1 98.62 65 VAL B O 1
ATOM 2629 N N . GLU B 1 66 ? -4.113 33.812 3.889 1 98.38 66 GLU B N 1
ATOM 2630 C CA . GLU B 1 66 ? -4.176 35.25 4.172 1 98.38 66 GLU B CA 1
ATOM 2631 C C . GLU B 1 66 ? -5.363 35.594 5.074 1 98.38 66 GLU B C 1
ATOM 2633 O O . GLU B 1 66 ? -5.258 36.438 5.957 1 98.38 66 GLU B O 1
ATOM 2638 N N . GLY B 1 67 ? -6.477 34.906 4.777 1 98.69 67 GLY B N 1
ATOM 2639 C CA . GLY B 1 67 ? -7.652 35.094 5.602 1 98.69 67 GLY B CA 1
ATOM 2640 C C . GLY B 1 67 ? -7.441 34.719 7.055 1 98.69 67 GLY B C 1
ATOM 2641 O O . GLY B 1 67 ? -7.871 35.438 7.961 1 98.69 67 GLY B O 1
ATOM 2642 N N . ILE B 1 68 ? -6.809 33.594 7.328 1 98.69 68 ILE B N 1
ATOM 2643 C CA . ILE B 1 68 ? -6.512 33.156 8.688 1 98.69 68 ILE B CA 1
ATOM 2644 C C . ILE B 1 68 ? -5.562 34.125 9.359 1 98.69 68 ILE B C 1
ATOM 2646 O O . ILE B 1 68 ? -5.777 34.531 10.508 1 98.69 68 ILE B O 1
ATOM 2650 N N . ARG B 1 69 ? -4.562 34.625 8.633 1 98.12 69 ARG B N 1
ATOM 2651 C CA . ARG B 1 69 ? -3.531 35.5 9.188 1 98.12 69 ARG B CA 1
ATOM 2652 C C . ARG B 1 69 ? -4.066 36.906 9.391 1 98.12 69 ARG B C 1
ATOM 2654 O O . ARG B 1 69 ? -3.469 37.719 10.117 1 98.12 69 ARG B O 1
ATOM 2661 N N . ALA B 1 70 ? -5.137 37.188 8.727 1 97.81 70 ALA B N 1
ATOM 2662 C CA . ALA B 1 70 ? -5.773 38.5 8.953 1 97.81 70 ALA B CA 1
ATOM 2663 C C . ALA B 1 70 ? -6.305 38.594 10.375 1 97.81 70 ALA B C 1
ATOM 2665 O O . ALA B 1 70 ? -6.484 39.719 10.898 1 97.81 70 ALA B O 1
ATOM 2666 N N . HIS B 1 71 ? -6.68 37.469 10.93 1 97.81 71 HIS B N 1
ATOM 2667 C CA . HIS B 1 71 ? -6.957 37.469 12.359 1 97.81 71 HIS B CA 1
ATOM 2668 C C . HIS B 1 71 ? -5.672 37.594 13.172 1 97.81 71 HIS B C 1
ATOM 2670 O O . HIS B 1 71 ? -4.984 36.625 13.43 1 97.81 71 HIS B O 1
ATOM 2676 N N . LYS B 1 72 ? -5.406 38.688 13.742 1 96.5 72 LYS B N 1
ATOM 2677 C CA . LYS B 1 72 ? -4.113 39.031 14.336 1 96.5 72 LYS B CA 1
ATOM 2678 C C . LYS B 1 72 ? -3.875 38.25 15.617 1 96.5 72 LYS B C 1
ATOM 2680 O O . LYS B 1 72 ? -2.729 38.031 16.016 1 96.5 72 LYS B O 1
ATOM 2685 N N . ASP B 1 73 ? -4.883 37.812 16.203 1 97.44 73 ASP B N 1
ATOM 2686 C CA . ASP B 1 73 ? -4.746 37.094 17.453 1 97.44 73 ASP B CA 1
ATOM 2687 C C . ASP B 1 73 ? -4.543 35.594 17.188 1 97.44 73 ASP B C 1
ATOM 2689 O O . ASP B 1 73 ? -4.18 34.844 18.078 1 97.44 73 ASP B O 1
ATOM 2693 N N . CYS B 1 74 ? -4.789 35.188 15.961 1 98.25 74 CYS B N 1
ATOM 2694 C CA . CYS B 1 74 ? -4.746 33.781 15.617 1 98.25 74 CYS B CA 1
ATOM 2695 C C . CYS B 1 74 ? -3.342 33.344 15.203 1 98.25 74 CYS B C 1
ATOM 2697 O O . CYS B 1 74 ? -2.801 33.844 14.219 1 98.25 74 CYS B O 1
ATOM 2699 N N . ASP B 1 75 ? -2.754 32.438 15.938 1 98.56 75 ASP B N 1
ATOM 2700 C CA . ASP B 1 75 ? -1.403 31.969 15.641 1 98.56 75 ASP B CA 1
ATOM 2701 C C . ASP B 1 75 ? -1.402 30.484 15.273 1 98.56 75 ASP B C 1
ATOM 2703 O O . ASP B 1 75 ? -0.398 29.797 15.453 1 98.56 75 ASP B O 1
ATOM 2707 N N . VAL B 1 76 ? -2.531 29.984 14.805 1 98.88 76 VAL B N 1
ATOM 2708 C CA . VAL B 1 76 ? -2.689 28.578 14.461 1 98.88 76 VAL B CA 1
ATOM 2709 C C . VAL B 1 76 ? -1.635 28.172 13.43 1 98.88 76 VAL B C 1
ATOM 2711 O O . VAL B 1 76 ? -1.238 28.984 12.594 1 98.88 76 VAL B O 1
ATOM 2714 N N . ILE B 1 77 ? -1.051 26.953 13.562 1 98.94 77 ILE B N 1
ATOM 2715 C CA . ILE B 1 77 ? -0.178 26.406 12.531 1 98.94 77 ILE B CA 1
ATOM 2716 C C . ILE B 1 77 ? -1.005 26 11.312 1 98.94 77 ILE B C 1
ATOM 2718 O O . ILE B 1 77 ? -2.029 25.328 11.438 1 98.94 77 ILE B O 1
ATOM 2722 N N . ILE B 1 78 ? -0.599 26.438 10.141 1 98.88 78 ILE B N 1
ATOM 2723 C CA . ILE B 1 78 ? -1.331 26.172 8.914 1 98.88 78 ILE B CA 1
ATOM 2724 C C . ILE B 1 78 ? -0.654 25.031 8.156 1 98.88 78 ILE B C 1
ATOM 2726 O O . ILE B 1 78 ? 0.498 25.156 7.73 1 98.88 78 ILE B O 1
ATOM 2730 N N . ASN B 1 79 ? -1.322 23.906 8.078 1 98.88 79 ASN B N 1
ATOM 2731 C CA . ASN B 1 79 ? -0.938 22.719 7.328 1 98.88 79 ASN B CA 1
ATOM 2732 C C . ASN B 1 79 ? -1.772 22.547 6.062 1 98.88 79 ASN B C 1
ATOM 2734 O O . ASN B 1 79 ? -2.994 22.406 6.133 1 98.88 79 ASN B O 1
ATOM 2738 N N . CYS B 1 80 ? -1.134 22.516 4.914 1 98.75 80 CYS B N 1
ATOM 2739 C CA . CYS B 1 80 ? -1.879 22.406 3.664 1 98.75 80 CYS B CA 1
ATOM 2740 C C . CYS B 1 80 ? -1.601 21.062 2.979 1 98.75 80 CYS B C 1
ATOM 2742 O O . CYS B 1 80 ? -0.488 20.547 3.061 1 98.75 80 CYS B O 1
ATOM 2744 N N . THR B 1 81 ? -2.568 20.641 2.271 1 98.44 81 THR B N 1
ATOM 2745 C CA . THR B 1 81 ? -2.488 19.344 1.597 1 98.44 81 THR B CA 1
ATOM 2746 C C . THR B 1 81 ? -1.596 19.438 0.362 1 98.44 81 THR B C 1
ATOM 2748 O O . THR B 1 81 ? -1.427 20.516 -0.212 1 98.44 81 THR B O 1
ATOM 2751 N N . SER B 1 82 ? -0.966 18.344 0.047 1 98.31 82 SER B N 1
ATOM 2752 C CA . SER B 1 82 ? -0.349 18.172 -1.263 1 98.31 82 SER B CA 1
ATOM 2753 C C . SER B 1 82 ? -1.181 17.25 -2.143 1 98.31 82 SER B C 1
ATOM 2755 O O . SER B 1 82 ? -0.744 16.844 -3.227 1 98.31 82 SER B O 1
ATOM 2757 N N . SER B 1 83 ? -2.287 16.891 -1.554 1 94.75 83 SER B N 1
ATOM 2758 C CA . SER B 1 83 ? -3.215 16 -2.254 1 94.75 83 SER B CA 1
ATOM 2759 C C . SER B 1 83 ? -4.641 16.547 -2.203 1 94.75 83 SER B C 1
ATOM 2761 O O . SER B 1 83 ? -4.953 17.406 -1.38 1 94.75 83 SER B O 1
ATOM 2763 N N . GLY B 1 84 ? -5.473 16.344 -3.188 1 91.06 84 GLY B N 1
ATOM 2764 C CA . GLY B 1 84 ? -6.848 16.828 -3.146 1 91.06 84 GLY B CA 1
ATOM 2765 C C . GLY B 1 84 ? -7.438 17.062 -4.523 1 91.06 84 GLY B C 1
ATOM 2766 O O . GLY B 1 84 ? -8.609 17.438 -4.648 1 91.06 84 GLY B O 1
ATOM 2767 N N . ALA B 1 85 ? -6.629 16.812 -5.523 1 94.06 85 ALA B N 1
ATOM 2768 C CA . ALA B 1 85 ? -7.164 16.891 -6.883 1 94.06 85 ALA B CA 1
ATOM 2769 C C . ALA B 1 85 ? -8.203 15.797 -7.125 1 94.06 85 ALA B C 1
ATOM 2771 O O . ALA B 1 85 ? -8.148 14.727 -6.516 1 94.06 85 ALA B O 1
ATOM 2772 N N . SER B 1 86 ? -9.172 16.109 -7.891 1 93.06 86 SER B N 1
ATOM 2773 C CA . SER B 1 86 ? -10.188 15.156 -8.289 1 93.06 86 SER B CA 1
ATOM 2774 C C . SER B 1 86 ? -10.102 14.844 -9.781 1 93.06 86 SER B C 1
ATOM 2776 O O . SER B 1 86 ? -9.414 15.547 -10.523 1 93.06 86 SER B O 1
ATOM 2778 N N . PRO B 1 87 ? -10.758 13.758 -10.148 1 91.31 87 PRO B N 1
ATOM 2779 C CA . PRO B 1 87 ? -10.797 13.484 -11.586 1 91.31 87 PRO B CA 1
ATOM 2780 C C . PRO B 1 87 ? -11.336 14.656 -12.398 1 91.31 87 PRO B C 1
ATOM 2782 O O . PRO B 1 87 ? -10.914 14.867 -13.539 1 91.31 87 PRO B O 1
ATOM 2785 N N . GLU B 1 88 ? -12.242 15.406 -11.852 1 93.12 88 GLU B N 1
ATOM 2786 C CA . GLU B 1 88 ? -12.836 16.562 -12.508 1 93.12 88 GLU B CA 1
ATOM 2787 C C . GLU B 1 88 ? -11.883 17.75 -12.516 1 93.12 88 GLU B C 1
ATOM 2789 O O . GLU B 1 88 ? -11.977 18.625 -13.383 1 93.12 88 GLU B O 1
ATOM 2794 N N . HIS B 1 89 ? -11.031 17.812 -11.586 1 95.75 89 HIS B N 1
ATOM 2795 C CA . HIS B 1 89 ? -10.039 18.875 -11.453 1 95.75 89 HIS B CA 1
ATOM 2796 C C . HIS B 1 89 ? -8.648 18.297 -11.219 1 95.75 89 HIS B C 1
ATOM 2798 O O . HIS B 1 89 ? -8.047 18.516 -10.164 1 95.75 89 HIS B O 1
ATOM 2804 N N . PRO B 1 90 ? -8.172 17.641 -12.242 1 96 90 PRO B N 1
ATOM 2805 C CA . PRO B 1 90 ? -6.859 17.016 -12.078 1 96 90 PRO B CA 1
ATOM 2806 C C . PRO B 1 90 ? -5.742 18.031 -11.883 1 96 90 PRO B C 1
ATOM 2808 O O . PRO B 1 90 ? -5.883 19.188 -12.281 1 96 90 PRO B O 1
ATOM 2811 N N . ALA B 1 91 ? -4.711 17.688 -11.25 1 97.31 91 ALA B N 1
ATOM 2812 C CA . ALA B 1 91 ? -3.535 18.516 -11.016 1 97.31 91 ALA B CA 1
ATOM 2813 C C . ALA B 1 91 ? -2.252 17.781 -11.383 1 97.31 91 ALA B C 1
ATOM 2815 O O . ALA B 1 91 ? -2.119 16.594 -11.109 1 97.31 91 ALA B O 1
ATOM 2816 N N . THR B 1 92 ? -1.342 18.469 -12.047 1 97.5 92 THR B N 1
ATOM 2817 C CA . THR B 1 92 ? -0.004 17.922 -12.266 1 97.5 92 THR B CA 1
ATOM 2818 C C . THR B 1 92 ? 0.77 17.844 -10.953 1 97.5 92 THR B C 1
ATOM 2820 O O . THR B 1 92 ? 0.354 18.422 -9.945 1 97.5 92 THR B O 1
ATOM 2823 N N . ASP B 1 93 ? 1.896 17.141 -10.953 1 96.94 93 ASP B N 1
ATOM 2824 C CA . ASP B 1 93 ? 2.752 17.047 -9.773 1 96.94 93 ASP B CA 1
ATOM 2825 C C . ASP B 1 93 ? 3.15 18.422 -9.273 1 96.94 93 ASP B C 1
ATOM 2827 O O . ASP B 1 93 ? 3.1 18.703 -8.07 1 96.94 93 ASP B O 1
ATOM 2831 N N . GLU B 1 94 ? 3.479 19.297 -10.172 1 96.88 94 GLU B N 1
ATOM 2832 C CA . GLU B 1 94 ? 3.93 20.641 -9.805 1 96.88 94 GLU B CA 1
ATOM 2833 C C . GLU B 1 94 ? 2.795 21.453 -9.195 1 96.88 94 GLU B C 1
ATOM 2835 O O . GLU B 1 94 ? 3.016 22.25 -8.273 1 96.88 94 GLU B O 1
ATOM 2840 N N . GLU B 1 95 ? 1.638 21.234 -9.734 1 97.81 95 GLU B N 1
ATOM 2841 C CA . GLU B 1 95 ? 0.479 21.969 -9.25 1 97.81 95 GLU B CA 1
ATOM 2842 C C . GLU B 1 95 ? 0.092 21.547 -7.84 1 97.81 95 GLU B C 1
ATOM 2844 O O . GLU B 1 95 ? -0.467 22.328 -7.07 1 97.81 95 GLU B O 1
ATOM 2849 N N . ARG B 1 96 ? 0.41 20.375 -7.461 1 98.19 96 ARG B N 1
ATOM 2850 C CA . ARG B 1 96 ? -0.01 19.781 -6.191 1 98.19 96 ARG B CA 1
ATOM 2851 C C . ARG B 1 96 ? 0.688 20.469 -5.016 1 98.19 96 ARG B C 1
ATOM 2853 O O . ARG B 1 96 ? 0.201 20.406 -3.885 1 98.19 96 ARG B O 1
ATOM 2860 N N . PHE B 1 97 ? 1.861 21.062 -5.305 1 98.25 97 PHE B N 1
ATOM 2861 C CA . PHE B 1 97 ? 2.527 21.703 -4.184 1 98.25 97 PHE B CA 1
ATOM 2862 C C . PHE B 1 97 ? 2.922 23.141 -4.543 1 98.25 97 PHE B C 1
ATOM 2864 O O . PHE B 1 97 ? 3.768 23.734 -3.877 1 98.25 97 PHE B O 1
ATOM 2871 N N . LEU B 1 98 ? 2.318 23.703 -5.586 1 98.56 98 LEU B N 1
ATOM 2872 C CA . LEU B 1 98 ? 2.602 25.078 -6.008 1 98.56 98 LEU B CA 1
ATOM 2873 C C . LEU B 1 98 ? 2.312 26.062 -4.883 1 98.56 98 LEU B C 1
ATOM 2875 O O . LEU B 1 98 ? 3.055 27.031 -4.691 1 98.56 98 LEU B O 1
ATOM 2879 N N . HIS B 1 99 ? 1.191 25.891 -4.156 1 98.62 99 HIS B N 1
ATOM 2880 C CA . HIS B 1 99 ? 0.856 26.781 -3.047 1 98.62 99 HIS B CA 1
ATOM 2881 C C . HIS B 1 99 ? 1.93 26.734 -1.965 1 98.62 99 HIS B C 1
ATOM 2883 O O . HIS B 1 99 ? 2.229 27.766 -1.343 1 98.62 99 HIS B O 1
ATOM 2889 N N . HIS B 1 100 ? 2.531 25.578 -1.705 1 98.69 100 HIS B N 1
ATOM 2890 C CA . HIS B 1 100 ? 3.617 25.484 -0.736 1 98.69 100 HIS B CA 1
ATOM 2891 C C . HIS B 1 100 ? 4.812 26.328 -1.166 1 98.69 100 HIS B C 1
ATOM 2893 O O . HIS B 1 100 ? 5.531 26.859 -0.323 1 98.69 100 HIS B O 1
ATOM 2899 N N . MET B 1 101 ? 4.973 26.469 -2.445 1 98.5 101 MET B N 1
ATOM 2900 C CA . MET B 1 101 ? 6.125 27.172 -2.994 1 98.5 101 MET B CA 1
ATOM 2901 C C . MET B 1 101 ? 5.855 28.672 -3.078 1 98.5 101 MET B C 1
ATOM 2903 O O . MET B 1 101 ? 6.785 29.484 -3.023 1 98.5 101 MET B O 1
ATOM 2907 N N . THR B 1 102 ? 4.582 29.047 -3.129 1 98.5 102 THR B N 1
ATOM 2908 C CA . THR B 1 102 ? 4.336 30.406 -3.572 1 98.5 102 THR B CA 1
ATOM 2909 C C . THR B 1 102 ? 3.518 31.172 -2.535 1 98.5 102 THR B C 1
ATOM 2911 O O . THR B 1 102 ? 3.445 32.406 -2.58 1 98.5 102 THR B O 1
ATOM 2914 N N . VAL B 1 103 ? 2.795 30.5 -1.661 1 98.25 103 VAL B N 1
ATOM 2915 C CA . VAL B 1 103 ? 1.965 31.156 -0.66 1 98.25 103 VAL B CA 1
ATOM 2916 C C . VAL B 1 103 ? 2.711 31.219 0.672 1 98.25 103 VAL B C 1
ATOM 2918 O O . VAL B 1 103 ? 2.918 30.188 1.321 1 98.25 103 VAL B O 1
ATOM 2921 N N . PRO B 1 104 ? 3.076 32.406 1.101 1 96.44 104 PRO B N 1
ATOM 2922 C CA . PRO B 1 104 ? 3.754 32.5 2.396 1 96.44 104 PRO B CA 1
ATOM 2923 C C . PRO B 1 104 ? 2.834 32.156 3.568 1 96.44 104 PRO B C 1
ATOM 2925 O O . PRO B 1 104 ? 1.625 32.406 3.498 1 96.44 104 PRO B O 1
ATOM 2928 N N . GLY B 1 105 ? 3.402 31.656 4.586 1 96.69 105 GLY B N 1
ATOM 2929 C CA . GLY B 1 105 ? 2.643 31.453 5.809 1 96.69 105 GLY B CA 1
ATOM 2930 C C . GLY B 1 105 ? 2.27 30 6.047 1 96.69 105 GLY B C 1
ATOM 2931 O O . GLY B 1 105 ? 1.813 29.641 7.133 1 96.69 105 GLY B O 1
ATOM 2932 N N . ILE B 1 106 ? 2.441 29.188 5.047 1 98.44 106 ILE B N 1
ATOM 2933 C CA . ILE B 1 106 ? 2.238 27.75 5.227 1 98.44 106 ILE B CA 1
ATOM 2934 C C . ILE B 1 106 ? 3.422 27.156 5.984 1 98.44 106 ILE B C 1
ATOM 2936 O O . ILE B 1 106 ? 4.574 27.312 5.57 1 98.44 106 ILE B O 1
ATOM 2940 N N . GLU B 1 107 ? 3.139 26.453 7.055 1 98.69 107 GLU B N 1
ATOM 2941 C CA . GLU B 1 107 ? 4.211 26 7.934 1 98.69 107 GLU B CA 1
ATOM 2942 C C . GLU B 1 107 ? 4.391 24.484 7.844 1 98.69 107 GLU B C 1
ATOM 2944 O O . GLU B 1 107 ? 5.469 23.953 8.141 1 98.69 107 GLU B O 1
ATOM 2949 N N . MET B 1 108 ? 3.303 23.781 7.551 1 98.81 108 MET B N 1
ATOM 2950 C CA . MET B 1 108 ? 3.312 22.328 7.387 1 98.81 108 MET B CA 1
ATOM 2951 C C . MET B 1 108 ? 2.672 21.922 6.062 1 98.81 108 MET B C 1
ATOM 2953 O O . MET B 1 108 ? 1.855 22.656 5.512 1 98.81 108 MET B O 1
ATOM 2957 N N . GLY B 1 109 ? 3.043 20.828 5.586 1 98.81 109 GLY B N 1
ATOM 2958 C CA . GLY B 1 109 ? 2.445 20.234 4.395 1 98.81 109 GLY B CA 1
ATOM 2959 C C . GLY B 1 109 ? 2.334 18.734 4.461 1 98.81 109 GLY B C 1
ATOM 2960 O O . GLY B 1 109 ? 3.242 18.062 4.949 1 98.81 109 GLY B O 1
ATOM 2961 N N . SER B 1 110 ? 1.249 18.234 3.941 1 98.56 110 SER B N 1
ATOM 2962 C CA . SER B 1 110 ? 1.095 16.781 3.934 1 98.56 110 SER B CA 1
ATOM 2963 C C . SER B 1 110 ? 2.064 16.125 2.955 1 98.56 110 SER B C 1
ATOM 2965 O O . SER B 1 110 ? 2.354 16.688 1.895 1 98.56 110 SER B O 1
ATOM 2967 N N . TYR B 1 111 ? 2.588 15.109 3.309 1 98.81 111 TYR B N 1
ATOM 2968 C CA . TYR B 1 111 ? 3.443 14.219 2.533 1 98.81 111 TYR B CA 1
ATOM 2969 C C . TYR B 1 111 ? 2.904 12.789 2.549 1 98.81 111 TYR B C 1
ATOM 2971 O O . TYR B 1 111 ? 3.289 11.984 3.398 1 98.81 111 TYR B O 1
ATOM 2979 N N . ASP B 1 112 ? 1.966 12.508 1.653 1 98.56 112 ASP B N 1
ATOM 2980 C CA . ASP B 1 112 ? 1.412 11.164 1.55 1 98.56 112 ASP B CA 1
ATOM 2981 C C . ASP B 1 112 ? 2.463 10.172 1.05 1 98.56 112 ASP B C 1
ATOM 2983 O O . ASP B 1 112 ? 2.797 10.156 -0.136 1 98.56 112 ASP B O 1
ATOM 2987 N N . ALA B 1 113 ? 2.936 9.297 1.86 1 98.56 113 ALA B N 1
ATOM 2988 C CA . ALA B 1 113 ? 4.227 8.641 1.705 1 98.56 113 ALA B CA 1
ATOM 2989 C C . ALA B 1 113 ? 4.121 7.43 0.778 1 98.56 113 ALA B C 1
ATOM 2991 O O . ALA B 1 113 ? 4.875 6.465 0.917 1 98.56 113 ALA B O 1
ATOM 2992 N N . GLY B 1 114 ? 3.162 7.371 -0.106 1 98.5 114 GLY B N 1
ATOM 2993 C CA . GLY B 1 114 ? 3.064 6.289 -1.07 1 98.5 114 GLY B CA 1
ATOM 2994 C C . GLY B 1 114 ? 1.73 6.246 -1.79 1 98.5 114 GLY B C 1
ATOM 2995 O O . GLY B 1 114 ? 0.89 7.129 -1.601 1 98.5 114 GLY B O 1
ATOM 2996 N N . SER B 1 115 ? 1.59 5.266 -2.676 1 98.62 115 SER B N 1
ATOM 2997 C CA . SER B 1 115 ? 0.365 5.062 -3.443 1 98.62 115 SER B CA 1
ATOM 2998 C C . SER B 1 115 ? -0.399 3.838 -2.953 1 98.62 115 SER B C 1
ATOM 3000 O O . SER B 1 115 ? 0.19 2.928 -2.367 1 98.62 115 SER B O 1
ATOM 3002 N N . PHE B 1 116 ? -1.67 3.756 -3.113 1 98.44 116 PHE B N 1
ATOM 3003 C CA . PHE B 1 116 ? -2.504 2.604 -2.795 1 98.44 116 PHE B CA 1
ATOM 3004 C C . PHE B 1 116 ? -3.887 2.746 -3.416 1 98.44 116 PHE B C 1
ATOM 3006 O O . PHE B 1 116 ? -4.207 3.785 -3.996 1 98.44 116 PHE B O 1
ATOM 3013 N N . ASN B 1 117 ? -4.629 1.704 -3.412 1 98.5 117 ASN B N 1
ATOM 3014 C CA . ASN B 1 117 ? -6.004 1.789 -3.893 1 98.5 117 ASN B CA 1
ATOM 3015 C C . ASN B 1 117 ? -6.926 2.418 -2.85 1 98.5 117 ASN B C 1
ATOM 3017 O O . ASN B 1 117 ? -7.105 1.868 -1.763 1 98.5 117 ASN B O 1
ATOM 3021 N N . TRP B 1 118 ? -7.387 3.578 -3.127 1 96.88 118 TRP B N 1
ATOM 3022 C CA . TRP B 1 118 ? -8.484 4.148 -2.346 1 96.88 118 TRP B CA 1
ATOM 3023 C C . TRP B 1 118 ? -9.82 3.578 -2.791 1 96.88 118 TRP B C 1
ATOM 3025 O O . TRP B 1 118 ? -10.469 4.121 -3.691 1 96.88 118 TRP B O 1
ATOM 3035 N N . MET B 1 119 ? -10.219 2.518 -2.158 1 97.06 119 MET B N 1
ATOM 3036 C CA . MET B 1 119 ? -11.305 1.662 -2.619 1 97.06 119 MET B CA 1
ATOM 3037 C C . MET B 1 119 ? -12.656 2.328 -2.383 1 97.06 119 MET B C 1
ATOM 3039 O O . MET B 1 119 ? -12.852 3.002 -1.371 1 97.06 119 MET B O 1
ATOM 3043 N N . PRO B 1 120 ? -13.578 2.1 -3.236 1 95.44 120 PRO B N 1
ATOM 3044 C CA . PRO B 1 120 ? -13.453 1.479 -4.555 1 95.44 120 PRO B CA 1
ATOM 3045 C C . PRO B 1 120 ? -13.125 2.488 -5.652 1 95.44 120 PRO B C 1
ATOM 3047 O O . PRO B 1 120 ? -13.258 2.184 -6.84 1 95.44 120 PRO B O 1
ATOM 3050 N N . GLY B 1 121 ? -12.781 3.656 -5.27 1 92.38 121 GLY B N 1
ATOM 3051 C CA . GLY B 1 121 ? -12.734 4.82 -6.145 1 92.38 121 GLY B CA 1
ATOM 3052 C C . GLY B 1 121 ? -11.617 4.75 -7.168 1 92.38 121 GLY B C 1
ATOM 3053 O O . GLY B 1 121 ? -11.812 5.105 -8.328 1 92.38 121 GLY B O 1
ATOM 3054 N N . GLY B 1 122 ? -10.398 4.387 -6.727 1 95.88 122 GLY B N 1
ATOM 3055 C CA . GLY B 1 122 ? -9.258 4.363 -7.629 1 95.88 122 GLY B CA 1
ATOM 3056 C C . GLY B 1 122 ? -7.93 4.297 -6.906 1 95.88 122 GLY B C 1
ATOM 3057 O O . GLY B 1 122 ? -7.859 3.85 -5.758 1 95.88 122 GLY B O 1
ATOM 3058 N N . VAL B 1 123 ? -6.941 4.656 -7.742 1 97.75 123 VAL B N 1
ATOM 3059 C CA . VAL B 1 123 ? -5.59 4.629 -7.191 1 97.75 123 VAL B CA 1
ATOM 3060 C C . VAL B 1 123 ? -5.203 6.023 -6.699 1 97.75 123 VAL B C 1
ATOM 3062 O O . VAL B 1 123 ? -5.301 7 -7.449 1 97.75 123 VAL B O 1
ATOM 3065 N N . PHE B 1 124 ? -4.926 6.164 -5.395 1 97.25 124 PHE B N 1
ATOM 3066 C CA . PHE B 1 124 ? -4.316 7.359 -4.824 1 97.25 124 PHE B CA 1
ATOM 3067 C C . PHE B 1 124 ? -2.822 7.402 -5.125 1 97.25 124 PHE B C 1
ATOM 3069 O O . PHE B 1 124 ? -2.033 6.707 -4.484 1 97.25 124 PHE B O 1
ATOM 3076 N N . VAL B 1 125 ? -2.406 8.211 -6.086 1 97.88 125 VAL B N 1
ATOM 3077 C CA . VAL B 1 125 ? -1.062 8.133 -6.648 1 97.88 125 VAL B CA 1
ATOM 3078 C C . VAL B 1 125 ? -0.165 9.18 -5.988 1 97.88 125 VAL B C 1
ATOM 3080 O O . VAL B 1 125 ? -0.452 10.383 -6.051 1 97.88 125 VAL B O 1
ATOM 3083 N N . ASN B 1 126 ? 0.844 8.828 -5.359 1 98.5 126 ASN B N 1
ATOM 3084 C CA . ASN B 1 126 ? 1.989 9.586 -4.863 1 98.5 126 ASN B CA 1
ATOM 3085 C C . ASN B 1 126 ? 3.309 8.922 -5.246 1 98.5 126 ASN B C 1
ATOM 3087 O O . ASN B 1 126 ? 3.945 8.273 -4.414 1 98.5 126 ASN B O 1
ATOM 3091 N N . SER B 1 127 ? 3.709 9.062 -6.52 1 98.44 127 SER B N 1
ATOM 3092 C CA . SER B 1 127 ? 4.832 8.336 -7.094 1 98.44 127 SER B CA 1
ATOM 3093 C C . SER B 1 127 ? 6.137 8.688 -6.387 1 98.44 127 SER B C 1
ATOM 3095 O O . SER B 1 127 ? 6.246 9.734 -5.754 1 98.44 127 SER B O 1
ATOM 3097 N N . PRO B 1 128 ? 7.125 7.82 -6.516 1 98.62 128 PRO B N 1
ATOM 3098 C CA . PRO B 1 128 ? 8.445 8.148 -5.965 1 98.62 128 PRO B CA 1
ATOM 3099 C C . PRO B 1 128 ? 8.992 9.469 -6.496 1 98.62 128 PRO B C 1
ATOM 3101 O O . PRO B 1 128 ? 9.586 10.242 -5.738 1 98.62 128 PRO B O 1
ATOM 3104 N N . GLN B 1 129 ? 8.836 9.688 -7.734 1 98.38 129 GLN B N 1
ATOM 3105 C CA . GLN B 1 129 ? 9.32 10.906 -8.367 1 98.38 129 GLN B CA 1
ATOM 3106 C C . GLN B 1 129 ? 8.633 12.141 -7.797 1 98.38 129 GLN B C 1
ATOM 3108 O O . GLN B 1 129 ? 9.281 13.148 -7.508 1 98.38 129 GLN B O 1
ATOM 3113 N N . PHE B 1 130 ? 7.328 12.07 -7.664 1 98.75 130 PHE B N 1
ATOM 3114 C CA . PHE B 1 130 ? 6.594 13.172 -7.055 1 98.75 130 PHE B CA 1
ATOM 3115 C C . PHE B 1 130 ? 7.059 13.406 -5.621 1 98.75 130 PHE B C 1
ATOM 3117 O O . PHE B 1 130 ? 7.281 14.547 -5.219 1 98.75 130 PHE B O 1
ATOM 3124 N N . LEU B 1 131 ? 7.188 12.32 -4.855 1 98.81 131 LEU B N 1
ATOM 3125 C CA . LEU B 1 131 ? 7.551 12.422 -3.447 1 98.81 131 LEU B CA 1
ATOM 3126 C C . LEU B 1 131 ? 8.922 13.07 -3.281 1 98.81 131 LEU B C 1
ATOM 3128 O O . LEU B 1 131 ? 9.133 13.844 -2.346 1 98.81 131 LEU B O 1
ATOM 3132 N N . GLN B 1 132 ? 9.82 12.711 -4.168 1 98.75 132 GLN B N 1
ATOM 3133 C CA . GLN B 1 132 ? 11.125 13.352 -4.117 1 98.75 132 GLN B CA 1
ATOM 3134 C C . GLN B 1 132 ? 11.016 14.859 -4.328 1 98.75 132 GLN B C 1
ATOM 3136 O O . GLN B 1 132 ? 11.57 15.641 -3.561 1 98.75 132 GLN B O 1
ATOM 3141 N N . LYS B 1 133 ? 10.273 15.258 -5.359 1 98.56 133 LYS B N 1
ATOM 3142 C CA . LYS B 1 133 ? 10.094 16.672 -5.672 1 98.56 133 LYS B CA 1
ATOM 3143 C C . LYS B 1 133 ? 9.414 17.406 -4.516 1 98.56 133 LYS B C 1
ATOM 3145 O O . LYS B 1 133 ? 9.812 18.531 -4.168 1 98.56 133 LYS B O 1
ATOM 3150 N N . LEU B 1 134 ? 8.461 16.797 -3.982 1 98.81 134 LEU B N 1
ATOM 3151 C CA . LEU B 1 134 ? 7.719 17.391 -2.881 1 98.81 134 LEU B CA 1
ATOM 3152 C C . LEU B 1 134 ? 8.609 17.594 -1.66 1 98.81 134 LEU B C 1
ATOM 3154 O O . LEU B 1 134 ? 8.609 18.656 -1.05 1 98.81 134 LEU B O 1
ATOM 3158 N N . GLY B 1 135 ? 9.32 16.516 -1.289 1 98.81 135 GLY B N 1
ATOM 3159 C CA . GLY B 1 135 ? 10.258 16.641 -0.186 1 98.81 135 GLY B CA 1
ATOM 3160 C C . GLY B 1 135 ? 11.266 17.75 -0.375 1 98.81 135 GLY B C 1
ATOM 3161 O O . GLY B 1 135 ? 11.531 18.531 0.553 1 98.81 135 GLY B O 1
ATOM 3162 N N . ASP B 1 136 ? 11.812 17.844 -1.611 1 98.75 136 ASP B N 1
ATOM 3163 C CA . ASP B 1 136 ? 12.773 18.891 -1.934 1 98.75 136 ASP B CA 1
ATOM 3164 C C . ASP B 1 136 ? 12.148 20.266 -1.786 1 98.75 136 ASP B C 1
ATOM 3166 O O . ASP B 1 136 ? 12.781 21.203 -1.271 1 98.75 136 ASP B O 1
ATOM 3170 N N . ALA B 1 137 ? 10.945 20.422 -2.242 1 98.62 137 ALA B N 1
ATOM 3171 C CA . ALA B 1 137 ? 10.227 21.688 -2.127 1 98.62 137 ALA B CA 1
ATOM 3172 C C . ALA B 1 137 ? 10.039 22.078 -0.664 1 98.62 137 ALA B C 1
ATOM 3174 O O . ALA B 1 137 ? 10.211 23.25 -0.297 1 98.62 137 ALA B O 1
ATOM 3175 N N . TYR B 1 138 ? 9.633 21.109 0.184 1 98.75 138 TYR B N 1
ATOM 3176 C CA . TYR B 1 138 ? 9.43 21.375 1.604 1 98.75 138 TYR B CA 1
ATOM 3177 C C . TYR B 1 138 ? 10.727 21.797 2.277 1 98.75 138 TYR B C 1
ATOM 3179 O O . TYR B 1 138 ? 10.742 22.719 3.105 1 98.75 138 TYR B O 1
ATOM 3187 N N . LEU B 1 139 ? 11.797 21.125 1.908 1 98.56 139 LEU B N 1
ATOM 3188 C CA . LEU B 1 139 ? 13.102 21.5 2.447 1 98.56 139 LEU B CA 1
ATOM 3189 C C . LEU B 1 139 ? 13.469 22.922 2.043 1 98.56 139 LEU B C 1
ATOM 3191 O O . LEU B 1 139 ? 13.914 23.719 2.877 1 98.56 139 LEU B O 1
ATOM 3195 N N . GLU B 1 140 ? 13.305 23.203 0.791 1 98.25 140 GLU B N 1
ATOM 3196 C CA . GLU B 1 140 ? 13.648 24.516 0.258 1 98.25 140 GLU B CA 1
ATOM 3197 C C . GLU B 1 140 ? 12.883 25.625 0.98 1 98.25 140 GLU B C 1
ATOM 3199 O O . GLU B 1 140 ? 13.445 26.672 1.291 1 98.25 140 GLU B O 1
ATOM 3204 N N . LYS B 1 141 ? 11.602 25.391 1.289 1 98.12 141 LYS B N 1
ATOM 3205 C CA . LYS B 1 141 ? 10.727 26.438 1.798 1 98.12 141 LYS B CA 1
ATOM 3206 C C . LYS B 1 141 ? 10.633 26.391 3.32 1 98.12 141 LYS B C 1
ATOM 3208 O O . LYS B 1 141 ? 9.992 27.25 3.938 1 98.12 141 LYS B O 1
ATOM 3213 N N . GLY B 1 142 ? 11.25 25.375 3.934 1 97.62 142 GLY B N 1
ATOM 3214 C CA . GLY B 1 142 ? 11.195 25.219 5.379 1 97.62 142 GLY B CA 1
ATOM 3215 C C . GLY B 1 142 ? 9.836 24.766 5.879 1 97.62 142 GLY B C 1
ATOM 3216 O O . GLY B 1 142 ? 9.383 25.188 6.945 1 97.62 142 GLY B O 1
ATOM 3217 N N . ILE B 1 143 ? 9.164 24.062 5.094 1 98.56 143 ILE B N 1
ATOM 3218 C CA . ILE B 1 143 ? 7.859 23.5 5.449 1 98.56 143 ILE B CA 1
ATOM 3219 C C . ILE B 1 143 ? 8.039 22.156 6.137 1 98.56 143 ILE B C 1
ATOM 3221 O O . ILE B 1 143 ? 8.781 21.297 5.645 1 98.56 143 ILE B O 1
ATOM 3225 N N . LYS B 1 144 ? 7.461 21.953 7.328 1 98.81 144 LYS B N 1
ATOM 3226 C CA . LYS B 1 144 ? 7.512 20.688 8.055 1 98.81 144 LYS B CA 1
ATOM 3227 C C . LYS B 1 144 ? 6.586 19.656 7.422 1 98.81 144 LYS B C 1
ATOM 3229 O O . LYS B 1 144 ? 5.371 19.844 7.383 1 98.81 144 LYS B O 1
ATOM 3234 N N . PRO B 1 145 ? 7.152 18.562 6.945 1 98.88 145 PRO B N 1
ATOM 3235 C CA . PRO B 1 145 ? 6.285 17.531 6.383 1 98.88 145 PRO B CA 1
ATOM 3236 C C . PRO B 1 145 ? 5.453 16.812 7.445 1 98.88 145 PRO B C 1
ATOM 3238 O O . PRO B 1 145 ? 5.965 16.484 8.523 1 98.88 145 PRO B O 1
ATOM 3241 N N . GLU B 1 146 ? 4.188 16.703 7.199 1 98.94 146 GLU B N 1
ATOM 3242 C CA . GLU B 1 146 ? 3.354 15.695 7.859 1 98.94 146 GLU B CA 1
ATOM 3243 C C . GLU B 1 146 ? 3.326 14.391 7.066 1 98.94 146 GLU B C 1
ATOM 3245 O O . GLU B 1 146 ? 2.588 14.273 6.086 1 98.94 146 GLU B O 1
ATOM 3250 N N . ILE B 1 147 ? 4.113 13.438 7.438 1 98.94 147 ILE B N 1
ATOM 3251 C CA . ILE B 1 147 ? 4.258 12.188 6.703 1 98.94 147 ILE B CA 1
ATOM 3252 C C . ILE B 1 147 ? 3.059 11.289 6.98 1 98.94 147 ILE B C 1
ATOM 3254 O O . ILE B 1 147 ? 2.969 10.68 8.047 1 98.94 147 ILE B O 1
ATOM 3258 N N . GLU B 1 148 ? 2.217 11.234 6.047 1 98.88 148 GLU B N 1
ATOM 3259 C CA . GLU B 1 148 ? 0.976 10.477 6.211 1 98.88 148 GLU B CA 1
ATOM 3260 C C . GLU B 1 148 ? 1.147 9.031 5.777 1 98.88 148 GLU B C 1
ATOM 3262 O O . GLU B 1 148 ? 1.558 8.758 4.645 1 98.88 148 GLU B O 1
ATOM 3267 N N . ILE B 1 149 ? 0.848 8.141 6.656 1 98.88 149 ILE B N 1
ATOM 3268 C CA . ILE B 1 149 ? 1.013 6.703 6.465 1 98.88 149 ILE B CA 1
ATOM 3269 C C . ILE B 1 149 ? -0.356 6.031 6.398 1 98.88 149 ILE B C 1
ATOM 3271 O O . ILE B 1 149 ? -1.08 5.984 7.395 1 98.88 149 ILE B O 1
ATOM 3275 N N . PHE B 1 150 ? -0.677 5.504 5.254 1 98.69 150 PHE B N 1
ATOM 3276 C CA . PHE B 1 150 ? -1.944 4.805 5.082 1 98.69 150 PHE B CA 1
ATOM 3277 C C . PHE B 1 150 ? -1.745 3.295 5.168 1 98.69 150 PHE B C 1
ATOM 3279 O O . PHE B 1 150 ? -2.699 2.549 5.395 1 98.69 150 PHE B O 1
ATOM 3286 N N . ASP B 1 151 ? -0.525 2.859 4.895 1 98.69 151 ASP B N 1
ATOM 3287 C CA . ASP B 1 151 ? -0.175 1.441 4.895 1 98.69 151 ASP B CA 1
ATOM 3288 C C . ASP B 1 151 ? 1.271 1.234 5.34 1 98.69 151 ASP B C 1
ATOM 3290 O O . ASP B 1 151 ? 2.08 2.162 5.293 1 98.69 151 ASP B O 1
ATOM 3294 N N . ALA B 1 152 ? 1.598 0.051 5.73 1 98.25 152 ALA B N 1
ATOM 3295 C CA . ALA B 1 152 ? 2.842 -0.247 6.438 1 98.25 152 ALA B CA 1
ATOM 3296 C C . ALA B 1 152 ? 4.055 0.043 5.559 1 98.25 152 ALA B C 1
ATOM 3298 O O . ALA B 1 152 ? 5.059 0.576 6.031 1 98.25 152 ALA B O 1
ATOM 3299 N N . GLY B 1 153 ? 3.979 -0.302 4.32 1 98.44 153 GLY B N 1
ATOM 3300 C CA . GLY B 1 153 ? 5.113 -0.161 3.424 1 98.44 153 GLY B CA 1
ATOM 3301 C C . GLY B 1 153 ? 5.57 1.276 3.258 1 98.44 153 GLY B C 1
ATOM 3302 O O . GLY B 1 153 ? 6.711 1.531 2.865 1 98.44 153 GLY B O 1
ATOM 3303 N N . MET B 1 154 ? 4.703 2.215 3.564 1 98.81 154 MET B N 1
ATOM 3304 C CA . MET B 1 154 ? 4.988 3.637 3.395 1 98.81 154 MET B CA 1
ATOM 3305 C C . MET B 1 154 ? 6.043 4.102 4.395 1 98.81 154 MET B C 1
ATOM 3307 O O . MET B 1 154 ? 6.723 5.102 4.168 1 98.81 154 MET B O 1
ATOM 3311 N N . LEU B 1 155 ? 6.168 3.379 5.5 1 98.81 155 LEU B N 1
ATOM 3312 C CA . LEU B 1 155 ? 7.242 3.688 6.438 1 98.81 155 LEU B CA 1
ATOM 3313 C C . LEU B 1 155 ? 8.609 3.51 5.781 1 98.81 155 LEU B C 1
ATOM 3315 O O . LEU B 1 155 ? 9.508 4.328 5.984 1 98.81 155 LEU B O 1
ATOM 3319 N N . GLY B 1 156 ? 8.734 2.422 5 1 98.62 156 GLY B N 1
ATOM 3320 C CA . GLY B 1 156 ? 9.977 2.199 4.281 1 98.62 156 GLY B CA 1
ATOM 3321 C C . GLY B 1 156 ? 10.273 3.275 3.254 1 98.62 156 GLY B C 1
ATOM 3322 O O . GLY B 1 156 ? 11.43 3.625 3.029 1 98.62 156 GLY B O 1
ATOM 3323 N N . ILE B 1 157 ? 9.258 3.793 2.658 1 98.81 157 ILE B N 1
ATOM 3324 C CA . ILE B 1 157 ? 9.406 4.867 1.682 1 98.81 157 ILE B CA 1
ATOM 3325 C C . ILE B 1 157 ? 9.922 6.125 2.375 1 98.81 157 ILE B C 1
ATOM 3327 O O . ILE B 1 157 ? 10.859 6.77 1.896 1 98.81 157 ILE B O 1
ATOM 3331 N N . ALA B 1 158 ? 9.273 6.473 3.484 1 98.81 158 ALA B N 1
ATOM 3332 C CA . ALA B 1 158 ? 9.719 7.633 4.25 1 98.81 158 ALA B CA 1
ATOM 3333 C C . ALA B 1 158 ? 11.18 7.496 4.652 1 98.81 158 ALA B C 1
ATOM 3335 O O . ALA B 1 158 ? 11.969 8.438 4.492 1 98.81 158 ALA B O 1
ATOM 3336 N N . ASP B 1 159 ? 11.531 6.328 5.133 1 98.56 159 ASP B N 1
ATOM 3337 C CA . ASP B 1 159 ? 12.914 6.07 5.539 1 98.56 159 ASP B CA 1
ATOM 3338 C C . ASP B 1 159 ? 13.875 6.254 4.363 1 98.56 159 ASP B C 1
ATOM 3340 O O . ASP B 1 159 ? 14.961 6.816 4.523 1 98.56 159 ASP B O 1
ATOM 3344 N N . TYR B 1 160 ? 13.508 5.746 3.227 1 98.62 160 TYR B N 1
ATOM 3345 C CA . TYR B 1 160 ? 14.312 5.879 2.018 1 98.62 160 TYR B CA 1
ATOM 3346 C C . TYR B 1 160 ? 14.625 7.344 1.727 1 98.62 160 TYR B C 1
ATOM 3348 O O . TYR B 1 160 ? 15.781 7.707 1.495 1 98.62 160 TYR B O 1
ATOM 3356 N N . PHE B 1 161 ? 13.641 8.211 1.777 1 98.81 161 PHE B N 1
ATOM 3357 C CA . PHE B 1 161 ? 13.812 9.609 1.395 1 98.81 161 PHE B CA 1
ATOM 3358 C C . PHE B 1 161 ? 14.531 10.383 2.492 1 98.81 161 PHE B C 1
ATOM 3360 O O . PHE B 1 161 ? 15.219 11.367 2.213 1 98.81 161 PHE B O 1
ATOM 3367 N N . VAL B 1 162 ? 14.367 9.938 3.793 1 98.75 162 VAL B N 1
ATOM 3368 C CA . VAL B 1 162 ? 15.195 10.5 4.855 1 98.75 162 VAL B CA 1
ATOM 3369 C C . VAL B 1 162 ? 16.672 10.195 4.582 1 98.75 162 VAL B C 1
ATOM 3371 O O . VAL B 1 162 ? 17.5 11.102 4.598 1 98.75 162 VAL B O 1
ATOM 3374 N N . LYS B 1 163 ? 16.969 8.938 4.262 1 98.56 163 LYS B N 1
ATOM 3375 C CA . LYS B 1 163 ? 18.344 8.5 4.027 1 98.56 163 LYS B CA 1
ATOM 3376 C C . LYS B 1 163 ? 18.938 9.203 2.816 1 98.56 163 LYS B C 1
ATOM 3378 O O . LYS B 1 163 ? 20.141 9.516 2.805 1 98.56 163 LYS B O 1
ATOM 3383 N N . LYS B 1 164 ? 18.141 9.461 1.836 1 98.56 164 LYS B N 1
ATOM 3384 C CA . LYS B 1 164 ? 18.609 10.086 0.604 1 98.56 164 LYS B CA 1
ATOM 3385 C C . LYS B 1 164 ? 18.672 11.602 0.747 1 98.56 164 LYS B C 1
ATOM 3387 O O . LYS B 1 164 ? 19.094 12.305 -0.174 1 98.56 164 LYS B O 1
ATOM 3392 N N . GLY B 1 165 ? 18.172 12.164 1.854 1 98.44 165 GLY B N 1
ATOM 3393 C CA . GLY B 1 165 ? 18.297 13.578 2.152 1 98.44 165 GLY B CA 1
ATOM 3394 C C . GLY B 1 165 ? 17.172 14.414 1.586 1 98.44 165 GLY B C 1
ATOM 3395 O O . GLY B 1 165 ? 17.312 15.625 1.394 1 98.44 165 GLY B O 1
ATOM 3396 N N . HIS B 1 166 ? 16.016 13.773 1.299 1 98.69 166 HIS B N 1
ATOM 3397 C CA . HIS B 1 166 ? 14.891 14.492 0.721 1 98.69 166 HIS B CA 1
ATOM 3398 C C . HIS B 1 166 ? 13.812 14.773 1.769 1 98.69 166 HIS B C 1
ATOM 3400 O O . HIS B 1 166 ? 12.82 15.438 1.481 1 98.69 166 HIS B O 1
ATOM 3406 N N . LEU B 1 167 ? 13.977 14.242 2.994 1 98.5 167 LEU B N 1
ATOM 3407 C CA . LEU B 1 167 ? 13.156 14.531 4.168 1 98.5 167 LEU B CA 1
ATOM 3408 C C . LEU B 1 167 ? 14.039 14.852 5.371 1 98.5 167 LEU B C 1
ATOM 3410 O O . LEU B 1 167 ? 15.055 14.195 5.598 1 98.5 167 LEU B O 1
ATOM 3414 N N . SER B 1 168 ? 13.602 15.789 6.086 1 96.31 168 SER B N 1
ATOM 3415 C CA . SER B 1 168 ? 14.367 16.156 7.273 1 96.31 168 SER B CA 1
ATOM 3416 C C . SER B 1 168 ? 13.914 15.359 8.492 1 96.31 168 SER B C 1
ATOM 3418 O O . SER B 1 168 ? 12.797 14.836 8.516 1 96.31 168 SER B O 1
ATOM 3420 N N . THR B 1 169 ? 14.82 15.227 9.492 1 96.88 169 THR B N 1
ATOM 3421 C CA . THR B 1 169 ? 14.531 14.633 10.797 1 96.88 169 THR B CA 1
ATOM 3422 C C . THR B 1 169 ? 14.648 15.672 11.906 1 96.88 169 THR B C 1
ATOM 3424 O O . THR B 1 169 ? 15.352 16.672 11.75 1 96.88 169 THR B O 1
ATOM 3427 N N . PRO B 1 170 ? 13.945 15.492 13.07 1 98.12 170 PRO B N 1
ATOM 3428 C CA . PRO B 1 170 ? 13.039 14.383 13.336 1 98.12 170 PRO B CA 1
ATOM 3429 C C . PRO B 1 170 ? 11.742 14.469 12.531 1 98.12 170 PRO B C 1
ATOM 3431 O O . PRO B 1 170 ? 11.234 15.57 12.289 1 98.12 170 PRO B O 1
ATOM 3434 N N . CYS B 1 171 ? 11.211 13.312 12.172 1 98.69 171 CYS B N 1
ATOM 3435 C CA . CYS B 1 171 ? 10 13.227 11.367 1 98.69 171 CYS B CA 1
ATOM 3436 C C . CYS B 1 171 ? 8.75 13.383 12.234 1 98.69 171 CYS B C 1
ATOM 3438 O O . CYS B 1 171 ? 8.805 13.18 13.445 1 98.69 171 CYS B O 1
ATOM 3440 N N . HIS B 1 172 ? 7.707 13.836 11.633 1 98.94 172 HIS B N 1
ATOM 3441 C CA . HIS B 1 172 ? 6.359 13.789 12.188 1 98.94 172 HIS B CA 1
ATOM 3442 C C . HIS B 1 172 ? 5.441 12.922 11.344 1 98.94 172 HIS B C 1
ATOM 3444 O O . HIS B 1 172 ? 5.246 13.188 10.148 1 98.94 172 HIS B O 1
ATOM 3450 N N . TYR B 1 173 ? 4.883 11.898 11.969 1 98.94 173 TYR B N 1
ATOM 3451 C CA . TYR B 1 173 ? 4.043 10.953 11.242 1 98.94 173 TYR B CA 1
ATOM 3452 C C . TYR B 1 173 ? 2.572 11.148 11.586 1 98.94 173 TYR B C 1
ATOM 3454 O O . TYR B 1 173 ? 2.227 11.398 12.742 1 98.94 173 TYR B O 1
ATOM 3462 N N . GLN B 1 174 ? 1.743 11.156 10.602 1 98.94 174 GLN B N 1
ATOM 3463 C CA . GLN B 1 174 ? 0.296 11.047 10.758 1 98.94 174 GLN B CA 1
ATOM 3464 C C . GLN B 1 174 ? -0.202 9.68 10.297 1 98.94 174 GLN B C 1
ATOM 3466 O O . GLN B 1 174 ? -0.251 9.406 9.094 1 98.94 174 GLN B O 1
ATOM 3471 N N . PHE B 1 175 ? -0.579 8.812 11.25 1 98.94 175 PHE B N 1
ATOM 3472 C CA . PHE B 1 175 ? -1.132 7.516 10.891 1 98.94 175 PHE B CA 1
ATOM 3473 C C . PHE B 1 175 ? -2.598 7.641 10.492 1 98.94 175 PHE B C 1
ATOM 3475 O O . PHE B 1 175 ? -3.434 8.039 11.305 1 98.94 175 PHE B O 1
ATOM 3482 N N . CYS B 1 176 ? -2.865 7.402 9.211 1 98.69 176 CYS B N 1
ATOM 3483 C CA . CYS B 1 176 ? -4.191 7.504 8.609 1 98.69 176 CYS B CA 1
ATOM 3484 C C . CYS B 1 176 ? -4.848 6.133 8.508 1 98.69 176 CYS B C 1
ATOM 3486 O O . CYS B 1 176 ? -4.609 5.395 7.555 1 98.69 176 CYS B O 1
ATOM 3488 N N . LEU B 1 177 ? -5.715 5.777 9.43 1 98.75 177 LEU B N 1
ATOM 3489 C CA . LEU B 1 177 ? -6.223 4.414 9.516 1 98.75 177 LEU B CA 1
ATOM 3490 C C . LEU B 1 177 ? -7.695 4.352 9.125 1 98.75 177 LEU B C 1
ATOM 3492 O O . LEU B 1 177 ? -8.469 5.254 9.453 1 98.75 177 LEU B O 1
ATOM 3496 N N . GLY B 1 178 ? -8.062 3.279 8.398 1 98 178 GLY B N 1
ATOM 3497 C CA . GLY B 1 178 ? -9.469 2.98 8.188 1 98 178 GLY B CA 1
ATOM 3498 C C . GLY B 1 178 ? -9.93 3.262 6.766 1 98 178 GLY B C 1
ATOM 3499 O O . GLY B 1 178 ? -11.094 3.016 6.43 1 98 178 GLY B O 1
ATOM 3500 N N . VAL B 1 179 ? -9.047 3.832 5.949 1 96.31 179 VAL B N 1
ATOM 3501 C CA . VAL B 1 179 ? -9.375 3.932 4.531 1 96.31 179 VAL B CA 1
ATOM 3502 C C . VAL B 1 179 ? -9.328 2.545 3.889 1 96.31 179 VAL B C 1
ATOM 3504 O O . VAL B 1 179 ? -8.328 1.835 4.008 1 96.31 179 VAL B O 1
ATOM 3507 N N . LEU B 1 180 ? -10.414 2.143 3.227 1 96.75 180 LEU B N 1
ATOM 3508 C CA . LEU B 1 180 ? -10.391 0.839 2.572 1 96.75 180 LEU B CA 1
ATOM 3509 C C . LEU B 1 180 ? -9.32 0.795 1.486 1 96.75 180 LEU B C 1
ATOM 3511 O O . LEU B 1 180 ? -9.305 1.641 0.59 1 96.75 180 LEU B O 1
ATOM 3515 N N . GLY B 1 181 ? -8.469 -0.144 1.507 1 97.81 181 GLY B N 1
ATOM 3516 C CA . GLY B 1 181 ? -7.281 -0.241 0.671 1 97.81 181 GLY B CA 1
ATOM 3517 C C . GLY B 1 181 ? -5.996 0.029 1.428 1 97.81 181 GLY B C 1
ATOM 3518 O O . GLY B 1 181 ? -4.906 -0.291 0.945 1 97.81 181 GLY B O 1
ATOM 3519 N N . GLY B 1 182 ? -6.145 0.74 2.523 1 98.12 182 GLY B N 1
ATOM 3520 C CA . GLY B 1 182 ? -5.074 0.897 3.496 1 98.12 182 GLY B CA 1
ATOM 3521 C C . GLY B 1 182 ? -5.27 0.05 4.738 1 98.12 182 GLY B C 1
ATOM 3522 O O . GLY B 1 182 ? -6.109 -0.851 4.758 1 98.12 182 GLY B O 1
ATOM 3523 N N . MET B 1 183 ? -4.527 0.315 5.797 1 98.38 183 MET B N 1
ATOM 3524 C CA . MET B 1 183 ? -4.621 -0.451 7.035 1 98.38 183 MET B CA 1
ATOM 3525 C C . MET B 1 183 ? -5.918 -0.134 7.773 1 98.38 183 MET B C 1
ATOM 3527 O O . MET B 1 183 ? -6.301 1.031 7.895 1 98.38 183 MET B O 1
ATOM 3531 N N . PRO B 1 184 ? -6.617 -1.161 8.32 1 98.06 184 PRO B N 1
ATOM 3532 C CA . PRO B 1 184 ? -7.812 -0.92 9.133 1 98.06 184 PRO B CA 1
ATOM 3533 C C . PRO B 1 184 ? -7.527 -0.084 10.375 1 98.06 184 PRO B C 1
ATOM 3535 O O . PRO B 1 184 ? -6.402 -0.086 10.883 1 98.06 184 PRO B O 1
ATOM 3538 N N . ALA B 1 185 ? -8.531 0.581 10.781 1 98.5 185 ALA B N 1
ATOM 3539 C CA . ALA B 1 185 ? -8.414 1.405 11.977 1 98.5 185 ALA B CA 1
ATOM 3540 C C . ALA B 1 185 ? -8.609 0.569 13.242 1 98.5 185 ALA B C 1
ATOM 3542 O O . ALA B 1 185 ? -9.672 0.618 13.867 1 98.5 185 ALA B O 1
ATOM 3543 N N . THR B 1 186 ? -7.59 -0.161 13.672 1 98.06 186 THR B N 1
ATOM 3544 C CA . THR B 1 186 ? -7.59 -0.915 14.922 1 98.06 186 THR B CA 1
ATOM 3545 C C . THR B 1 186 ? -6.457 -0.451 15.828 1 98.06 186 THR B C 1
ATOM 3547 O O . THR B 1 186 ? -5.457 0.087 15.359 1 98.06 186 THR B O 1
ATOM 3550 N N . VAL B 1 187 ? -6.656 -0.659 17.062 1 98.25 187 VAL B N 1
ATOM 3551 C CA . VAL B 1 187 ? -5.621 -0.308 18.031 1 98.25 187 VAL B CA 1
ATOM 3552 C C . VAL B 1 187 ? -4.359 -1.127 17.766 1 98.25 187 VAL B C 1
ATOM 3554 O O . VAL B 1 187 ? -3.244 -0.62 17.891 1 98.25 187 VAL B O 1
ATOM 3557 N N . GLU B 1 188 ? -4.555 -2.383 17.359 1 97.5 188 GLU B N 1
ATOM 3558 C CA . GLU B 1 188 ? -3.428 -3.248 17.031 1 97.5 188 GLU B CA 1
ATOM 3559 C C . GLU B 1 188 ? -2.604 -2.664 15.883 1 97.5 188 GLU B C 1
ATOM 3561 O O . GLU B 1 188 ? -1.373 -2.652 15.938 1 97.5 188 GLU B O 1
ATOM 3566 N N . ASN B 1 189 ? -3.229 -2.174 14.875 1 98.5 189 ASN B N 1
ATOM 3567 C CA . ASN B 1 189 ? -2.533 -1.594 13.727 1 98.5 189 ASN B CA 1
ATOM 3568 C C . ASN B 1 189 ? -1.843 -0.283 14.102 1 98.5 189 ASN B C 1
ATOM 3570 O O . ASN B 1 189 ? -0.762 0.019 13.594 1 98.5 189 ASN B O 1
ATOM 3574 N N . LEU B 1 190 ? -2.502 0.5 14.93 1 98.75 190 LEU B N 1
ATOM 3575 C CA . LEU B 1 190 ? -1.86 1.709 15.438 1 98.75 190 LEU B CA 1
ATOM 3576 C C . LEU B 1 190 ? -0.564 1.373 16.172 1 98.75 190 LEU B C 1
ATOM 3578 O O . LEU B 1 190 ? 0.473 1.991 15.914 1 98.75 190 LEU B O 1
ATOM 3582 N N . ILE B 1 191 ? -0.617 0.401 17.062 1 98.38 191 ILE B N 1
ATOM 3583 C CA . ILE B 1 191 ? 0.56 -0.021 17.812 1 98.38 191 ILE B CA 1
ATOM 3584 C C . ILE B 1 191 ? 1.631 -0.53 16.844 1 98.38 191 ILE B C 1
ATOM 3586 O O . ILE B 1 191 ? 2.811 -0.198 16.984 1 98.38 191 ILE B O 1
ATOM 3590 N N . TYR B 1 192 ? 1.207 -1.275 15.852 1 97.88 192 TYR B N 1
ATOM 3591 C CA . TYR B 1 192 ? 2.119 -1.811 14.852 1 97.88 192 TYR B CA 1
ATOM 3592 C C . TYR B 1 192 ? 2.906 -0.692 14.18 1 97.88 192 TYR B C 1
ATOM 3594 O O . TYR B 1 192 ? 4.133 -0.768 14.07 1 97.88 192 TYR B O 1
ATOM 3602 N N . LEU B 1 193 ? 2.258 0.311 13.766 1 98.5 193 LEU B N 1
ATOM 3603 C CA . LEU B 1 193 ? 2.873 1.396 13.008 1 98.5 193 LEU B CA 1
ATOM 3604 C C . LEU B 1 193 ? 3.754 2.256 13.914 1 98.5 193 LEU B C 1
ATOM 3606 O O . LEU B 1 193 ? 4.91 2.523 13.586 1 98.5 193 LEU B O 1
ATOM 3610 N N . LYS B 1 194 ? 3.217 2.705 15.031 1 98.19 194 LYS B N 1
ATOM 3611 C CA . LYS B 1 194 ? 3.945 3.658 15.867 1 98.19 194 LYS B CA 1
ATOM 3612 C C . LYS B 1 194 ? 5.238 3.047 16.406 1 98.19 194 LYS B C 1
ATOM 3614 O O . LYS B 1 194 ? 6.227 3.754 16.609 1 98.19 194 LYS B O 1
ATOM 3619 N N . ASP B 1 195 ? 5.281 1.695 16.578 1 97.88 195 ASP B N 1
ATOM 3620 C CA . ASP B 1 195 ? 6.461 1.024 17.125 1 97.88 195 ASP B CA 1
ATOM 3621 C C . ASP B 1 195 ? 7.57 0.943 16.078 1 97.88 195 ASP B C 1
ATOM 3623 O O . ASP B 1 195 ? 8.703 0.562 16.391 1 97.88 195 ASP B O 1
ATOM 3627 N N . ARG B 1 196 ? 7.316 1.362 14.867 1 97.75 196 ARG B N 1
ATOM 3628 C CA . ARG B 1 196 ? 8.266 1.139 13.781 1 97.75 196 ARG B CA 1
ATOM 3629 C C . ARG B 1 196 ? 8.812 2.459 13.25 1 97.75 196 ARG B C 1
ATOM 3631 O O . ARG B 1 196 ? 9.578 2.477 12.281 1 97.75 196 ARG B O 1
ATOM 3638 N N . ILE B 1 197 ? 8.422 3.592 13.836 1 98.12 197 ILE B N 1
ATOM 3639 C CA . ILE B 1 197 ? 8.961 4.871 13.383 1 98.12 197 ILE B CA 1
ATOM 3640 C C . ILE B 1 197 ? 10.273 5.16 14.109 1 98.12 197 ILE B C 1
ATOM 3642 O O . ILE B 1 197 ? 10.508 4.641 15.203 1 98.12 197 ILE B O 1
ATOM 3646 N N . PRO B 1 198 ? 11.141 5.969 13.539 1 97.56 198 PRO B N 1
ATOM 3647 C CA . PRO B 1 198 ? 12.438 6.277 14.148 1 97.56 198 PRO B CA 1
ATOM 3648 C C . PRO B 1 198 ? 12.297 6.945 15.516 1 97.56 198 PRO B C 1
ATOM 3650 O O . PRO B 1 198 ? 11.367 7.727 15.734 1 97.56 198 PRO B O 1
ATOM 3653 N N . ALA B 1 199 ? 13.266 6.633 16.312 1 96.06 199 ALA B N 1
ATOM 3654 C CA . ALA B 1 199 ? 13.305 7.289 17.625 1 96.06 199 ALA B CA 1
ATOM 3655 C C . ALA B 1 199 ? 13.367 8.805 17.484 1 96.06 199 ALA B C 1
ATOM 3657 O O . ALA B 1 199 ? 14.062 9.32 16.594 1 96.06 199 ALA B O 1
ATOM 3658 N N . GLY B 1 200 ? 12.633 9.461 18.328 1 96.5 200 GLY B N 1
ATOM 3659 C CA . GLY B 1 200 ? 12.656 10.914 18.312 1 96.5 200 GLY B CA 1
ATOM 3660 C C . GLY B 1 200 ? 11.562 11.516 17.453 1 96.5 200 GLY B C 1
ATOM 3661 O O . GLY B 1 200 ? 11.289 12.711 17.531 1 96.5 200 GLY B O 1
ATOM 3662 N N . SER B 1 201 ? 10.906 10.695 16.609 1 98.38 201 SER B N 1
ATOM 3663 C CA . SER B 1 201 ? 9.805 11.172 15.789 1 98.38 201 SER B CA 1
ATOM 3664 C C . SER B 1 201 ? 8.578 11.492 16.641 1 98.38 201 SER B C 1
ATOM 3666 O O . SER B 1 201 ? 8.383 10.906 17.703 1 98.38 201 SER B O 1
ATOM 3668 N N . THR B 1 202 ? 7.871 12.438 16.234 1 98.69 202 THR B N 1
ATOM 3669 C CA . THR B 1 202 ? 6.527 12.648 16.766 1 98.69 202 THR B CA 1
ATOM 3670 C C . THR B 1 202 ? 5.48 11.992 15.867 1 98.69 202 THR B C 1
ATOM 3672 O O . THR B 1 202 ? 5.762 11.672 14.711 1 98.69 202 THR B O 1
ATOM 3675 N N . TRP B 1 203 ? 4.336 11.734 16.469 1 98.88 203 TRP B N 1
ATOM 3676 C CA . TRP B 1 203 ? 3.318 11.086 15.648 1 98.88 203 TRP B CA 1
ATOM 3677 C C . TRP B 1 203 ? 1.918 11.445 16.141 1 98.88 203 TRP B C 1
ATOM 3679 O O . TRP B 1 203 ? 1.736 11.828 17.297 1 98.88 203 TRP B O 1
ATOM 3689 N N . SER B 1 204 ? 1.044 11.445 15.234 1 98.88 204 SER B N 1
ATOM 3690 C CA . SER B 1 204 ? -0.394 11.617 15.406 1 98.88 204 SER B CA 1
ATOM 3691 C C . SER B 1 204 ? -1.174 10.523 14.68 1 98.88 204 SER B C 1
ATOM 3693 O O . SER B 1 204 ? -0.608 9.781 13.875 1 98.88 204 SER B O 1
ATOM 3695 N N . ALA B 1 205 ? -2.428 10.367 15.039 1 98.88 205 ALA B N 1
ATOM 3696 C CA . ALA B 1 205 ? -3.236 9.352 14.383 1 98.88 205 ALA B CA 1
ATOM 3697 C C . ALA B 1 205 ? -4.707 9.75 14.352 1 98.88 205 ALA B C 1
ATOM 3699 O O . ALA B 1 205 ? -5.168 10.508 15.211 1 98.88 205 ALA B O 1
ATOM 3700 N N . PHE B 1 206 ? -5.363 9.289 13.383 1 98.56 206 PHE B N 1
ATOM 3701 C CA . PHE B 1 206 ? -6.82 9.359 13.344 1 98.56 206 PHE B CA 1
ATOM 3702 C C . PHE B 1 206 ? -7.406 8.133 12.656 1 98.56 206 PHE B C 1
ATOM 3704 O O . PHE B 1 206 ? -6.703 7.422 11.938 1 98.56 206 PHE B O 1
ATOM 3711 N N . GLY B 1 207 ? -8.633 7.797 12.992 1 98.19 207 GLY B N 1
ATOM 3712 C CA . GLY B 1 207 ? -9.43 6.793 12.305 1 98.19 207 GLY B CA 1
ATOM 3713 C C . GLY B 1 207 ? -10.594 7.383 11.531 1 98.19 207 GLY B C 1
ATOM 3714 O O . GLY B 1 207 ? -11.266 8.297 12.016 1 98.19 207 GLY B O 1
ATOM 3715 N N . ILE B 1 208 ? -10.844 6.848 10.414 1 95.88 208 ILE B N 1
ATOM 3716 C CA . ILE B 1 208 ? -11.906 7.371 9.562 1 95.88 208 ILE B CA 1
ATOM 3717 C C . ILE B 1 208 ? -13.266 6.926 10.102 1 95.88 208 ILE B C 1
ATOM 3719 O O . ILE B 1 208 ? -13.414 5.797 10.57 1 95.88 208 ILE B O 1
ATOM 3723 N N . GLY B 1 209 ? -14.234 7.777 10.023 1 93.31 209 GLY B N 1
ATOM 3724 C CA . GLY B 1 209 ? -15.617 7.449 10.32 1 93.31 209 GLY B CA 1
ATOM 3725 C C . GLY B 1 209 ? -15.82 6.922 11.727 1 93.31 209 GLY B C 1
ATOM 3726 O O . GLY B 1 209 ? -15.391 7.551 12.695 1 93.31 209 GLY B O 1
ATOM 3727 N N . ALA B 1 210 ? -16.391 5.746 11.852 1 92.19 210 ALA B N 1
ATOM 3728 C CA . ALA B 1 210 ? -16.781 5.168 13.133 1 92.19 210 ALA B CA 1
ATOM 3729 C C . ALA B 1 210 ? -15.57 4.863 14 1 92.19 210 ALA B C 1
ATOM 3731 O O . ALA B 1 210 ? -15.688 4.723 15.227 1 92.19 210 ALA B O 1
ATOM 3732 N N . ALA B 1 211 ? -14.406 4.871 13.359 1 95.81 211 ALA B N 1
ATOM 3733 C CA . ALA B 1 211 ? -13.203 4.48 14.094 1 95.81 211 ALA B CA 1
ATOM 3734 C C . ALA B 1 211 ? -12.516 5.699 14.711 1 95.81 211 ALA B C 1
ATOM 3736 O O . ALA B 1 211 ? -11.484 5.57 15.375 1 95.81 211 ALA B O 1
ATOM 3737 N N . HIS B 1 212 ? -13.094 6.895 14.562 1 96.31 212 HIS B N 1
ATOM 3738 C CA . HIS B 1 212 ? -12.406 8.109 14.984 1 96.31 212 HIS B CA 1
ATOM 3739 C C . HIS B 1 212 ? -12.203 8.125 16.5 1 96.31 212 HIS B C 1
ATOM 3741 O O . HIS B 1 212 ? -11.125 8.492 16.984 1 96.31 212 HIS B O 1
ATOM 3747 N N . LEU B 1 213 ? -13.156 7.645 17.266 1 96.88 213 LEU B N 1
ATOM 3748 C CA . LEU B 1 213 ? -13.039 7.738 18.703 1 96.88 213 LEU B CA 1
ATOM 3749 C C . LEU B 1 213 ? -12.094 6.664 19.25 1 96.88 213 LEU B C 1
ATOM 3751 O O . LEU B 1 213 ? -11.18 6.969 20.016 1 96.88 213 LEU B O 1
ATOM 3755 N N . PRO B 1 214 ? -12.273 5.355 18.844 1 97.69 214 PRO B N 1
ATOM 3756 C CA . PRO B 1 214 ? -11.32 4.352 19.328 1 97.69 214 PRO B CA 1
ATOM 3757 C C . PRO B 1 214 ? -9.867 4.723 19.031 1 97.69 214 PRO B C 1
ATOM 3759 O O . PRO B 1 214 ? -9 4.574 19.906 1 97.69 214 PRO B O 1
ATOM 3762 N N . ILE B 1 215 ? -9.562 5.254 17.891 1 98.75 215 ILE B N 1
ATOM 3763 C CA . ILE B 1 215 ? -8.18 5.566 17.531 1 98.75 215 ILE B CA 1
ATOM 3764 C C . ILE B 1 215 ? -7.727 6.82 18.266 1 98.75 215 ILE B C 1
ATOM 3766 O O . ILE B 1 215 ? -6.574 6.906 18.703 1 98.75 215 ILE B O 1
ATOM 3770 N N . LEU B 1 216 ? -8.648 7.824 18.391 1 98.62 216 LEU B N 1
ATOM 3771 C CA . LEU B 1 216 ? -8.328 9.023 19.172 1 98.62 216 LEU B CA 1
ATOM 3772 C C . LEU B 1 216 ? -7.902 8.656 20.578 1 98.62 216 LEU B C 1
ATOM 3774 O O . LEU B 1 216 ? -6.844 9.086 21.047 1 98.62 216 LEU B O 1
ATOM 3778 N N . TYR B 1 217 ? -8.664 7.797 21.25 1 98.5 217 TYR B N 1
ATOM 3779 C CA . TYR B 1 217 ? -8.383 7.426 22.625 1 98.5 217 TYR B CA 1
ATOM 3780 C C . TYR B 1 217 ? -7.129 6.562 22.719 1 98.5 217 TYR B C 1
ATOM 3782 O O . TYR B 1 217 ? -6.328 6.703 23.641 1 98.5 217 TYR B O 1
ATOM 3790 N N . ALA B 1 218 ? -6.992 5.723 21.734 1 98.81 218 ALA B N 1
ATOM 3791 C CA . ALA B 1 218 ? -5.789 4.895 21.703 1 98.81 218 ALA B CA 1
ATOM 3792 C C . ALA B 1 218 ? -4.539 5.754 21.516 1 98.81 218 ALA B C 1
ATOM 3794 O O . ALA B 1 218 ? -3.51 5.512 22.156 1 98.81 218 ALA B O 1
ATOM 3795 N N . ALA B 1 219 ? -4.641 6.723 20.641 1 98.69 219 ALA B N 1
ATOM 3796 C CA . ALA B 1 219 ? -3.51 7.617 20.406 1 98.69 219 ALA B CA 1
ATOM 3797 C C . ALA B 1 219 ? -3.119 8.352 21.688 1 98.69 219 ALA B C 1
ATOM 3799 O O . ALA B 1 219 ? -1.938 8.422 22.031 1 98.69 219 ALA B O 1
ATOM 3800 N N . LEU B 1 220 ? -4.074 8.859 22.406 1 98.31 220 LEU B N 1
ATOM 3801 C CA . LEU B 1 220 ? -3.811 9.523 23.688 1 98.31 220 LEU B CA 1
ATOM 3802 C C . LEU B 1 220 ? -3.143 8.57 24.672 1 98.31 220 LEU B C 1
ATOM 3804 O O . LEU B 1 220 ? -2.129 8.914 25.281 1 98.31 220 LEU B O 1
ATOM 3808 N N . ALA B 1 221 ? -3.707 7.344 24.766 1 98.19 221 ALA B N 1
ATOM 3809 C CA . ALA B 1 221 ? -3.211 6.348 25.703 1 98.19 221 ALA B CA 1
ATOM 3810 C C . ALA B 1 221 ? -1.771 5.957 25.391 1 98.19 221 ALA B C 1
ATOM 3812 O O . ALA B 1 221 ? -0.993 5.637 26.297 1 98.19 221 ALA B O 1
ATOM 3813 N N . LEU B 1 222 ? -1.434 6.078 24.156 1 98.12 222 LEU B N 1
ATOM 3814 C CA . LEU B 1 222 ? -0.119 5.633 23.719 1 98.12 222 LEU B CA 1
ATOM 3815 C C . LEU B 1 222 ? 0.86 6.797 23.641 1 98.12 222 LEU B C 1
ATOM 3817 O O . LEU B 1 222 ? 2.01 6.625 23.234 1 98.12 222 LEU B O 1
ATOM 3821 N N . GLY B 1 223 ? 0.437 7.969 23.984 1 97.31 223 GLY B N 1
ATOM 3822 C CA . GLY B 1 223 ? 1.313 9.125 24.109 1 97.31 223 GLY B CA 1
ATOM 3823 C C . GLY B 1 223 ? 1.465 9.891 22.797 1 97.31 223 GLY B C 1
ATOM 3824 O O . GLY B 1 223 ? 2.432 10.633 22.625 1 97.31 223 GLY B O 1
ATOM 3825 N N . GLY B 1 224 ? 0.576 9.664 21.859 1 98.5 224 GLY B N 1
ATOM 3826 C CA . GLY B 1 224 ? 0.624 10.352 20.578 1 98.5 224 GLY B CA 1
ATOM 3827 C C . GLY B 1 224 ? -0.23 11.602 20.547 1 98.5 224 GLY B C 1
ATOM 3828 O O . GLY B 1 224 ? -0.775 12.016 21.562 1 98.5 224 GLY B O 1
ATOM 3829 N N . HIS B 1 225 ? -0.219 12.336 19.438 1 98.88 225 HIS B N 1
ATOM 3830 C CA . HIS B 1 225 ? -1.098 13.469 19.156 1 98.88 225 HIS B CA 1
ATOM 3831 C C . HIS B 1 225 ? -2.322 13.023 18.359 1 98.88 225 HIS B C 1
ATOM 3833 O O . HIS B 1 225 ? -2.469 11.844 18.047 1 98.88 225 HIS B O 1
ATOM 3839 N N . ILE B 1 226 ? -3.299 14.016 18.188 1 98.88 226 ILE B N 1
ATOM 3840 C CA . ILE B 1 226 ? -4.555 13.555 17.609 1 98.88 226 ILE B CA 1
ATOM 3841 C C . ILE B 1 226 ? -5.008 14.516 16.516 1 98.88 226 ILE B C 1
ATOM 3843 O O . ILE B 1 226 ? -4.664 15.703 16.547 1 98.88 226 ILE B O 1
ATOM 3847 N N . ARG B 1 227 ? -5.699 14 15.562 1 98.88 227 ARG B N 1
ATOM 3848 C CA . ARG B 1 227 ? -6.359 14.734 14.492 1 98.88 227 ARG B CA 1
ATOM 3849 C C . ARG B 1 227 ? -7.855 14.453 14.477 1 98.88 227 ARG B C 1
ATOM 3851 O O . ARG B 1 227 ? -8.281 13.305 14.609 1 98.88 227 ARG B O 1
ATOM 3858 N N . VAL B 1 228 ? -8.602 15.477 14.367 1 98.5 228 VAL B N 1
ATOM 3859 C CA . VAL B 1 228 ? -10.055 15.414 14.242 1 98.5 228 VAL B CA 1
ATOM 3860 C C . VAL B 1 228 ? -10.516 16.359 13.141 1 98.5 228 VAL B C 1
ATOM 3862 O O . VAL B 1 228 ? -9.719 17.141 12.609 1 98.5 228 VAL B O 1
ATOM 3865 N N . GLY B 1 229 ? -11.75 16.281 12.758 1 97.38 229 GLY B N 1
ATOM 3866 C CA . GLY B 1 229 ? -12.297 17.188 11.773 1 97.38 229 GLY B CA 1
ATOM 3867 C C . GLY B 1 229 ? -13.188 16.5 10.75 1 97.38 229 GLY B C 1
ATOM 3868 O O . GLY B 1 229 ? -13.117 15.289 10.57 1 97.38 229 GLY B O 1
ATOM 3869 N N . MET B 1 230 ? -13.875 17.297 10.039 1 96.19 230 MET B N 1
ATOM 3870 C CA . MET B 1 230 ? -14.914 16.812 9.141 1 96.19 230 MET B CA 1
ATOM 3871 C C . MET B 1 230 ? -14.305 16.188 7.895 1 96.19 230 MET B C 1
ATOM 3873 O O . MET B 1 230 ? -14.984 15.469 7.156 1 96.19 230 MET B O 1
ATOM 3877 N N . GLU B 1 231 ? -13.016 16.484 7.641 1 95.56 231 GLU B N 1
ATOM 3878 C CA . GLU B 1 231 ? -12.367 15.742 6.562 1 95.56 231 GLU B CA 1
ATOM 3879 C C . GLU B 1 231 ? -12.477 14.234 6.785 1 95.56 231 GLU B C 1
ATOM 3881 O O . GLU B 1 231 ? -12.648 13.469 5.832 1 95.56 231 GLU B O 1
ATOM 3886 N N . ASP B 1 232 ? -12.438 13.828 8.031 1 95.12 232 ASP B N 1
ATOM 3887 C CA . ASP B 1 232 ? -12.25 12.414 8.328 1 95.12 232 ASP B CA 1
ATOM 3888 C C . ASP B 1 232 ? -13.523 11.805 8.914 1 95.12 232 ASP B C 1
ATOM 3890 O O . ASP B 1 232 ? -13.672 10.578 8.945 1 95.12 232 ASP B O 1
ATOM 3894 N N . ASN B 1 233 ? -14.383 12.617 9.438 1 93.5 233 ASN B N 1
ATOM 3895 C CA . ASN B 1 233 ? -15.578 12.156 10.133 1 93.5 233 ASN B CA 1
ATOM 3896 C C . ASN B 1 233 ? -16.688 13.219 10.109 1 93.5 233 ASN B C 1
ATOM 3898 O O . ASN B 1 233 ? -16.484 14.328 10.609 1 93.5 233 ASN B O 1
ATOM 3902 N N . VAL B 1 234 ? -17.906 12.789 9.633 1 94.25 234 VAL B N 1
ATOM 3903 C CA . VAL B 1 234 ? -18.969 13.773 9.484 1 94.25 234 VAL B CA 1
ATOM 3904 C C . VAL B 1 234 ? -20.094 13.469 10.477 1 94.25 234 VAL B C 1
ATOM 3906 O O . VAL B 1 234 ? -21.109 14.164 10.5 1 94.25 234 VAL B O 1
ATOM 3909 N N . ILE B 1 235 ? -19.891 12.445 11.266 1 93.94 235 ILE B N 1
ATOM 3910 C CA . ILE B 1 235 ? -20.891 12.055 12.258 1 93.94 235 ILE B CA 1
ATOM 3911 C C . ILE B 1 235 ? -20.312 12.25 13.664 1 93.94 235 ILE B C 1
ATOM 3913 O O . ILE B 1 235 ? -19.234 11.742 13.977 1 93.94 235 ILE B O 1
ATOM 3917 N N . PHE B 1 236 ? -21 12.961 14.445 1 95.56 236 PHE B N 1
ATOM 3918 C CA . PHE B 1 236 ? -20.562 13.203 15.812 1 95.56 236 PHE B CA 1
ATOM 3919 C C . PHE B 1 236 ? -20.906 12.023 16.703 1 95.56 236 PHE B C 1
ATOM 3921 O O . PHE B 1 236 ? -20.109 11.633 17.562 1 95.56 236 PHE B O 1
ATOM 3928 N N . GLY B 1 237 ? -22.047 11.484 16.547 1 94.19 237 GLY B N 1
ATOM 3929 C CA . GLY B 1 237 ? -22.594 10.375 17.328 1 94.19 237 GLY B CA 1
ATOM 3930 C C . GLY B 1 237 ? -24.062 10.125 17.062 1 94.19 237 GLY B C 1
ATOM 3931 O O . GLY B 1 237 ? -24.547 10.375 15.961 1 94.19 237 GLY B O 1
ATOM 3932 N N . LYS B 1 238 ? -24.734 9.336 17.953 1 91.94 238 LYS B N 1
ATOM 3933 C CA . LYS B 1 238 ? -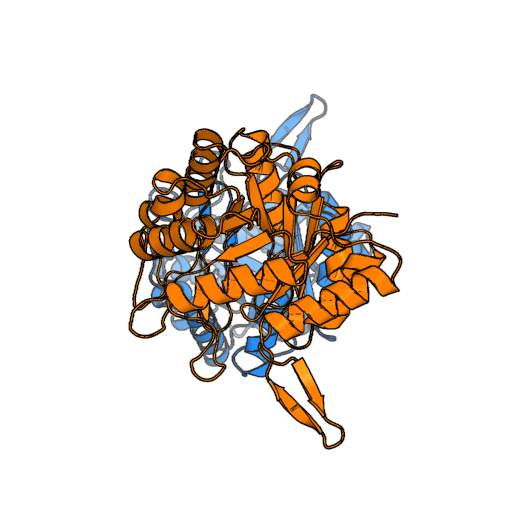26.172 9.062 17.891 1 91.94 238 LYS B CA 1
ATOM 3934 C C . LYS B 1 238 ? -26.875 9.562 19.156 1 91.94 238 LYS B C 1
ATOM 3936 O O . LYS B 1 238 ? -26.297 9.555 20.234 1 91.94 238 LYS B O 1
ATOM 3941 N N . ASP B 1 239 ? -27.984 10.078 18.906 1 94.19 239 ASP B N 1
ATOM 3942 C CA . ASP B 1 239 ? -28.75 10.508 20.078 1 94.19 239 ASP B CA 1
ATOM 3943 C C . ASP B 1 239 ? -29.422 9.32 20.75 1 94.19 239 ASP B C 1
ATOM 3945 O O . ASP B 1 239 ? -29.172 8.164 20.406 1 94.19 239 ASP B O 1
ATOM 3949 N N . GLU B 1 240 ? -30.25 9.57 21.812 1 94.81 240 GLU B N 1
ATOM 3950 C CA . GLU B 1 240 ? -30.859 8.547 22.641 1 94.81 240 GLU B CA 1
ATOM 3951 C C . GLU B 1 240 ? -31.781 7.645 21.828 1 94.81 240 GLU B C 1
ATOM 3953 O O . GLU B 1 240 ? -32.031 6.496 22.219 1 94.81 240 GLU B O 1
ATOM 3958 N N . ASN B 1 241 ? -32.281 8.141 20.766 1 95.56 241 ASN B N 1
ATOM 3959 C CA . ASN B 1 241 ? -33.188 7.387 19.922 1 95.56 241 ASN B CA 1
ATOM 3960 C C . ASN B 1 241 ? -32.469 6.703 18.766 1 95.56 241 ASN B C 1
ATOM 3962 O O . ASN B 1 241 ? -33.094 6.105 17.891 1 95.56 241 ASN B O 1
ATOM 3966 N N . GLY B 1 242 ? -31.203 6.91 18.734 1 93.38 242 GLY B N 1
ATOM 3967 C CA . GLY B 1 242 ? -30.406 6.238 17.719 1 93.38 242 GLY B CA 1
ATOM 3968 C C . GLY B 1 242 ? -30.234 7.059 16.453 1 93.38 242 GLY B C 1
ATOM 3969 O O . GLY B 1 242 ? -29.672 6.582 15.477 1 93.38 242 GLY B O 1
ATOM 3970 N N . LYS B 1 243 ? -30.891 8.273 16.578 1 94 243 LYS B N 1
ATOM 3971 C CA . LYS B 1 243 ? -30.766 9.156 15.422 1 94 243 LYS B CA 1
ATOM 3972 C C . LYS B 1 243 ? -29.375 9.766 15.336 1 94 243 LYS B C 1
ATOM 3974 O O . LYS B 1 243 ? -28.844 10.258 16.328 1 94 243 LYS B O 1
ATOM 3979 N N . LYS B 1 244 ? -28.75 9.859 14.133 1 93.31 244 LYS B N 1
ATOM 3980 C CA . LYS B 1 244 ? -27.406 10.391 13.906 1 93.31 244 LYS B CA 1
ATOM 3981 C C . LYS B 1 244 ? -27.344 11.883 14.203 1 93.31 244 LYS B C 1
ATOM 3983 O O . LYS B 1 244 ? -28.219 12.641 13.781 1 93.31 244 LYS B O 1
ATOM 3988 N N . ILE B 1 245 ? -26.328 12.242 14.906 1 94.81 245 ILE B N 1
ATOM 3989 C CA . ILE B 1 245 ? -25.984 13.648 15.094 1 94.81 245 ILE B CA 1
ATOM 3990 C C . ILE B 1 245 ? -24.828 14.023 14.164 1 94.81 245 ILE B C 1
ATOM 3992 O O . ILE B 1 245 ? -23.75 13.453 14.242 1 94.81 245 ILE B O 1
ATOM 3996 N N . MET B 1 246 ? -25.078 14.961 13.258 1 94.88 246 MET B N 1
ATOM 3997 C CA . MET B 1 246 ? -24.062 15.398 12.312 1 94.88 246 MET B CA 1
ATOM 3998 C C . MET B 1 246 ? -23 16.234 13.008 1 94.88 246 MET B C 1
ATOM 4000 O O . MET B 1 246 ? -23.312 17.031 13.891 1 94.88 246 MET B O 1
ATOM 4004 N N . ALA B 1 247 ? -21.812 16.078 12.562 1 95.44 247 ALA B N 1
ATOM 4005 C CA . ALA B 1 247 ? -20.688 16.766 13.195 1 95.44 247 ALA B CA 1
ATOM 4006 C C . ALA B 1 247 ? -20.484 18.156 12.609 1 95.44 247 ALA B C 1
ATOM 4008 O O . ALA B 1 247 ? -20.984 18.453 11.523 1 95.44 247 ALA B O 1
ATOM 4009 N N . THR B 1 248 ? -19.891 19.016 13.367 1 96.12 248 THR B N 1
ATOM 4010 C CA . THR B 1 248 ? -19.156 20.172 12.883 1 96.12 248 THR B CA 1
ATOM 4011 C C . THR B 1 248 ? -17.688 20.109 13.32 1 96.12 248 THR B C 1
ATOM 4013 O O . THR B 1 248 ? -17.344 19.359 14.234 1 96.12 248 THR B O 1
ATOM 4016 N N . ASN B 1 249 ? -16.859 20.859 12.617 1 98.06 249 ASN B N 1
ATOM 4017 C CA . ASN B 1 249 ? -15.469 20.906 13.055 1 98.06 249 ASN B CA 1
ATOM 4018 C C . ASN B 1 249 ? -15.352 21.328 14.516 1 98.06 249 ASN B C 1
ATOM 4020 O O . ASN B 1 249 ? -14.562 20.766 15.273 1 98.06 249 ASN B O 1
ATOM 4024 N N . GLN B 1 250 ? -16.172 22.297 14.914 1 98 250 GLN B N 1
ATOM 4025 C CA . GLN B 1 250 ? -16.156 22.828 16.266 1 98 250 GLN B CA 1
ATOM 4026 C C . GLN B 1 250 ? -16.516 21.766 17.297 1 98 250 GLN B C 1
ATOM 4028 O O . GLN B 1 250 ? -15.859 21.641 18.328 1 98 250 GLN B O 1
ATOM 4033 N N . MET B 1 251 ? -17.531 20.984 16.984 1 97.94 251 MET B N 1
ATOM 4034 C CA . MET B 1 251 ? -17.953 19.891 17.875 1 97.94 251 MET B CA 1
ATOM 4035 C C . MET B 1 251 ? -16.844 18.891 18.062 1 97.94 251 MET B C 1
ATOM 4037 O O . MET B 1 251 ? -16.578 18.453 19.188 1 97.94 251 MET B O 1
ATOM 4041 N N . LEU B 1 252 ? -16.188 18.562 17 1 98.31 252 LEU B N 1
ATOM 4042 C CA . LEU B 1 252 ? -15.141 17.547 17.031 1 98.31 252 LEU B CA 1
ATOM 4043 C C . LEU B 1 252 ? -13.914 18.031 17.781 1 98.31 252 LEU B C 1
ATOM 4045 O O . LEU B 1 252 ? -13.328 17.297 18.594 1 98.31 252 LEU B O 1
ATOM 4049 N N . VAL B 1 253 ? -13.531 19.25 17.594 1 98.81 253 VAL B N 1
ATOM 4050 C CA . VAL B 1 253 ? -12.383 19.844 18.281 1 98.81 253 VAL B CA 1
ATOM 4051 C C . VAL B 1 253 ? -12.695 19.969 19.781 1 98.81 253 VAL B C 1
ATOM 4053 O O . VAL B 1 253 ? -11.859 19.641 20.625 1 98.81 253 VAL B O 1
ATOM 4056 N N . GLN B 1 254 ? -13.852 20.453 20.078 1 98.75 254 GLN B N 1
ATOM 4057 C CA . GLN B 1 254 ? -14.242 20.594 21.469 1 98.75 254 GLN B CA 1
ATOM 4058 C C . GLN B 1 254 ? -14.18 19.266 22.203 1 98.75 254 GLN B C 1
ATOM 4060 O O . GLN B 1 254 ? -13.664 19.172 23.328 1 98.75 254 GLN B O 1
ATOM 4065 N N . ARG B 1 255 ? -14.688 18.25 21.609 1 98.5 255 ARG B N 1
ATOM 4066 C CA . ARG B 1 255 ? -14.633 16.922 22.219 1 98.5 255 ARG B CA 1
ATOM 4067 C C . ARG B 1 255 ? -13.188 16.469 22.406 1 98.5 255 ARG B C 1
ATOM 4069 O O . ARG B 1 255 ? -12.859 15.859 23.438 1 98.5 255 ARG B O 1
ATOM 4076 N N . ALA B 1 256 ? -12.398 16.703 21.406 1 98.81 256 ALA B N 1
ATOM 4077 C CA . ALA B 1 256 ? -10.984 16.328 21.5 1 98.81 256 ALA B CA 1
ATOM 4078 C C . ALA B 1 256 ? -10.305 17.047 22.656 1 98.81 256 ALA B C 1
ATOM 4080 O O . ALA B 1 256 ? -9.555 16.438 23.422 1 98.81 256 ALA B O 1
ATOM 4081 N N . VAL B 1 257 ? -10.562 18.344 22.812 1 98.88 257 VAL B N 1
ATOM 4082 C CA . VAL B 1 257 ? -9.992 19.141 23.891 1 98.88 257 VAL B CA 1
ATOM 4083 C C . VAL B 1 257 ? -10.422 18.562 25.25 1 98.88 257 VAL B C 1
ATOM 4085 O O . VAL B 1 257 ? -9.594 18.391 26.141 1 98.88 257 VAL B O 1
ATOM 4088 N N . GLU B 1 258 ? -11.672 18.25 25.359 1 98.69 258 GLU B N 1
ATOM 4089 C CA . GLU B 1 258 ? -12.188 17.688 26.594 1 98.69 258 GLU B CA 1
ATOM 4090 C C . GLU B 1 258 ? -11.539 16.328 26.891 1 98.69 258 GLU B C 1
ATOM 4092 O O . GLU B 1 258 ? -11.188 16.047 28.031 1 98.69 258 GLU B O 1
ATOM 4097 N N . ALA B 1 259 ? -11.414 15.508 25.875 1 98.56 259 ALA B N 1
ATOM 4098 C CA . ALA B 1 259 ? -10.789 14.195 26.047 1 98.56 259 ALA B CA 1
ATOM 4099 C C . ALA B 1 259 ? -9.344 14.336 26.516 1 98.56 259 ALA B C 1
ATOM 4101 O O . ALA B 1 259 ? -8.906 13.594 27.406 1 98.56 259 ALA B O 1
ATOM 4102 N N . VAL B 1 260 ? -8.625 15.289 25.953 1 98.75 260 VAL B N 1
ATOM 4103 C CA . VAL B 1 260 ? -7.23 15.523 26.312 1 98.75 260 VAL B CA 1
ATOM 4104 C C . VAL B 1 260 ? -7.145 15.938 27.781 1 98.75 260 VAL B C 1
ATOM 4106 O O . VAL B 1 260 ? -6.344 15.383 28.531 1 98.75 260 VAL B O 1
ATOM 4109 N N . LYS B 1 261 ? -7.973 16.844 28.156 1 98.44 261 LYS B N 1
ATOM 4110 C CA . LYS B 1 261 ? -7.969 17.344 29.531 1 98.44 261 LYS B CA 1
ATOM 4111 C C . LYS B 1 261 ? -8.383 16.234 30.5 1 98.44 261 LYS B C 1
ATOM 4113 O O . LYS B 1 261 ? -7.762 16.078 31.562 1 98.44 261 LYS B O 1
ATOM 4118 N N . LEU B 1 262 ? -9.406 15.492 30.141 1 98 262 LEU B N 1
ATOM 4119 C CA . LEU B 1 262 ? -9.883 14.414 31 1 98 262 LEU B CA 1
ATOM 4120 C C . LEU B 1 262 ? -8.812 13.344 31.188 1 98 262 LEU B C 1
ATOM 4122 O O . LEU B 1 262 ? -8.719 12.734 32.25 1 98 262 LEU B O 1
ATOM 4126 N N . PHE B 1 263 ? -8.078 13.109 30.203 1 96.75 263 PHE B N 1
ATOM 4127 C CA . PHE B 1 263 ? -6.984 12.148 30.266 1 96.75 263 PHE B CA 1
ATOM 4128 C C . PHE B 1 263 ? -5.902 12.617 31.234 1 96.75 263 PHE B C 1
ATOM 4130 O O . PHE B 1 263 ? -5.18 11.797 31.797 1 96.75 263 PHE B O 1
ATOM 4137 N N . GLY B 1 264 ? -5.816 13.961 31.391 1 97.19 264 GLY B N 1
ATOM 4138 C CA . GLY B 1 264 ? -4.812 14.531 32.281 1 97.19 264 GLY B CA 1
ATOM 4139 C C . GLY B 1 264 ? -3.734 15.297 31.531 1 97.19 264 GLY B C 1
ATOM 4140 O O . GLY B 1 264 ? -2.812 15.844 32.156 1 97.19 264 GLY B O 1
ATOM 4141 N N . ASN B 1 265 ? -3.811 15.344 30.172 1 98.31 265 ASN B N 1
ATOM 4142 C CA . ASN B 1 265 ? -2.932 16.172 29.359 1 98.31 265 ASN B CA 1
ATOM 4143 C C . ASN B 1 265 ? -3.504 17.562 29.156 1 98.31 265 ASN B C 1
ATOM 4145 O O . ASN B 1 265 ? -4.566 17.891 29.688 1 98.31 265 ASN B O 1
ATOM 4149 N N . GLN B 1 266 ? -2.766 18.438 28.516 1 98.56 266 GLN B N 1
ATOM 4150 C CA . GLN B 1 266 ? -3.225 19.75 28.094 1 98.56 266 GLN B CA 1
ATOM 4151 C C . GLN B 1 266 ? -3.107 19.922 26.578 1 98.56 266 GLN B C 1
ATOM 4153 O O . GLN B 1 266 ? -2.113 19.5 25.969 1 98.56 266 GLN B O 1
ATOM 4158 N N . PRO B 1 267 ? -4.117 20.484 25.984 1 98.75 267 PRO B N 1
ATOM 4159 C CA . PRO B 1 267 ? -3.938 20.828 24.578 1 98.75 267 PRO B CA 1
ATOM 4160 C C . PRO B 1 267 ? -2.768 21.781 24.344 1 98.75 267 PRO B C 1
ATOM 4162 O O . PRO B 1 267 ? -2.633 22.781 25.047 1 98.75 267 PRO B O 1
ATOM 4165 N N . ALA B 1 268 ? -1.887 21.438 23.438 1 98.88 268 ALA B N 1
ATOM 4166 C CA . ALA B 1 268 ? -0.772 22.312 23.094 1 98.88 268 ALA B CA 1
ATOM 4167 C C . ALA B 1 268 ? -1.269 23.594 22.422 1 98.88 268 ALA B C 1
ATOM 4169 O O . ALA B 1 268 ? -2.16 23.547 21.562 1 98.88 268 ALA B O 1
ATOM 4170 N N . THR B 1 269 ? -0.694 24.688 22.859 1 98.62 269 THR B N 1
ATOM 4171 C CA . THR B 1 269 ? -0.859 25.906 22.062 1 98.62 269 THR B CA 1
ATOM 4172 C C . THR B 1 269 ? -0.091 25.797 20.75 1 98.62 269 THR B C 1
ATOM 4174 O O . THR B 1 269 ? 0.796 24.953 20.609 1 98.62 269 THR B O 1
ATOM 4177 N N . PRO B 1 270 ? -0.442 26.656 19.812 1 98.81 270 PRO B N 1
ATOM 4178 C CA . PRO B 1 270 ? 0.333 26.641 18.562 1 98.81 270 PRO B CA 1
ATOM 4179 C C . PRO B 1 270 ? 1.825 26.875 18.797 1 98.81 270 PRO B C 1
ATOM 4181 O O . PRO B 1 270 ? 2.66 26.234 18.141 1 98.81 270 PRO B O 1
ATOM 4184 N N . ALA B 1 271 ? 2.189 27.734 19.672 1 98.56 271 ALA B N 1
ATOM 4185 C CA . ALA B 1 271 ? 3.598 27.984 19.984 1 98.56 271 ALA B CA 1
ATOM 4186 C C . ALA B 1 271 ? 4.27 26.719 20.516 1 98.56 271 ALA B C 1
ATOM 4188 O O . ALA B 1 271 ? 5.383 26.375 20.094 1 98.56 271 ALA B O 1
ATOM 4189 N N . GLU B 1 272 ? 3.617 26.062 21.438 1 98.75 272 GLU B N 1
ATOM 4190 C CA . GLU B 1 272 ? 4.137 24.812 21.984 1 98.75 272 GLU B CA 1
ATOM 4191 C C . GLU B 1 272 ? 4.219 23.734 20.906 1 98.75 272 GLU B C 1
ATOM 4193 O O . GLU B 1 272 ? 5.176 22.969 20.859 1 98.75 272 GLU B O 1
ATOM 4198 N N . ALA B 1 273 ? 3.17 23.656 20.094 1 98.88 273 ALA B N 1
ATOM 4199 C CA . ALA B 1 273 ? 3.172 22.703 18.984 1 98.88 273 ALA B CA 1
ATOM 4200 C C . ALA B 1 273 ? 4.352 22.953 18.047 1 98.88 273 ALA B C 1
ATOM 4202 O O . ALA B 1 273 ? 4.992 22.016 17.578 1 98.88 273 ALA B O 1
ATOM 4203 N N . ARG B 1 274 ? 4.652 24.234 17.766 1 98.75 274 ARG B N 1
ATOM 4204 C CA . ARG B 1 274 ? 5.809 24.578 16.953 1 98.75 274 ARG B CA 1
ATOM 4205 C C . ARG B 1 274 ? 7.098 24.047 17.562 1 98.75 274 ARG B C 1
ATOM 4207 O O . ARG B 1 274 ? 7.945 23.484 16.859 1 98.75 274 ARG B O 1
ATOM 4214 N N . GLU B 1 275 ? 7.227 24.172 18.812 1 98.5 275 GLU B N 1
ATOM 4215 C CA . GLU B 1 275 ? 8.406 23.656 19.5 1 98.5 275 GLU B CA 1
ATOM 4216 C C . GLU B 1 275 ? 8.492 22.141 19.391 1 98.5 275 GLU B C 1
ATOM 4218 O O . GLU B 1 275 ? 9.555 21.594 19.078 1 98.5 275 GLU B O 1
ATOM 4223 N N . ILE B 1 276 ? 7.41 21.516 19.641 1 98.56 276 ILE B N 1
ATOM 4224 C CA . ILE B 1 276 ? 7.359 20.047 19.625 1 98.56 276 ILE B CA 1
ATOM 4225 C C . ILE B 1 276 ? 7.695 19.531 18.234 1 98.56 276 ILE B C 1
ATOM 4227 O O . ILE B 1 276 ? 8.422 18.547 18.078 1 98.56 276 ILE B O 1
ATOM 4231 N N . LEU B 1 277 ? 7.219 20.203 17.188 1 98.62 277 LEU B N 1
ATOM 4232 C CA . LEU B 1 277 ? 7.324 19.75 15.805 1 98.62 277 LEU B CA 1
ATOM 4233 C C . LEU B 1 277 ? 8.602 20.266 15.156 1 98.62 277 LEU B C 1
ATOM 4235 O O . LEU B 1 277 ? 8.93 19.891 14.031 1 98.62 277 LEU B O 1
ATOM 4239 N N . GLY B 1 278 ? 9.32 21.109 15.812 1 98 278 GLY B N 1
ATOM 4240 C CA . GLY B 1 278 ? 10.531 21.688 15.242 1 98 278 GLY B CA 1
ATOM 4241 C C . GLY B 1 278 ? 10.258 22.719 14.172 1 98 278 GLY B C 1
ATOM 4242 O O . GLY B 1 278 ? 10.984 22.797 13.18 1 98 278 GLY B O 1
ATOM 4243 N N . ILE B 1 279 ? 9.141 23.422 14.305 1 98.25 279 ILE B N 1
ATOM 4244 C CA . ILE B 1 279 ? 8.758 24.516 13.43 1 98.25 279 ILE B CA 1
ATOM 4245 C C . ILE B 1 279 ? 9.188 25.844 14.047 1 98.25 279 ILE B C 1
ATOM 4247 O O . ILE B 1 279 ? 9.047 26.062 15.25 1 98.25 279 ILE B O 1
ATOM 4251 N N . PRO B 1 280 ? 9.805 26.781 13.258 1 97.19 280 PRO B N 1
ATOM 4252 C CA . PRO B 1 280 ? 10.18 28.094 13.812 1 97.19 280 PRO B CA 1
ATOM 4253 C C . PRO B 1 280 ? 8.984 28.859 14.367 1 97.19 280 PRO B C 1
ATOM 4255 O O . PRO B 1 280 ? 7.852 28.672 13.906 1 97.19 280 PRO B O 1
ATOM 4258 N N . PRO B 1 281 ? 9.25 29.719 15.336 1 97 281 PRO B N 1
ATOM 4259 C CA . PRO B 1 281 ? 8.156 30.547 15.844 1 97 281 PRO B CA 1
ATOM 4260 C C . PRO B 1 281 ? 7.504 31.391 14.758 1 97 281 PRO B C 1
ATOM 4262 O O . PRO B 1 281 ? 8.172 31.797 13.805 1 97 281 PRO B O 1
ATOM 4265 N N . LEU B 1 282 ? 6.207 31.562 14.969 1 95.25 282 LEU B N 1
ATOM 4266 C CA . LEU B 1 282 ? 5.473 32.406 14.016 1 95.25 282 LEU B CA 1
ATOM 4267 C C . LEU B 1 282 ? 6.02 33.812 13.984 1 95.25 282 LEU B C 1
ATOM 4269 O O . LEU B 1 282 ? 6.223 34.438 15.039 1 95.25 282 LEU B O 1
ATOM 4273 N N . VAL B 1 283 ? 6.434 34.281 12.75 1 86.75 283 VAL B N 1
ATOM 4274 C CA . VAL B 1 283 ? 6.871 35.656 12.57 1 86.75 283 VAL B CA 1
ATOM 4275 C C . VAL B 1 283 ? 5.746 36.469 11.953 1 86.75 283 VAL B C 1
ATOM 4277 O O . VAL B 1 283 ? 5.238 36.156 10.883 1 86.75 283 VAL B O 1
ATOM 4280 N N . ARG B 1 284 ? 5.242 37.5 12.672 1 81.81 284 ARG B N 1
ATOM 4281 C CA . ARG B 1 284 ? 4.211 38.375 12.133 1 81.81 284 ARG B CA 1
ATOM 4282 C C . ARG B 1 284 ? 4.832 39.594 11.438 1 81.81 284 ARG B C 1
ATOM 4284 O O . ARG B 1 284 ? 5.891 40.062 11.836 1 81.81 284 ARG B O 1
#